Protein AF-A0A7C2WEQ7-F1 (afdb_monomer_lite)

Secondary structure (DSSP, 8-state):
--------PPPP-----------S----TTSHHHHHTTTTS-HHHHHHHHHHHHHHHHHHHHHHHTT--TTT------B-SSSSSS-B--SHHHHHHHHHHHHHH-GGGTTPPEEEEETTEEEEEEE-----TTSS-GGGSPPPPTT---EEEEEEEEEEEPPSSTTSPPEEEEEEEEEEEEPPPPEEEEEE-GGG-HHHHHHSS-----S-S----TTTS--TTTHHHHSSTT-HHHHSEEEEESS-TTSSPEEEEHHHHTT--HHHHHHHHHIIIIIHHHHHHHHHHHHHHHHHHHHHH----PPPP----EE-S-HHHHHHHHHHHHHHHHHHHHHHHHHTGGG-SS-THHHHHHHHHHHHHHHHHHHHHHHHGGGSS--TTHHHHHHTGGGTTS---S-----SS-HHHHHHHHHHHHHHHHHHHHHHHHHHTTTS--TTHHHHHHHHHHHHHHHHHHHHHHHHIIIII-TTHHHHHHT-EE-HHHHHHH-TT---TT--S-------

Sequence (512 aa):
AAGGISPGLPREGEAGEQETAEQETAEAAPAEAAEEAKAEEDPRAAREAAQAAARKLQEAVQAKLAPYGAADRRRIAIYDDNNDTFPEINTEAEMAVMAWAISEAAPRFKGRDLYYIKGVNAWRVHVEDWENPYDTDYLQMDRIGENEAFIAAERYEQVEVPGAFSWDPPVLVWQLTETRLVRPYKAVVEEVDTAANPVIAELAQRLPWTVSHGVEPAASALGAKGCADCHSADSHFFFGPVVIDPFGPDAKPVTAPMHVLLGYDPLAIRIGAFREEILKPASPWIVLAVLLIMLLHFALIGRKNGVAYPALDVLRFRAHERLGHLIAMTTVVVLAVTGFFFLLGRHDPLGPWARIVHTYVGYASIVGIIAIFLSWVCAMFPARGDLRWLLKAGGYLGGVKEHLPAGKFNAGQKILFWIAIAACGVLAASGLLMGLYRDIHFPRQELVYTAHDIAALIMILVLMAHVYLAAFVVPHSLNSLFGGKVSSKWADAHHPNWQYTGKTANTPHDKH

Radius of gyration: 48.25 Å; chains: 1; bounding box: 98×73×146 Å

Structure (mmCIF, N/CA/C/O backbone):
data_AF-A0A7C2WEQ7-F1
#
_entry.id   AF-A0A7C2WEQ7-F1
#
loop_
_atom_site.group_PDB
_atom_site.id
_atom_site.type_symbol
_atom_site.label_atom_id
_atom_site.label_alt_id
_atom_site.label_comp_id
_atom_site.label_asym_id
_atom_site.label_entity_id
_atom_site.label_seq_id
_atom_site.pdbx_PDB_ins_code
_atom_site.Cartn_x
_atom_site.Cartn_y
_atom_site.Cartn_z
_atom_site.occupancy
_atom_site.B_iso_or_equiv
_atom_site.auth_seq_id
_atom_site.auth_comp_id
_atom_site.auth_asym_id
_atom_site.auth_atom_id
_atom_site.pdbx_PDB_model_num
ATOM 1 N N . ALA A 1 1 ? -8.962 -28.163 -55.548 1.00 34.34 1 ALA A N 1
ATOM 2 C CA . ALA A 1 1 ? -8.633 -27.199 -56.616 1.00 34.34 1 ALA A CA 1
ATOM 3 C C . ALA A 1 1 ? -7.336 -26.519 -56.186 1.00 34.34 1 ALA A C 1
ATOM 5 O O . ALA A 1 1 ? -7.370 -25.831 -55.180 1.00 34.34 1 ALA A O 1
ATOM 6 N N . ALA A 1 2 ? -6.158 -27.002 -56.602 1.00 24.38 2 ALA A N 1
ATOM 7 C CA . ALA A 1 2 ? -5.506 -26.769 -57.910 1.00 24.38 2 ALA A CA 1
ATOM 8 C C . ALA A 1 2 ? -5.285 -25.262 -58.146 1.00 24.38 2 ALA A C 1
ATOM 10 O O . ALA A 1 2 ? -6.270 -24.537 -58.113 1.00 24.38 2 ALA A O 1
ATOM 11 N N . GLY A 1 3 ? -4.095 -24.699 -58.374 1.00 27.19 3 GLY A N 1
ATOM 12 C CA . GLY A 1 3 ? -2.685 -25.123 -58.494 1.00 27.19 3 GLY A CA 1
ATOM 13 C C . GLY A 1 3 ? -1.829 -23.837 -58.322 1.00 27.19 3 GLY A C 1
ATOM 14 O O . GLY A 1 3 ? -2.393 -22.750 -58.304 1.00 27.19 3 GLY A O 1
ATOM 15 N N . GLY A 1 4 ? -0.514 -23.802 -58.106 1.00 26.89 4 GLY A N 1
ATOM 16 C CA . GLY A 1 4 ? 0.549 -24.735 -58.452 1.00 26.89 4 GLY A CA 1
ATOM 17 C C . GLY A 1 4 ? 1.145 -24.395 -59.817 1.00 26.89 4 GLY A C 1
ATOM 18 O O . GLY A 1 4 ? 0.754 -25.065 -60.759 1.00 26.89 4 GLY A O 1
ATOM 19 N N . ILE A 1 5 ? 2.060 -23.412 -59.919 1.00 27.61 5 ILE A N 1
ATOM 20 C CA . ILE A 1 5 ? 3.062 -23.299 -61.006 1.00 27.61 5 ILE A CA 1
ATOM 21 C C . ILE A 1 5 ? 4.330 -22.591 -60.479 1.00 27.61 5 ILE A C 1
ATOM 23 O O . ILE A 1 5 ? 4.342 -21.378 -60.288 1.00 27.61 5 ILE A O 1
ATOM 27 N N . SER A 1 6 ? 5.399 -23.368 -60.288 1.00 32.97 6 SER A N 1
ATOM 28 C CA . SER A 1 6 ? 6.797 -22.929 -60.432 1.00 32.97 6 SER A CA 1
ATOM 29 C C . SER A 1 6 ? 7.277 -23.266 -61.847 1.00 32.97 6 SER A C 1
ATOM 31 O O . SER A 1 6 ? 6.809 -24.245 -62.431 1.00 32.97 6 SER A O 1
ATOM 33 N N . PRO A 1 7 ? 8.274 -22.535 -62.355 1.00 30.34 7 PRO A N 1
ATOM 34 C CA . PRO A 1 7 ? 9.416 -23.168 -63.021 1.00 30.34 7 PRO A CA 1
ATOM 35 C C . PRO A 1 7 ? 10.726 -22.584 -62.445 1.00 30.34 7 PRO A C 1
ATOM 37 O O . PRO A 1 7 ? 10.797 -21.404 -62.136 1.00 30.34 7 PRO A O 1
ATOM 40 N N . GLY A 1 8 ? 11.791 -23.334 -62.166 1.00 26.22 8 GLY A N 1
ATOM 41 C CA . GLY A 1 8 ? 12.342 -24.435 -62.949 1.00 26.22 8 GLY A CA 1
ATOM 42 C C . GLY A 1 8 ? 13.560 -23.918 -63.722 1.00 26.22 8 GLY A C 1
ATOM 43 O O . GLY A 1 8 ? 13.460 -23.683 -64.920 1.00 26.22 8 GLY A O 1
ATOM 44 N N . LEU A 1 9 ? 14.677 -23.689 -63.021 1.00 26.75 9 LEU A N 1
ATOM 45 C CA . LEU A 1 9 ? 15.995 -23.426 -63.616 1.00 26.75 9 LEU A CA 1
ATOM 46 C C . LEU A 1 9 ? 16.493 -24.691 -64.341 1.00 26.75 9 LEU A C 1
ATOM 48 O O . LEU A 1 9 ? 16.405 -25.771 -63.748 1.00 26.75 9 LEU A O 1
ATOM 52 N N . PRO A 1 10 ? 17.058 -24.606 -65.559 1.00 28.25 10 PRO A N 1
ATOM 53 C CA . PRO A 1 10 ? 17.801 -25.715 -66.129 1.00 28.25 10 PRO A CA 1
ATOM 54 C C . PRO A 1 10 ? 19.263 -25.697 -65.669 1.00 28.25 10 PRO A C 1
ATOM 56 O O . PRO A 1 10 ? 19.917 -24.656 -65.631 1.00 28.25 10 PRO A O 1
ATOM 59 N N . ARG A 1 11 ? 19.738 -26.897 -65.323 1.00 28.39 11 ARG A N 1
ATOM 60 C CA . ARG A 1 11 ? 21.139 -27.261 -65.105 1.00 28.39 11 ARG A CA 1
ATOM 61 C C . ARG A 1 11 ? 21.872 -27.455 -66.433 1.00 28.39 11 ARG A C 1
ATOM 63 O O . ARG A 1 11 ? 21.267 -27.794 -67.447 1.00 28.39 11 ARG A O 1
ATOM 70 N N . GLU A 1 12 ? 23.181 -27.281 -66.324 1.00 27.55 12 GLU A N 1
ATOM 71 C CA . GLU A 1 12 ? 24.253 -27.539 -67.281 1.00 27.55 12 GLU A CA 1
ATOM 72 C C . GLU A 1 12 ? 24.163 -28.903 -67.985 1.00 27.55 12 GLU A C 1
ATOM 74 O O . GLU A 1 12 ? 23.748 -29.908 -67.401 1.00 27.55 12 GLU A O 1
ATOM 79 N N . GLY A 1 13 ? 24.632 -28.924 -69.234 1.00 26.59 13 GLY A N 1
ATOM 80 C CA . GLY A 1 13 ? 24.994 -30.119 -69.984 1.00 26.59 13 GLY A CA 1
ATOM 81 C C . GLY A 1 13 ? 26.320 -29.870 -70.698 1.00 26.59 13 GLY A C 1
ATOM 82 O O . GLY A 1 13 ? 26.429 -28.946 -71.501 1.00 26.59 13 GLY A O 1
ATOM 83 N N . GLU A 1 14 ? 27.320 -30.672 -70.345 1.00 27.47 14 GLU A N 1
ATOM 84 C CA . GLU A 1 14 ? 28.658 -30.709 -70.931 1.00 27.47 14 GLU A CA 1
ATOM 85 C C . GLU A 1 14 ? 28.689 -31.359 -72.327 1.00 27.47 14 GLU A C 1
ATOM 87 O O . GLU A 1 14 ? 27.856 -32.200 -72.664 1.00 27.47 14 GLU A O 1
ATOM 92 N N . ALA A 1 15 ? 29.794 -31.050 -73.016 1.00 26.00 15 ALA A N 1
ATOM 93 C CA . ALA A 1 15 ? 30.549 -31.875 -73.963 1.00 26.00 15 ALA A CA 1
ATOM 94 C C . ALA A 1 15 ? 30.190 -31.839 -75.462 1.00 26.00 15 ALA A C 1
ATOM 96 O O . ALA A 1 15 ? 29.266 -32.496 -75.929 1.00 26.00 15 ALA A O 1
ATOM 97 N N . GLY A 1 16 ? 31.118 -31.227 -76.212 1.00 23.72 16 GLY A N 1
ATOM 98 C CA . GLY A 1 16 ? 31.733 -31.852 -77.385 1.00 23.72 16 GLY A CA 1
ATOM 99 C C . GLY A 1 16 ? 31.403 -31.220 -78.733 1.00 23.72 16 GLY A C 1
ATOM 100 O O . GLY A 1 16 ? 30.344 -31.488 -79.273 1.00 23.72 16 GLY A O 1
ATOM 101 N N . GLU A 1 17 ? 32.347 -30.460 -79.297 1.00 25.77 17 GLU A N 1
ATOM 102 C CA . GLU A 1 17 ? 32.959 -30.762 -80.606 1.00 25.77 17 GLU A CA 1
ATOM 103 C C . GLU A 1 17 ? 34.055 -29.732 -80.934 1.00 25.77 17 GLU A C 1
ATOM 105 O O . GLU A 1 17 ? 33.818 -28.533 -81.069 1.00 25.77 17 GLU A O 1
ATOM 110 N N . GLN A 1 18 ? 35.289 -30.233 -81.017 1.00 26.30 18 GLN A N 1
ATOM 111 C CA . GLN A 1 18 ? 36.385 -29.616 -81.752 1.00 26.30 18 GLN A CA 1
ATOM 112 C C . GLN A 1 18 ? 36.145 -29.883 -83.241 1.00 26.30 18 GLN A C 1
ATOM 114 O O . GLN A 1 18 ? 35.970 -31.042 -83.593 1.00 26.30 18 GLN A O 1
ATOM 119 N N . GLU A 1 19 ? 36.213 -28.862 -84.096 1.00 26.78 19 GLU A N 1
ATOM 120 C CA . GLU A 1 19 ? 37.101 -28.859 -85.270 1.00 26.78 19 GLU A CA 1
ATOM 121 C C . GLU A 1 19 ? 37.033 -27.529 -86.048 1.00 26.78 19 GLU A C 1
ATOM 123 O O . GLU A 1 19 ? 35.982 -27.064 -86.475 1.00 26.78 19 GLU A O 1
ATOM 128 N N . THR A 1 20 ? 38.231 -26.969 -86.240 1.00 26.48 20 THR A N 1
ATOM 129 C CA . THR A 1 20 ? 38.724 -26.246 -87.425 1.00 26.48 20 THR A CA 1
ATOM 130 C C . THR A 1 20 ? 37.973 -25.018 -87.949 1.00 26.48 20 THR A C 1
ATOM 132 O O . THR A 1 20 ? 37.004 -25.127 -88.691 1.00 26.48 20 THR A O 1
ATOM 135 N N . ALA A 1 21 ? 38.592 -23.853 -87.748 1.00 26.33 21 ALA A N 1
ATOM 136 C CA . ALA A 1 21 ? 38.931 -22.948 -88.849 1.00 26.33 21 ALA A CA 1
ATOM 137 C C . ALA A 1 21 ? 40.082 -22.027 -88.407 1.00 26.33 21 ALA A C 1
ATOM 139 O O . ALA A 1 21 ? 39.875 -20.924 -87.911 1.00 26.33 21 ALA A O 1
ATOM 140 N N . GLU A 1 22 ? 41.314 -22.515 -88.570 1.00 27.56 22 GLU A N 1
ATOM 141 C CA . GLU A 1 22 ? 42.453 -21.644 -88.853 1.00 27.56 22 GLU A CA 1
ATOM 142 C C . GLU A 1 22 ? 42.200 -20.971 -90.205 1.00 27.56 22 GLU A C 1
ATOM 144 O O . GLU A 1 22 ? 42.133 -21.668 -91.215 1.00 27.56 22 GLU A O 1
ATOM 149 N N . GLN A 1 23 ? 42.075 -19.644 -90.230 1.00 30.22 23 GLN A N 1
ATOM 150 C CA . GLN A 1 23 ? 42.702 -18.758 -91.220 1.00 30.22 23 GLN A CA 1
ATOM 151 C C . GLN A 1 23 ? 42.293 -17.305 -90.948 1.00 30.22 23 GLN A C 1
ATOM 153 O O . GLN A 1 23 ? 41.138 -17.043 -90.643 1.00 30.22 23 GLN A O 1
ATOM 158 N N . GLU A 1 24 ? 43.261 -16.395 -91.108 1.00 29.53 24 GLU A N 1
ATOM 159 C CA . GLU A 1 24 ? 43.202 -14.943 -90.845 1.00 29.53 24 GLU A CA 1
ATOM 160 C C . GLU A 1 24 ? 43.310 -14.622 -89.343 1.00 29.53 24 GLU A C 1
ATOM 162 O O . GLU A 1 24 ? 42.356 -14.721 -88.593 1.00 29.53 24 GLU A O 1
ATOM 167 N N . THR A 1 25 ? 44.479 -14.314 -88.781 1.00 30.64 25 THR A N 1
ATOM 168 C CA . THR A 1 25 ? 45.269 -13.114 -89.079 1.00 30.64 25 THR A CA 1
ATOM 169 C C . THR A 1 25 ? 46.757 -13.344 -88.784 1.00 30.64 25 THR A C 1
ATOM 171 O O . THR A 1 25 ? 47.193 -13.331 -87.633 1.00 30.64 25 THR A O 1
ATOM 174 N N . ALA A 1 26 ? 47.556 -13.511 -89.832 1.00 35.59 26 ALA A N 1
ATOM 175 C CA . ALA A 1 26 ? 49.009 -13.423 -89.774 1.00 35.59 26 ALA A CA 1
ATOM 176 C C . ALA A 1 26 ? 49.445 -12.118 -90.452 1.00 35.59 26 ALA A C 1
ATOM 178 O O . ALA A 1 26 ? 49.939 -12.160 -91.568 1.00 35.59 26 ALA A O 1
ATOM 179 N N . GLU A 1 27 ? 49.217 -10.962 -89.816 1.00 36.38 27 GLU A N 1
ATOM 180 C CA . GLU A 1 27 ? 49.832 -9.686 -90.229 1.00 36.38 27 GLU A CA 1
ATOM 181 C C . GLU A 1 27 ? 49.599 -8.574 -89.183 1.00 36.38 27 GLU A C 1
ATOM 183 O O . GLU A 1 27 ? 48.746 -7.713 -89.349 1.00 36.38 27 GLU A O 1
ATOM 188 N N . ALA A 1 28 ? 50.338 -8.592 -88.067 1.00 36.50 28 ALA A N 1
ATOM 189 C CA . ALA A 1 28 ? 50.504 -7.400 -87.208 1.00 36.50 28 ALA A CA 1
ATOM 190 C C . ALA A 1 28 ? 51.731 -7.449 -86.268 1.00 36.50 28 ALA A C 1
ATOM 192 O O . ALA A 1 28 ? 51.878 -6.597 -85.399 1.00 36.50 28 ALA A O 1
ATOM 193 N N . ALA A 1 29 ? 52.639 -8.416 -86.433 1.00 38.25 29 ALA A N 1
ATOM 194 C CA . ALA A 1 29 ? 53.764 -8.620 -85.518 1.00 38.25 29 ALA A CA 1
ATOM 195 C C . ALA A 1 29 ? 55.052 -7.772 -85.736 1.00 38.25 29 ALA A C 1
ATOM 197 O O . ALA A 1 29 ? 56.031 -8.078 -85.057 1.00 38.25 29 ALA A O 1
ATOM 198 N N . PRO A 1 30 ? 55.144 -6.723 -86.594 1.00 37.88 30 PRO A N 1
ATOM 199 C CA . PRO A 1 30 ? 56.339 -5.872 -86.601 1.00 37.88 30 PRO A CA 1
ATOM 200 C C . PRO A 1 30 ? 56.134 -4.458 -86.022 1.00 37.88 30 PRO A C 1
ATOM 202 O O . PRO A 1 30 ? 57.067 -3.663 -86.086 1.00 37.88 30 PRO A O 1
ATOM 205 N N . ALA A 1 31 ? 54.958 -4.111 -85.476 1.00 42.56 31 ALA A N 1
ATOM 206 C CA . ALA A 1 31 ? 54.684 -2.741 -85.012 1.00 42.56 31 ALA A CA 1
ATOM 207 C C . ALA A 1 31 ? 55.074 -2.485 -83.541 1.00 42.56 31 ALA A C 1
ATOM 209 O O . ALA A 1 31 ? 55.709 -1.473 -83.261 1.00 42.56 31 ALA A O 1
ATOM 210 N N . GLU A 1 32 ? 54.780 -3.406 -82.616 1.00 42.31 32 GLU A N 1
ATOM 211 C CA . GLU A 1 32 ? 55.054 -3.200 -81.177 1.00 42.31 32 GLU A CA 1
ATOM 212 C C . GLU A 1 32 ? 56.554 -3.251 -80.836 1.00 42.31 32 GLU A C 1
ATOM 214 O O . GLU A 1 32 ? 57.043 -2.441 -80.053 1.00 42.31 32 GLU A O 1
ATOM 219 N N . ALA A 1 33 ? 57.333 -4.105 -81.509 1.00 38.44 33 ALA A N 1
ATOM 220 C CA . ALA A 1 33 ? 58.783 -4.191 -81.295 1.00 38.44 33 ALA A CA 1
ATOM 221 C C . ALA A 1 33 ? 59.568 -2.986 -81.862 1.00 38.44 33 ALA A C 1
ATOM 223 O O . ALA A 1 33 ? 60.729 -2.775 -81.510 1.00 38.44 33 ALA A O 1
ATOM 224 N N . ALA A 1 34 ? 58.956 -2.190 -82.748 1.00 40.06 34 ALA A N 1
ATOM 225 C CA . ALA A 1 34 ? 59.572 -0.993 -83.322 1.00 40.06 34 ALA A CA 1
ATOM 226 C C . ALA A 1 34 ? 59.341 0.269 -82.469 1.00 40.06 34 ALA A C 1
ATOM 228 O O . ALA A 1 34 ? 60.051 1.262 -82.649 1.00 40.06 34 ALA A O 1
ATOM 229 N N . GLU A 1 35 ? 58.373 0.241 -81.547 1.00 45.34 35 GLU A N 1
ATOM 230 C CA . GLU A 1 35 ? 58.030 1.378 -80.686 1.00 45.34 35 GLU A CA 1
ATOM 231 C C . GLU A 1 35 ? 58.830 1.364 -79.371 1.00 45.34 35 GLU A C 1
ATOM 233 O O . GLU A 1 35 ? 59.288 2.415 -78.924 1.00 45.34 35 GLU A O 1
ATOM 238 N N . GLU A 1 36 ? 59.139 0.180 -78.825 1.00 41.22 36 GLU A N 1
ATOM 239 C CA . GLU A 1 36 ? 60.020 0.041 -77.651 1.00 41.22 36 GLU A CA 1
ATOM 240 C C . GLU A 1 36 ? 61.473 0.467 -77.935 1.00 41.22 36 GLU A C 1
ATOM 242 O O . GLU A 1 36 ? 62.143 1.015 -77.061 1.00 41.22 36 GLU A O 1
ATOM 247 N N . ALA A 1 37 ? 61.954 0.321 -79.176 1.00 41.59 37 ALA A N 1
ATOM 248 C CA . ALA A 1 37 ? 63.319 0.700 -79.561 1.00 41.59 37 ALA A CA 1
ATOM 249 C C . ALA A 1 37 ? 63.527 2.217 -79.782 1.00 41.59 37 ALA A C 1
ATOM 251 O O . ALA A 1 37 ? 64.656 2.648 -80.011 1.00 41.59 37 ALA A O 1
ATOM 252 N N . LYS A 1 38 ? 62.468 3.039 -79.718 1.00 44.72 38 LYS A N 1
ATOM 253 C CA . LYS A 1 38 ? 62.545 4.512 -79.836 1.00 44.72 38 LYS A CA 1
ATOM 254 C C . LYS A 1 38 ? 62.391 5.259 -78.509 1.00 44.72 38 LYS A C 1
ATOM 256 O O . LYS A 1 38 ? 62.511 6.480 -78.490 1.00 44.72 38 LYS A O 1
ATOM 261 N N . ALA A 1 39 ? 62.146 4.556 -77.405 1.00 43.56 39 ALA A N 1
ATOM 262 C CA . ALA A 1 39 ? 61.870 5.171 -76.107 1.00 43.56 39 ALA A CA 1
ATOM 263 C C . ALA A 1 39 ? 63.127 5.602 -75.318 1.00 43.56 39 ALA A C 1
ATOM 265 O O . ALA A 1 39 ? 62.998 6.240 -74.274 1.00 43.56 39 ALA A O 1
ATOM 266 N N . GLU A 1 40 ? 64.336 5.300 -75.806 1.00 51.12 40 GLU A N 1
ATOM 267 C CA . GLU A 1 40 ? 65.598 5.735 -75.178 1.00 51.12 40 GLU A CA 1
ATOM 268 C C . GLU A 1 40 ? 66.087 7.119 -75.665 1.00 51.12 40 GLU A C 1
ATOM 270 O O . GLU A 1 40 ? 67.003 7.697 -75.080 1.00 51.12 40 GLU A O 1
ATOM 275 N N . GLU A 1 41 ? 65.444 7.703 -76.685 1.00 56.72 41 GLU A N 1
ATOM 276 C CA . GLU A 1 41 ? 65.782 9.017 -77.244 1.00 56.72 41 GLU A CA 1
ATOM 277 C C . GLU A 1 41 ? 64.664 10.045 -76.956 1.00 56.72 41 GLU A C 1
ATOM 279 O O . GLU A 1 41 ? 63.618 10.053 -77.593 1.00 56.72 41 GLU A O 1
ATOM 284 N N . ASP A 1 42 ? 64.927 10.951 -76.006 1.00 64.62 42 ASP A N 1
ATOM 285 C CA . ASP A 1 42 ? 64.096 12.087 -75.547 1.00 64.62 42 ASP A CA 1
ATOM 286 C C . ASP A 1 42 ? 63.010 11.796 -74.469 1.00 64.62 42 ASP A C 1
ATOM 288 O O . ASP A 1 42 ? 61.845 11.512 -74.771 1.00 64.62 42 ASP A O 1
ATOM 292 N N . PRO A 1 43 ? 63.336 12.006 -73.171 1.00 68.06 43 PRO A N 1
ATOM 293 C CA . PRO A 1 43 ? 62.395 11.897 -72.049 1.00 68.06 43 PRO A CA 1
ATOM 294 C C . PRO A 1 43 ? 61.153 12.790 -72.174 1.00 68.06 43 PRO A C 1
ATOM 296 O O . PRO A 1 43 ? 60.114 12.509 -71.571 1.00 68.06 43 PRO A O 1
ATOM 299 N N . ARG A 1 44 ? 61.243 13.896 -72.923 1.00 69.50 44 ARG A N 1
ATOM 300 C CA . ARG A 1 44 ? 60.109 14.793 -73.149 1.00 69.50 44 ARG A CA 1
ATOM 301 C C . ARG A 1 44 ? 59.117 14.183 -74.133 1.00 69.50 44 ARG A C 1
ATOM 303 O O . ARG A 1 44 ? 57.920 14.229 -73.857 1.00 69.50 44 ARG A O 1
ATOM 310 N N . ALA A 1 45 ? 59.606 13.583 -75.216 1.00 70.00 45 ALA A N 1
ATOM 311 C CA . ALA A 1 45 ? 58.775 12.891 -76.196 1.00 70.00 45 ALA A CA 1
ATOM 312 C C . ALA A 1 45 ? 58.043 11.696 -75.561 1.00 70.00 45 ALA A C 1
ATOM 314 O O . ALA A 1 45 ? 56.836 11.546 -75.748 1.00 70.00 45 ALA A O 1
ATOM 315 N N . ALA A 1 46 ? 58.729 10.923 -74.710 1.00 70.31 46 ALA A N 1
ATOM 316 C CA . ALA A 1 46 ? 58.112 9.843 -73.934 1.00 70.31 46 ALA A CA 1
ATOM 317 C C . ALA A 1 46 ? 57.001 10.352 -72.991 1.00 70.31 46 ALA A C 1
ATOM 319 O O . ALA A 1 46 ? 55.928 9.754 -72.897 1.00 70.31 46 ALA A O 1
ATOM 320 N N . ARG A 1 47 ? 57.214 11.500 -72.328 1.00 72.62 47 ARG A N 1
ATOM 321 C CA . ARG A 1 47 ? 56.204 12.117 -71.451 1.00 72.62 47 ARG A CA 1
ATOM 322 C C . ARG A 1 47 ? 54.998 12.650 -72.226 1.00 72.62 47 ARG A C 1
ATOM 324 O O . ARG A 1 47 ? 53.870 12.518 -71.758 1.00 72.62 47 ARG A O 1
ATOM 331 N N . GLU A 1 48 ? 55.221 13.250 -73.392 1.00 78.44 48 GLU A N 1
ATOM 332 C CA . GLU A 1 48 ? 54.154 13.744 -74.273 1.00 78.44 48 GLU A CA 1
ATOM 333 C C . GLU A 1 48 ? 53.316 12.579 -74.838 1.00 78.44 48 GLU A C 1
ATOM 335 O O . GLU A 1 48 ? 52.085 12.654 -74.832 1.00 78.44 48 GLU A O 1
ATOM 340 N N . ALA A 1 49 ? 53.953 11.462 -75.212 1.00 76.94 49 ALA A N 1
ATOM 341 C CA . ALA A 1 49 ? 53.272 10.236 -75.632 1.00 76.94 49 ALA A CA 1
ATOM 342 C C . ALA A 1 49 ? 52.437 9.608 -74.499 1.00 76.94 49 ALA A C 1
ATOM 344 O O . ALA A 1 49 ? 51.264 9.286 -74.702 1.00 76.94 49 ALA A O 1
ATOM 345 N N . ALA A 1 50 ? 52.988 9.517 -73.282 1.00 77.19 50 ALA A N 1
ATOM 346 C CA . ALA A 1 50 ? 52.265 9.020 -72.109 1.00 77.19 50 ALA A CA 1
ATOM 347 C C . ALA A 1 50 ? 51.038 9.890 -71.767 1.00 77.19 50 ALA A C 1
ATOM 349 O O . ALA A 1 50 ? 49.957 9.372 -71.486 1.00 77.19 50 ALA A O 1
ATOM 350 N N . GLN A 1 51 ? 51.164 11.219 -71.856 1.00 79.38 51 GLN A N 1
ATOM 351 C CA . GLN A 1 51 ? 50.042 12.143 -71.647 1.00 79.38 51 GLN A CA 1
ATOM 352 C C . GLN A 1 51 ? 48.951 11.998 -72.715 1.00 79.38 51 GLN A C 1
ATOM 354 O O . GLN A 1 51 ? 47.764 12.057 -72.390 1.00 79.38 51 GLN A O 1
ATOM 359 N N . ALA A 1 52 ? 49.329 11.797 -73.981 1.00 81.62 52 ALA A N 1
ATOM 360 C CA . ALA A 1 52 ? 48.376 11.552 -75.061 1.00 81.62 52 ALA A CA 1
ATOM 361 C C . ALA A 1 52 ? 47.626 10.222 -74.866 1.00 81.62 52 ALA A C 1
ATOM 363 O O . ALA A 1 52 ? 46.401 10.178 -75.006 1.00 81.62 52 ALA A O 1
ATOM 364 N N . ALA A 1 53 ? 48.337 9.162 -74.467 1.00 81.69 53 ALA A N 1
ATOM 365 C CA . ALA A 1 53 ? 47.742 7.870 -74.137 1.00 81.69 53 ALA A CA 1
ATOM 366 C C . ALA A 1 53 ? 46.768 7.966 -72.949 1.00 81.69 53 ALA A C 1
ATOM 368 O O . ALA A 1 53 ? 45.667 7.417 -73.009 1.00 81.69 53 ALA A O 1
ATOM 369 N N . ALA A 1 54 ? 47.124 8.724 -71.906 1.00 81.50 54 ALA A N 1
ATOM 370 C CA . ALA A 1 54 ? 46.269 8.933 -70.739 1.00 81.50 54 ALA A CA 1
ATOM 371 C C . ALA A 1 54 ? 44.964 9.659 -71.104 1.00 81.50 54 ALA A C 1
ATOM 373 O O . ALA A 1 54 ? 43.891 9.237 -70.679 1.00 81.50 54 ALA A O 1
ATOM 374 N N . ARG A 1 55 ? 45.027 10.698 -71.950 1.00 82.56 55 ARG A N 1
ATOM 375 C CA . ARG A 1 55 ? 43.828 11.409 -72.438 1.00 82.56 55 ARG A CA 1
ATOM 376 C C . ARG A 1 55 ? 42.901 10.501 -73.238 1.00 82.56 55 ARG A C 1
ATOM 378 O O . ARG A 1 55 ? 41.702 10.483 -72.987 1.00 82.56 55 ARG A O 1
ATOM 385 N N . LYS A 1 56 ? 43.458 9.700 -74.151 1.00 84.12 56 LYS A N 1
ATOM 386 C CA . LYS A 1 56 ? 42.679 8.733 -74.940 1.00 84.12 56 LYS A CA 1
ATOM 387 C C . LYS A 1 56 ? 41.964 7.717 -74.042 1.00 84.12 56 LYS A C 1
ATOM 389 O O . LYS A 1 56 ? 40.818 7.359 -74.300 1.00 84.12 56 LYS A O 1
ATOM 394 N N . LEU A 1 57 ? 42.622 7.271 -72.971 1.00 82.69 57 LEU A N 1
ATOM 395 C CA . LEU A 1 57 ? 42.020 6.373 -71.985 1.00 82.69 57 LEU A CA 1
ATOM 396 C C . LEU A 1 57 ? 40.916 7.066 -71.165 1.00 82.69 57 LEU A C 1
ATOM 398 O O . LEU A 1 57 ? 39.865 6.467 -70.957 1.00 82.69 57 LEU A O 1
ATOM 402 N N . GLN A 1 58 ? 41.106 8.326 -70.760 1.00 83.75 58 GLN A N 1
ATOM 403 C CA . GLN A 1 58 ? 40.065 9.122 -70.091 1.00 83.75 58 GLN A CA 1
ATOM 404 C C . GLN A 1 58 ? 38.818 9.274 -70.965 1.00 83.75 58 GLN A C 1
ATOM 406 O O . GLN A 1 58 ? 37.703 9.058 -70.491 1.00 83.75 58 GLN A O 1
ATOM 411 N N . GLU A 1 59 ? 38.996 9.589 -72.249 1.00 84.56 59 GLU A N 1
ATOM 412 C CA . GLU A 1 59 ? 37.900 9.670 -73.220 1.00 84.56 59 GLU A CA 1
ATOM 413 C C . GLU A 1 59 ? 37.169 8.327 -73.358 1.00 84.56 59 GLU A C 1
ATOM 415 O O . GLU A 1 59 ? 35.939 8.296 -73.371 1.00 84.56 59 GLU A O 1
ATOM 420 N N . ALA A 1 60 ? 37.902 7.209 -73.379 1.00 82.75 60 ALA A N 1
ATOM 421 C CA . ALA A 1 60 ? 37.317 5.870 -73.423 1.00 82.75 60 ALA A CA 1
ATOM 422 C C . ALA A 1 60 ? 36.522 5.524 -72.149 1.00 82.75 60 ALA A C 1
ATOM 424 O O . ALA A 1 60 ? 35.439 4.945 -72.242 1.00 82.75 60 ALA A O 1
ATOM 425 N N . VAL A 1 61 ? 37.009 5.912 -70.964 1.00 83.69 61 VAL A N 1
ATOM 426 C CA . VAL A 1 61 ? 36.277 5.752 -69.694 1.00 83.69 61 VAL A CA 1
ATOM 427 C C . VAL A 1 61 ? 34.976 6.553 -69.720 1.00 83.69 61 VAL A C 1
ATOM 429 O O . VAL A 1 61 ? 33.918 6.010 -69.408 1.00 83.69 61 VAL A O 1
ATOM 432 N N . GLN A 1 62 ? 35.027 7.815 -70.149 1.00 83.00 62 GLN A N 1
ATOM 433 C CA . GLN A 1 62 ? 33.832 8.653 -70.267 1.00 83.00 62 GLN A CA 1
ATOM 434 C C . GLN A 1 62 ? 32.841 8.089 -71.292 1.00 83.00 62 GLN A C 1
ATOM 436 O O . GLN A 1 62 ? 31.642 8.044 -71.024 1.00 83.00 62 GLN A O 1
ATOM 441 N N . ALA A 1 63 ? 33.326 7.576 -72.425 1.00 83.12 63 ALA A N 1
ATOM 442 C CA . ALA A 1 63 ? 32.492 6.904 -73.417 1.00 83.12 63 ALA A CA 1
ATOM 443 C C . ALA A 1 63 ? 31.842 5.621 -72.870 1.00 83.12 63 ALA A C 1
ATOM 445 O O . ALA A 1 63 ? 30.678 5.366 -73.168 1.00 83.12 63 ALA A O 1
ATOM 446 N N . LYS A 1 64 ? 32.548 4.842 -72.034 1.00 80.75 64 LYS A N 1
ATOM 447 C CA . LYS A 1 64 ? 31.998 3.653 -71.358 1.00 80.75 64 LYS A CA 1
ATOM 448 C C . LYS A 1 64 ? 30.950 4.019 -70.305 1.00 80.75 64 LYS A C 1
ATOM 450 O O . LYS A 1 64 ? 30.015 3.252 -70.110 1.00 80.75 64 LYS A O 1
ATOM 455 N N . LEU A 1 65 ? 31.072 5.176 -69.651 1.00 79.56 65 LEU A N 1
ATOM 456 C CA . LEU A 1 65 ? 30.109 5.670 -68.658 1.00 79.56 65 LEU A CA 1
ATOM 457 C C . LEU A 1 65 ? 28.887 6.365 -69.279 1.00 79.56 65 LEU A C 1
ATOM 459 O O . LEU A 1 65 ? 27.810 6.323 -68.691 1.00 79.56 65 LEU A O 1
ATOM 463 N N . ALA A 1 66 ? 29.025 6.965 -70.465 1.00 79.88 66 ALA A N 1
ATOM 464 C CA . ALA A 1 66 ? 27.976 7.736 -71.141 1.00 79.88 66 ALA A CA 1
ATOM 465 C C . ALA A 1 66 ? 26.615 7.020 -71.327 1.00 79.88 66 ALA A C 1
ATOM 467 O O . ALA A 1 66 ? 25.593 7.705 -71.237 1.00 79.88 66 ALA A O 1
ATOM 468 N N . PRO A 1 67 ? 26.542 5.689 -71.560 1.00 77.00 67 PRO A N 1
ATOM 469 C CA . PRO A 1 67 ? 25.273 4.967 -71.659 1.00 77.00 67 PRO A CA 1
ATOM 470 C C . PRO A 1 67 ? 24.541 4.822 -70.321 1.00 77.00 67 PRO A C 1
ATOM 472 O O . PRO A 1 67 ? 23.330 4.630 -70.322 1.00 77.00 67 PRO A O 1
ATOM 475 N N . TYR A 1 68 ? 25.255 4.902 -69.192 1.00 74.50 68 TYR A N 1
ATOM 476 C CA . TYR A 1 68 ? 24.694 4.703 -67.858 1.00 74.50 68 TYR A CA 1
ATOM 477 C C . TYR A 1 68 ? 24.064 6.007 -67.356 1.00 74.50 68 TYR A C 1
ATOM 479 O O . TYR A 1 68 ? 24.718 6.878 -66.768 1.00 74.50 68 TYR A O 1
ATOM 487 N N . GLY A 1 69 ? 22.763 6.153 -67.603 1.00 69.75 69 GLY A N 1
ATOM 488 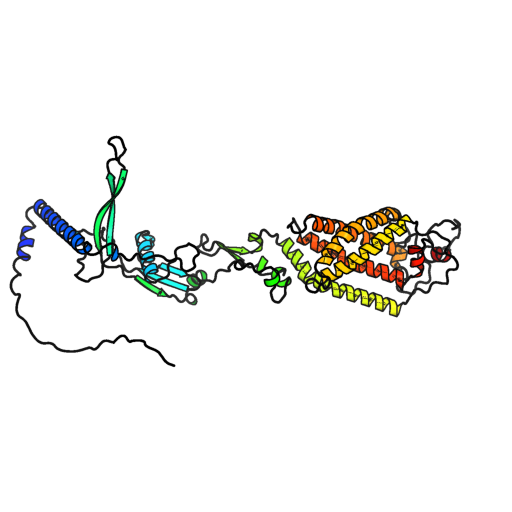C CA . GLY A 1 69 ? 21.990 7.321 -67.198 1.00 69.75 69 GLY A CA 1
ATOM 489 C C . GLY A 1 69 ? 21.588 7.287 -65.722 1.00 69.75 69 GLY A C 1
ATOM 490 O O . GLY A 1 69 ? 21.846 6.336 -64.989 1.00 69.75 69 GLY A O 1
ATOM 491 N N . ALA A 1 70 ? 20.879 8.323 -65.261 1.00 62.12 70 ALA A N 1
ATOM 492 C CA . ALA A 1 70 ? 20.324 8.347 -63.902 1.00 62.12 70 ALA A CA 1
ATOM 493 C C . ALA A 1 70 ? 19.333 7.193 -63.628 1.00 62.12 70 ALA A C 1
ATOM 495 O O . ALA A 1 70 ? 19.151 6.820 -62.473 1.00 62.12 70 ALA A O 1
ATOM 496 N N . ALA A 1 71 ? 18.717 6.633 -64.675 1.00 62.56 71 ALA A N 1
ATOM 497 C CA . ALA A 1 71 ? 17.766 5.524 -64.592 1.00 62.56 71 ALA A CA 1
ATOM 498 C C . ALA A 1 71 ? 18.432 4.157 -64.339 1.00 62.56 71 ALA A C 1
ATOM 500 O O . ALA A 1 71 ? 17.807 3.290 -63.733 1.00 62.56 71 ALA A O 1
ATOM 501 N N . ASP A 1 72 ? 19.697 3.987 -64.734 1.00 63.69 72 ASP A N 1
ATOM 502 C CA . ASP A 1 72 ? 20.465 2.746 -64.538 1.00 63.69 72 ASP A CA 1
ATOM 503 C C . ASP A 1 72 ? 21.193 2.724 -63.184 1.00 63.69 72 ASP A C 1
ATOM 505 O O . ASP A 1 72 ? 21.725 1.703 -62.745 1.00 63.69 72 ASP A O 1
ATOM 509 N N . ARG A 1 73 ? 21.196 3.861 -62.478 1.00 60.47 73 ARG A N 1
ATOM 510 C CA . ARG A 1 73 ? 21.748 3.993 -61.130 1.00 60.47 73 ARG A CA 1
ATOM 511 C C . ARG A 1 73 ? 20.743 3.466 -60.114 1.00 60.47 73 ARG A C 1
ATOM 513 O O . ARG A 1 73 ? 19.856 4.191 -59.661 1.00 60.47 73 ARG A O 1
ATOM 520 N N . ARG A 1 74 ? 20.913 2.221 -59.678 1.00 60.16 74 ARG A N 1
ATOM 521 C CA . ARG A 1 74 ? 20.205 1.727 -58.494 1.00 60.16 74 ARG A CA 1
ATOM 522 C C . ARG A 1 74 ? 20.919 2.229 -57.241 1.00 60.16 74 ARG A C 1
ATOM 524 O O . ARG A 1 74 ? 22.053 1.841 -56.976 1.00 60.16 74 ARG A O 1
ATOM 531 N N . ARG A 1 75 ? 20.264 3.087 -56.452 1.00 57.84 75 ARG A N 1
ATOM 532 C CA . ARG A 1 75 ? 20.750 3.382 -55.097 1.00 57.84 75 ARG A CA 1
ATOM 533 C C . ARG A 1 75 ? 20.609 2.115 -54.260 1.00 57.84 75 ARG A C 1
ATOM 535 O O . ARG A 1 75 ? 19.507 1.583 -54.145 1.00 57.84 75 ARG A O 1
ATOM 542 N N . ILE A 1 76 ? 21.715 1.655 -53.686 1.00 60.41 76 ILE A N 1
ATOM 543 C CA . ILE A 1 76 ? 21.676 0.732 -52.555 1.00 60.41 76 ILE A CA 1
ATOM 544 C C . ILE A 1 76 ? 21.123 1.564 -51.398 1.00 60.41 76 ILE A C 1
ATOM 546 O O . ILE A 1 76 ? 21.772 2.502 -50.937 1.00 60.41 76 ILE A O 1
ATOM 550 N N . ALA A 1 77 ? 19.859 1.333 -51.059 1.00 57.72 77 ALA A N 1
ATOM 551 C CA . ALA A 1 77 ? 19.161 2.086 -50.033 1.00 57.72 77 ALA A CA 1
ATOM 552 C C . ALA A 1 77 ? 19.209 1.272 -48.748 1.00 57.72 77 ALA A C 1
ATOM 554 O O . ALA A 1 77 ? 18.652 0.191 -48.711 1.00 57.72 77 ALA A O 1
ATOM 555 N N . ILE A 1 78 ? 19.862 1.803 -47.720 1.00 67.19 78 ILE A N 1
ATOM 556 C CA . ILE A 1 78 ? 19.780 1.257 -46.367 1.00 67.19 78 ILE A CA 1
ATOM 557 C C . ILE A 1 78 ? 18.339 1.505 -45.893 1.00 67.19 78 ILE A C 1
ATOM 559 O O . ILE A 1 78 ? 17.916 2.662 -45.803 1.00 67.19 78 ILE A O 1
ATOM 563 N N . TYR A 1 79 ? 17.567 0.434 -45.709 1.00 64.88 79 TYR A N 1
ATOM 564 C CA . TYR A 1 79 ? 16.141 0.504 -45.384 1.00 64.88 79 TYR A CA 1
ATOM 565 C C . TYR A 1 79 ? 15.915 0.491 -43.876 1.00 64.88 79 TYR A C 1
ATOM 567 O O . TYR A 1 79 ? 16.558 -0.251 -43.147 1.00 64.88 79 TYR A O 1
ATOM 575 N N . ASP A 1 80 ? 14.947 1.275 -43.429 1.00 69.75 80 ASP A N 1
ATOM 576 C CA . ASP A 1 80 ? 14.319 1.114 -42.122 1.00 69.75 80 ASP A CA 1
ATOM 577 C C . ASP A 1 80 ? 13.194 0.068 -42.273 1.00 69.75 80 ASP A C 1
ATOM 579 O O . ASP A 1 80 ? 12.169 0.340 -42.907 1.00 69.75 80 ASP A O 1
ATOM 583 N N . ASP A 1 81 ? 13.429 -1.165 -41.809 1.00 67.12 81 ASP A N 1
ATOM 584 C CA . ASP A 1 81 ? 12.500 -2.298 -41.953 1.00 67.12 81 ASP A CA 1
ATOM 585 C C . ASP A 1 81 ? 11.484 -2.397 -40.799 1.00 67.12 81 ASP A C 1
ATOM 587 O O . ASP A 1 81 ? 10.465 -3.085 -40.930 1.00 67.12 81 ASP A O 1
ATOM 591 N N . ASN A 1 82 ? 11.729 -1.686 -39.697 1.00 64.56 82 ASN A N 1
ATOM 592 C CA . ASN A 1 82 ? 10.930 -1.720 -38.474 1.00 64.56 82 ASN A CA 1
ATOM 593 C C . ASN A 1 82 ? 10.155 -0.399 -38.226 1.00 64.56 82 ASN A C 1
ATOM 595 O O . ASN A 1 82 ? 9.324 -0.327 -37.315 1.00 64.56 82 ASN A O 1
ATOM 599 N N . ASN A 1 83 ? 10.355 0.598 -39.095 1.00 64.50 83 ASN A N 1
ATOM 600 C CA . ASN A 1 83 ? 9.743 1.924 -39.087 1.00 64.50 83 ASN A CA 1
ATOM 601 C C . ASN A 1 83 ? 10.083 2.745 -37.826 1.00 64.50 83 ASN A C 1
ATOM 603 O O . ASN A 1 83 ? 9.244 3.507 -37.328 1.00 64.50 83 ASN A O 1
ATOM 607 N N . ASP A 1 84 ? 11.295 2.581 -37.293 1.00 68.81 84 ASP A N 1
ATOM 608 C CA . ASP A 1 84 ? 11.815 3.329 -36.145 1.00 68.81 84 ASP A CA 1
ATOM 609 C C . ASP A 1 84 ? 12.547 4.626 -36.528 1.00 68.81 84 ASP A C 1
ATOM 611 O O . ASP A 1 84 ? 12.989 5.372 -35.653 1.00 68.81 84 ASP A O 1
ATOM 615 N N . THR A 1 85 ? 12.578 4.953 -37.821 1.00 66.81 85 THR A N 1
ATOM 616 C CA . THR A 1 85 ? 13.239 6.091 -38.473 1.00 66.81 85 THR A CA 1
ATOM 617 C C . THR A 1 85 ? 14.762 5.997 -38.575 1.00 66.81 85 THR A C 1
ATOM 619 O O . THR A 1 85 ? 15.386 6.914 -39.123 1.00 66.81 85 THR A O 1
ATOM 622 N N . PHE A 1 86 ? 15.367 4.897 -38.119 1.00 67.94 86 PHE A N 1
ATOM 623 C CA . PHE A 1 86 ? 16.797 4.643 -38.234 1.00 67.94 86 PHE A CA 1
ATOM 624 C C . PHE A 1 86 ? 17.095 3.702 -39.416 1.00 67.94 86 PHE A C 1
ATOM 626 O O . PHE A 1 86 ? 16.480 2.652 -39.568 1.00 67.94 86 PHE A O 1
ATOM 633 N N . PRO A 1 87 ? 18.040 4.060 -40.303 1.00 68.12 87 PRO A N 1
ATOM 634 C CA . PRO A 1 87 ? 18.387 3.216 -41.442 1.00 68.12 87 PRO A CA 1
ATOM 635 C C . PRO A 1 87 ? 19.131 1.945 -40.985 1.00 68.12 87 PRO A C 1
ATOM 637 O O . PRO A 1 87 ? 20.157 2.044 -40.308 1.00 68.12 87 PRO A O 1
ATOM 640 N N . GLU A 1 88 ? 18.664 0.762 -41.409 1.00 70.88 88 GLU A N 1
ATOM 641 C CA . GLU A 1 88 ? 19.242 -0.546 -41.066 1.00 70.88 88 GLU A CA 1
ATOM 642 C C . GLU A 1 88 ? 19.862 -1.294 -42.263 1.00 70.88 88 GLU A C 1
ATOM 644 O O . GLU A 1 88 ? 19.415 -1.212 -43.410 1.00 70.88 88 GLU A O 1
ATOM 649 N N . ILE A 1 89 ? 20.911 -2.068 -41.978 1.00 77.38 89 ILE A N 1
ATOM 650 C CA . ILE A 1 89 ? 21.591 -2.942 -42.941 1.00 77.38 89 ILE A CA 1
ATOM 651 C C . ILE A 1 89 ? 20.882 -4.300 -42.933 1.00 77.38 89 ILE A C 1
ATOM 653 O O . ILE A 1 89 ? 20.910 -5.007 -41.931 1.00 77.38 89 ILE A O 1
ATOM 657 N N . ASN A 1 90 ? 20.260 -4.681 -44.046 1.00 73.00 90 ASN A N 1
ATOM 658 C CA . ASN A 1 90 ? 19.324 -5.806 -44.096 1.00 73.00 90 ASN A CA 1
ATOM 659 C C . ASN A 1 90 ? 19.696 -6.892 -45.110 1.00 73.00 90 ASN A C 1
ATOM 661 O O . ASN A 1 90 ? 19.110 -7.974 -45.097 1.00 73.00 90 ASN A O 1
ATOM 665 N N . THR A 1 91 ? 20.665 -6.633 -45.988 1.00 82.12 91 THR A N 1
ATOM 666 C CA . THR A 1 91 ? 21.095 -7.575 -47.029 1.00 82.12 91 THR A CA 1
ATOM 667 C C . THR A 1 91 ? 22.597 -7.842 -46.986 1.00 82.12 91 THR A C 1
ATOM 669 O O . THR A 1 91 ? 23.381 -7.003 -46.546 1.00 82.12 91 THR A O 1
ATOM 672 N N . GLU A 1 92 ? 23.019 -8.998 -47.511 1.00 83.25 92 GLU A N 1
ATOM 673 C CA . GLU A 1 92 ? 24.442 -9.326 -47.702 1.00 83.25 92 GLU A CA 1
ATOM 674 C C . GLU A 1 92 ? 25.175 -8.252 -48.511 1.00 83.25 92 GLU A C 1
ATOM 676 O O . GLU A 1 92 ? 26.289 -7.869 -48.164 1.00 83.25 92 GLU A O 1
ATOM 681 N N . ALA A 1 93 ? 24.522 -7.698 -49.537 1.00 78.88 93 ALA A N 1
ATOM 682 C CA . ALA A 1 93 ? 25.083 -6.622 -50.344 1.00 78.88 93 ALA A CA 1
ATOM 683 C C . ALA A 1 93 ? 25.302 -5.334 -49.531 1.00 78.88 93 ALA A C 1
ATOM 685 O O . ALA A 1 93 ? 26.345 -4.701 -49.658 1.00 78.88 93 ALA A O 1
ATOM 686 N N . GLU A 1 94 ? 24.355 -4.942 -48.675 1.00 81.38 94 GLU A N 1
ATOM 687 C CA . GLU A 1 94 ? 24.516 -3.764 -47.811 1.00 81.38 94 GLU A CA 1
ATOM 688 C C . GLU A 1 94 ? 25.594 -3.987 -46.743 1.00 81.38 94 GLU A C 1
ATOM 690 O O . GLU A 1 94 ? 26.395 -3.085 -46.493 1.00 81.38 94 GLU A O 1
ATOM 695 N N . MET A 1 95 ? 25.658 -5.190 -46.156 1.00 86.81 95 MET A N 1
ATOM 696 C CA . MET A 1 95 ? 26.715 -5.573 -45.214 1.00 86.81 95 MET A CA 1
ATOM 697 C C . MET A 1 95 ? 28.096 -5.491 -45.871 1.00 86.81 95 MET A C 1
ATOM 699 O O . MET A 1 95 ? 29.012 -4.893 -45.307 1.00 86.81 95 MET A O 1
ATOM 703 N N . ALA A 1 96 ? 28.228 -6.034 -47.081 1.00 85.81 96 ALA A N 1
ATOM 704 C CA . ALA A 1 96 ? 29.450 -6.005 -47.874 1.00 85.81 96 ALA A CA 1
ATOM 705 C C . ALA A 1 96 ? 29.892 -4.571 -48.217 1.00 85.81 96 ALA A C 1
ATOM 707 O O . ALA A 1 96 ? 31.051 -4.218 -47.994 1.00 85.81 96 ALA A O 1
ATOM 708 N N . VAL A 1 97 ? 28.966 -3.723 -48.686 1.00 81.81 97 VAL A N 1
ATOM 709 C CA . VAL A 1 97 ? 29.253 -2.313 -49.016 1.00 81.81 97 VAL A CA 1
ATOM 710 C C . VAL A 1 97 ? 29.691 -1.539 -47.782 1.00 81.81 97 VAL A C 1
ATOM 712 O O . VAL A 1 97 ? 30.672 -0.799 -47.845 1.00 81.81 97 VAL A O 1
ATOM 715 N N . MET A 1 98 ? 28.986 -1.701 -46.660 1.00 84.44 98 MET A N 1
ATOM 716 C CA . MET A 1 98 ? 29.335 -1.015 -45.419 1.00 84.44 98 MET A CA 1
ATOM 717 C C . MET A 1 98 ? 30.705 -1.469 -44.904 1.00 84.44 98 MET A C 1
ATOM 719 O O . MET A 1 98 ? 31.525 -0.634 -44.526 1.00 84.44 98 MET A O 1
ATOM 723 N N . ALA A 1 99 ? 30.977 -2.776 -44.919 1.00 87.06 99 ALA A N 1
ATOM 724 C CA . ALA A 1 99 ? 32.260 -3.325 -44.500 1.00 87.06 99 ALA A CA 1
ATOM 725 C C . ALA A 1 99 ? 33.420 -2.779 -45.345 1.00 87.06 99 ALA A C 1
ATOM 727 O O . ALA A 1 99 ? 34.416 -2.325 -44.780 1.00 87.06 99 ALA A O 1
ATOM 728 N N . TRP A 1 100 ? 33.258 -2.745 -46.672 1.00 85.00 100 TRP A N 1
ATOM 729 C CA . TRP A 1 100 ? 34.232 -2.153 -47.591 1.00 85.00 100 TRP A CA 1
ATOM 730 C C . TRP A 1 100 ? 34.439 -0.656 -47.315 1.00 85.00 100 TRP A C 1
ATOM 732 O O . TRP A 1 100 ? 35.568 -0.189 -47.178 1.00 85.00 100 TRP A O 1
ATOM 742 N N . ALA A 1 101 ? 33.359 0.109 -47.142 1.00 82.12 101 ALA A N 1
ATOM 743 C CA . ALA A 1 101 ? 33.464 1.536 -46.845 1.00 82.12 101 ALA A CA 1
ATOM 744 C C . ALA A 1 101 ? 34.211 1.802 -45.522 1.00 82.12 101 ALA A C 1
ATOM 746 O O . ALA A 1 101 ? 35.030 2.719 -45.442 1.00 82.12 101 ALA A O 1
ATOM 747 N N . ILE A 1 102 ? 33.967 0.989 -44.487 1.00 84.50 102 ILE A N 1
ATOM 748 C CA . ILE A 1 102 ? 34.658 1.088 -43.193 1.00 84.50 102 ILE A CA 1
ATOM 749 C C . ILE A 1 102 ? 36.140 0.721 -43.323 1.00 84.50 102 ILE A C 1
ATOM 751 O O . ILE A 1 102 ? 36.978 1.409 -42.731 1.00 84.50 102 ILE A O 1
ATOM 755 N N . SER A 1 103 ? 36.482 -0.333 -44.074 1.00 83.75 103 SER A N 1
ATOM 756 C CA . SER A 1 103 ? 37.881 -0.737 -44.263 1.00 83.75 103 SER A CA 1
ATOM 757 C C . SER A 1 103 ? 38.701 0.332 -44.983 1.00 83.75 103 SER A C 1
ATOM 759 O O . SER A 1 103 ? 39.856 0.548 -44.618 1.00 83.75 103 SER A O 1
ATOM 761 N N . GLU A 1 104 ? 38.090 1.044 -45.934 1.00 79.06 104 GLU A N 1
ATOM 762 C CA . GLU A 1 104 ? 38.734 2.140 -46.666 1.00 79.06 104 GLU A CA 1
ATOM 763 C C . GLU A 1 104 ? 38.827 3.427 -45.837 1.00 79.06 104 GLU A C 1
ATOM 765 O O . GLU A 1 104 ? 39.871 4.078 -45.800 1.00 79.06 104 GLU A O 1
ATOM 770 N N . ALA A 1 105 ? 37.763 3.791 -45.115 1.00 79.56 105 ALA A N 1
ATOM 771 C CA . ALA A 1 105 ? 37.754 5.002 -44.295 1.00 79.56 105 ALA A CA 1
ATOM 772 C C . ALA A 1 105 ? 38.685 4.907 -43.072 1.00 79.56 105 ALA A C 1
ATOM 774 O O . ALA A 1 105 ? 39.148 5.927 -42.555 1.00 79.56 105 ALA A O 1
ATOM 775 N N . ALA A 1 106 ? 38.951 3.694 -42.579 1.00 82.88 106 ALA A N 1
ATOM 776 C CA . ALA A 1 106 ? 39.736 3.460 -41.376 1.00 82.88 106 ALA A CA 1
ATOM 777 C C . ALA A 1 106 ? 40.769 2.334 -41.589 1.00 82.88 106 ALA A C 1
ATOM 779 O O . ALA A 1 106 ? 40.473 1.166 -41.321 1.00 82.88 106 ALA A O 1
ATOM 780 N N . PRO A 1 107 ? 42.033 2.679 -41.922 1.00 79.88 107 PRO A N 1
ATOM 781 C CA . PRO A 1 107 ? 43.080 1.712 -42.278 1.00 79.88 107 PRO A CA 1
ATOM 782 C C . PRO A 1 107 ? 43.331 0.603 -41.246 1.00 79.88 107 PRO A C 1
ATOM 784 O O . PRO A 1 107 ? 43.779 -0.485 -41.592 1.00 79.88 107 PRO A O 1
ATOM 787 N N . ARG A 1 108 ? 43.013 0.840 -39.963 1.00 84.94 108 ARG A N 1
ATOM 788 C CA . ARG A 1 108 ? 43.127 -0.162 -38.885 1.00 84.94 108 ARG A CA 1
ATOM 789 C C . ARG A 1 108 ? 42.249 -1.406 -39.089 1.00 84.94 108 ARG A C 1
ATOM 791 O O . ARG A 1 108 ? 42.499 -2.419 -38.436 1.00 84.94 108 ARG A O 1
ATOM 798 N N . PHE A 1 109 ? 41.218 -1.309 -39.926 1.00 83.19 109 PHE A N 1
ATOM 799 C CA . PHE A 1 109 ? 40.284 -2.393 -40.228 1.00 83.19 109 PHE A CA 1
ATOM 800 C C . PHE A 1 109 ? 40.577 -3.089 -41.562 1.00 83.19 109 PHE A C 1
ATOM 802 O O . PHE A 1 109 ? 39.941 -4.098 -41.854 1.00 83.19 109 PHE A O 1
ATOM 809 N N . LYS A 1 110 ? 41.549 -2.608 -42.348 1.00 82.94 110 LYS A N 1
ATOM 810 C CA . LYS A 1 110 ? 41.918 -3.228 -43.624 1.00 82.94 110 LYS A CA 1
ATOM 811 C C . LYS A 1 110 ? 42.381 -4.677 -43.414 1.00 82.94 110 LYS A C 1
ATOM 813 O O . LYS A 1 110 ? 43.187 -4.945 -42.520 1.00 82.94 110 LYS A O 1
ATOM 818 N N . GLY A 1 111 ? 41.836 -5.601 -44.209 1.00 81.56 111 GLY A N 1
ATOM 819 C CA . GLY A 1 111 ? 42.135 -7.039 -44.149 1.00 81.56 111 GLY A CA 1
ATOM 820 C C . GLY A 1 111 ? 41.635 -7.763 -42.891 1.00 81.56 111 GLY A C 1
ATOM 821 O O . GLY A 1 111 ? 42.039 -8.898 -42.641 1.00 81.56 111 GLY A O 1
ATOM 822 N N . ARG A 1 112 ? 40.796 -7.127 -42.060 1.00 87.12 112 ARG A N 1
ATOM 823 C CA . ARG A 1 112 ? 40.200 -7.760 -40.874 1.00 87.12 112 ARG A CA 1
ATOM 824 C C . ARG A 1 112 ? 38.769 -8.192 -41.149 1.00 87.12 112 ARG A C 1
ATOM 826 O O . ARG A 1 112 ? 38.034 -7.509 -41.854 1.00 87.12 112 ARG A O 1
ATOM 833 N N . ASP A 1 113 ? 38.363 -9.278 -40.503 1.00 89.75 113 ASP A N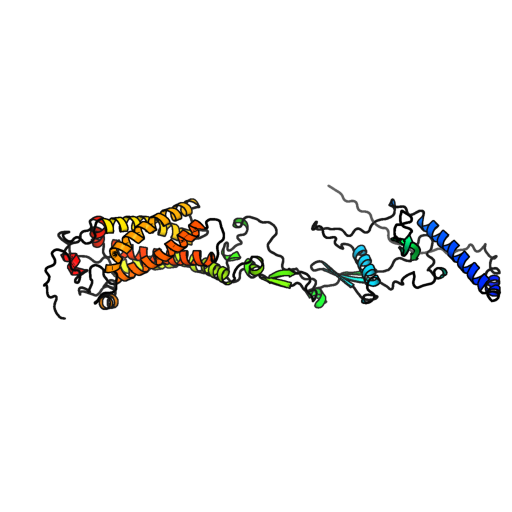 1
ATOM 834 C CA . ASP A 1 113 ? 36.960 -9.674 -40.454 1.00 89.75 113 ASP A CA 1
ATOM 835 C C . ASP A 1 113 ? 36.152 -8.656 -39.645 1.00 89.75 113 ASP A C 1
ATOM 837 O O . ASP A 1 113 ? 36.494 -8.340 -38.498 1.00 89.75 113 ASP A O 1
ATOM 841 N N . LEU A 1 114 ? 35.064 -8.165 -40.232 1.00 90.19 114 LEU A N 1
ATOM 842 C CA . LEU A 1 114 ? 34.083 -7.328 -39.556 1.00 90.19 114 LEU A CA 1
ATOM 843 C C . LEU A 1 114 ? 32.870 -8.182 -39.197 1.00 90.19 114 LEU A C 1
ATOM 845 O O . LEU A 1 114 ? 32.434 -9.010 -39.988 1.00 90.19 114 LEU A O 1
ATOM 849 N N . TYR A 1 115 ? 32.325 -7.994 -38.000 1.00 89.19 115 TYR A N 1
ATOM 850 C CA . TYR A 1 115 ? 31.145 -8.728 -37.551 1.00 89.19 115 TYR A CA 1
ATOM 851 C C . TYR A 1 115 ? 29.956 -7.777 -37.479 1.00 89.19 115 TYR A C 1
ATOM 853 O O . TYR A 1 115 ? 29.997 -6.782 -36.755 1.00 89.19 115 TYR A O 1
ATOM 861 N N . TYR A 1 116 ? 28.907 -8.089 -38.231 1.00 87.88 116 TYR A N 1
ATOM 862 C CA . TYR A 1 116 ? 27.617 -7.419 -38.158 1.00 87.88 116 TYR A CA 1
ATOM 863 C C . TYR A 1 116 ? 26.703 -8.206 -37.214 1.00 87.88 116 TYR A C 1
ATOM 865 O O . TYR A 1 116 ? 26.570 -9.417 -37.364 1.00 87.88 116 TYR A O 1
ATOM 873 N N . ILE A 1 117 ? 26.101 -7.549 -36.221 1.00 84.12 117 ILE A N 1
ATOM 874 C CA . ILE A 1 117 ? 25.278 -8.200 -35.190 1.00 84.12 117 ILE A CA 1
ATOM 875 C C . ILE A 1 117 ? 23.883 -7.573 -35.211 1.00 84.12 117 ILE A C 1
ATOM 877 O O . ILE A 1 117 ? 23.753 -6.369 -34.994 1.00 84.12 117 ILE A O 1
ATOM 881 N N . LYS A 1 118 ? 22.845 -8.388 -35.443 1.00 79.00 118 LYS A N 1
ATOM 882 C CA . LYS A 1 118 ? 21.428 -7.978 -35.408 1.00 79.00 118 LYS A CA 1
ATOM 883 C C . LYS A 1 118 ? 20.652 -8.940 -34.510 1.00 79.00 118 LYS A C 1
ATOM 885 O O . LYS A 1 118 ? 20.377 -10.087 -34.868 1.00 79.00 118 LYS A O 1
ATOM 890 N N . GLY A 1 119 ? 20.294 -8.469 -33.316 1.00 76.81 119 GLY A N 1
ATOM 891 C CA . GLY A 1 119 ? 19.580 -9.265 -32.318 1.00 76.81 119 GLY A CA 1
ATOM 892 C C . GLY A 1 119 ? 20.397 -10.469 -31.840 1.00 76.81 119 GLY A C 1
ATOM 893 O O . GLY A 1 119 ? 21.436 -10.302 -31.213 1.00 76.81 119 GLY A O 1
ATOM 894 N N . VAL A 1 120 ? 19.907 -11.681 -32.116 1.00 81.75 120 VAL A N 1
ATOM 895 C CA . VAL A 1 120 ? 20.577 -12.947 -31.746 1.00 81.75 120 VAL A CA 1
ATOM 896 C C . VAL A 1 120 ? 21.426 -13.549 -32.868 1.00 81.75 120 VAL A C 1
ATOM 898 O O . VAL A 1 120 ? 22.030 -14.604 -32.679 1.00 81.75 120 VAL A O 1
ATOM 901 N N . ASN A 1 121 ? 21.467 -12.880 -34.021 1.00 85.62 121 ASN A N 1
ATOM 902 C CA . ASN A 1 121 ? 22.173 -13.331 -35.210 1.00 85.62 121 ASN A CA 1
ATOM 903 C C . ASN A 1 121 ? 23.423 -12.476 -35.430 1.00 85.62 121 ASN A C 1
ATOM 905 O O . ASN A 1 121 ? 23.439 -11.277 -35.125 1.00 85.62 121 ASN A O 1
ATOM 909 N N . ALA A 1 122 ? 24.460 -13.092 -35.990 1.00 89.25 122 ALA A N 1
ATOM 910 C CA . ALA A 1 122 ? 25.686 -12.411 -36.365 1.00 89.25 122 ALA A CA 1
ATOM 911 C C . ALA A 1 122 ? 26.181 -12.900 -37.726 1.00 89.25 122 ALA A C 1
ATOM 913 O O . ALA A 1 122 ? 26.079 -14.082 -38.047 1.00 89.25 122 ALA A O 1
ATOM 914 N N . TRP A 1 123 ? 26.772 -11.990 -38.492 1.00 91.75 123 TRP A N 1
ATOM 915 C CA . TRP A 1 123 ? 27.377 -12.266 -39.786 1.00 91.75 123 TRP A CA 1
ATOM 916 C C . TRP A 1 123 ? 28.821 -11.800 -39.773 1.00 91.75 123 TRP A C 1
ATOM 918 O O . TRP A 1 123 ? 29.124 -10.678 -39.364 1.00 91.75 123 TRP A O 1
ATOM 928 N N . ARG A 1 124 ? 29.718 -12.664 -40.229 1.00 92.06 124 ARG A N 1
ATOM 929 C CA . ARG A 1 124 ? 31.104 -12.329 -40.513 1.00 92.06 124 ARG A CA 1
ATOM 930 C C . ARG A 1 124 ? 31.171 -11.808 -41.940 1.00 92.06 124 ARG A C 1
ATOM 932 O O . ARG A 1 124 ? 30.747 -12.486 -42.868 1.00 92.06 124 ARG A O 1
ATOM 939 N N . VAL A 1 125 ? 31.733 -10.622 -42.100 1.00 92.31 125 VAL A N 1
ATOM 940 C CA . VAL A 1 125 ? 31.968 -9.976 -43.385 1.00 92.31 125 VAL A CA 1
ATOM 941 C C . VAL A 1 125 ? 33.471 -9.849 -43.582 1.00 92.31 125 VAL A C 1
ATOM 943 O O . VAL A 1 125 ? 34.149 -9.130 -42.845 1.00 92.31 125 VAL A O 1
ATOM 946 N N . HIS A 1 126 ? 33.991 -10.564 -44.573 1.00 91.19 126 HIS A N 1
ATOM 947 C CA . HIS A 1 126 ? 35.379 -10.468 -44.999 1.00 91.19 126 HIS A CA 1
ATOM 948 C C . HIS A 1 126 ? 35.439 -9.751 -46.343 1.00 91.19 126 HIS A C 1
ATOM 950 O O . HIS A 1 126 ? 34.878 -10.239 -47.320 1.00 91.19 126 HIS A O 1
ATOM 956 N N . VAL A 1 127 ? 36.103 -8.598 -46.396 1.00 87.56 127 VAL A N 1
ATOM 957 C CA . VAL A 1 127 ? 36.356 -7.874 -47.648 1.00 87.56 127 VAL A CA 1
ATOM 958 C C . VAL A 1 127 ? 37.711 -8.340 -48.172 1.00 87.56 127 VAL A C 1
ATOM 960 O O . VAL A 1 127 ? 38.719 -8.157 -47.491 1.00 87.56 127 VAL A O 1
ATOM 963 N N . GLU A 1 128 ? 37.722 -8.976 -49.344 1.00 82.31 128 GLU A N 1
ATOM 964 C CA . GLU A 1 128 ? 38.956 -9.384 -50.021 1.00 82.31 128 GLU A CA 1
ATOM 965 C C . GLU A 1 128 ? 39.772 -8.151 -50.439 1.00 82.31 128 GLU A C 1
ATOM 967 O O . GLU A 1 128 ? 39.231 -7.047 -50.548 1.00 82.31 128 GLU A O 1
ATOM 972 N N . ASP A 1 129 ? 41.076 -8.339 -50.671 1.00 68.31 129 ASP A N 1
ATOM 973 C CA . ASP A 1 129 ? 42.018 -7.248 -50.923 1.00 68.31 129 ASP A CA 1
ATOM 974 C C . ASP A 1 129 ? 41.523 -6.281 -52.013 1.00 68.31 129 ASP A C 1
ATOM 976 O O . ASP A 1 129 ? 41.402 -6.614 -53.194 1.00 68.31 129 ASP A O 1
ATOM 980 N N . TRP A 1 130 ? 41.243 -5.053 -51.572 1.00 69.31 130 TRP A N 1
ATOM 981 C CA . TRP A 1 130 ? 40.935 -3.900 -52.403 1.00 69.31 130 TRP A CA 1
ATOM 982 C C . TRP A 1 130 ? 42.134 -2.950 -52.410 1.00 69.31 130 TRP A C 1
ATOM 984 O O . TRP A 1 130 ? 42.606 -2.482 -51.361 1.00 69.31 130 TRP A O 1
ATOM 994 N N . GLU A 1 131 ? 42.640 -2.657 -53.602 1.00 70.12 131 GLU A N 1
ATOM 995 C CA . GLU A 1 131 ? 43.660 -1.634 -53.806 1.00 70.12 131 GLU A CA 1
ATOM 996 C C . GLU A 1 131 ? 42.981 -0.310 -54.147 1.00 70.12 131 GLU A C 1
ATOM 998 O O . GLU A 1 131 ? 42.078 -0.258 -54.986 1.00 70.12 131 GLU A O 1
ATOM 1003 N N . ASN A 1 132 ? 43.402 0.774 -53.489 1.00 73.00 132 ASN A N 1
ATOM 1004 C CA . ASN A 1 132 ? 42.898 2.095 -53.830 1.00 73.00 132 ASN A CA 1
ATOM 1005 C C . ASN A 1 132 ? 43.353 2.410 -55.261 1.00 73.00 132 ASN A C 1
ATOM 1007 O O . ASN A 1 132 ? 44.559 2.501 -55.509 1.00 73.00 132 ASN A O 1
ATOM 1011 N N . PRO A 1 133 ? 42.422 2.619 -56.208 1.00 73.69 133 PRO A N 1
ATOM 1012 C CA . PRO A 1 133 ? 42.789 2.795 -57.601 1.00 73.69 133 PRO A CA 1
ATOM 1013 C C . PRO A 1 133 ? 43.661 4.002 -57.859 1.00 73.69 133 PRO A C 1
ATOM 1015 O O . PRO A 1 133 ? 44.219 4.077 -58.941 1.00 73.69 133 PRO A O 1
ATOM 1018 N N . TYR A 1 134 ? 43.745 4.954 -56.933 1.00 77.88 134 TYR A N 1
ATOM 1019 C CA . TYR A 1 134 ? 44.538 6.169 -57.081 1.00 77.88 134 TYR A CA 1
ATOM 1020 C C . TYR A 1 134 ? 45.974 6.044 -56.558 1.00 77.88 134 TYR A C 1
ATOM 1022 O O . TYR A 1 134 ? 46.745 6.984 -56.742 1.00 77.88 134 TYR A O 1
ATOM 1030 N N . ASP A 1 135 ? 46.343 4.905 -55.964 1.00 76.69 135 ASP A N 1
ATOM 1031 C CA . ASP A 1 135 ? 47.713 4.634 -55.508 1.00 76.69 135 ASP A CA 1
ATOM 1032 C C . ASP A 1 135 ? 48.631 4.158 -56.657 1.00 76.69 135 ASP A C 1
ATOM 1034 O O . ASP A 1 135 ? 49.855 4.175 -56.526 1.00 76.69 135 ASP A O 1
ATOM 1038 N N . THR A 1 136 ? 48.058 3.769 -57.803 1.00 76.69 136 THR A N 1
ATOM 1039 C CA . THR A 1 136 ? 48.771 3.365 -59.028 1.00 76.69 136 THR A CA 1
ATOM 1040 C C . THR A 1 136 ? 48.709 4.449 -60.111 1.00 76.69 136 THR A C 1
ATOM 1042 O O . THR A 1 136 ? 47.876 5.361 -60.065 1.00 76.69 136 THR A O 1
ATOM 1045 N N . ASP A 1 137 ? 49.595 4.400 -61.112 1.00 80.88 137 ASP A N 1
ATOM 1046 C CA . ASP A 1 137 ? 49.533 5.340 -62.242 1.00 80.88 137 ASP A CA 1
ATOM 1047 C C . ASP A 1 137 ? 48.248 5.112 -63.066 1.00 80.88 137 ASP A C 1
ATOM 1049 O O . ASP A 1 137 ? 47.796 3.979 -63.236 1.00 80.88 137 ASP A O 1
ATOM 1053 N N . TYR A 1 138 ? 47.661 6.180 -63.615 1.00 79.38 138 TYR A N 1
ATOM 1054 C CA . TYR A 1 138 ? 46.451 6.095 -64.442 1.00 79.38 138 TYR A CA 1
ATOM 1055 C C . TYR A 1 138 ? 46.611 5.128 -65.623 1.00 79.38 138 TYR A C 1
ATOM 1057 O O . TYR A 1 138 ? 45.691 4.387 -65.975 1.00 79.38 138 TYR A O 1
ATOM 1065 N N . LEU A 1 139 ? 47.798 5.099 -66.233 1.00 80.94 139 LEU A N 1
ATOM 1066 C CA . LEU A 1 139 ? 48.082 4.203 -67.351 1.00 80.94 139 LEU A CA 1
ATOM 1067 C C . LEU A 1 139 ? 48.194 2.740 -66.923 1.00 80.94 139 LEU A C 1
ATOM 1069 O O . LEU A 1 139 ? 47.911 1.865 -67.742 1.00 80.94 139 LEU A O 1
ATOM 1073 N N . GLN A 1 140 ? 48.544 2.492 -65.661 1.00 80.88 140 GLN A N 1
ATOM 1074 C CA . GLN A 1 140 ? 48.680 1.166 -65.056 1.00 80.88 140 GLN A CA 1
ATOM 1075 C C . GLN A 1 140 ? 47.359 0.625 -64.494 1.00 80.88 140 GLN A C 1
ATOM 1077 O O . GLN A 1 140 ? 47.328 -0.495 -63.998 1.00 80.88 140 GLN A O 1
ATOM 1082 N N . MET A 1 141 ? 46.268 1.393 -64.589 1.00 80.56 141 MET A N 1
ATOM 1083 C CA . MET A 1 141 ? 44.940 0.944 -64.178 1.00 80.56 141 MET A CA 1
ATOM 1084 C C . MET A 1 141 ? 44.521 -0.323 -64.934 1.00 80.56 141 MET A C 1
ATOM 1086 O O . MET A 1 141 ? 44.646 -0.393 -66.165 1.00 80.56 141 MET A O 1
ATOM 1090 N N . ASP A 1 142 ? 43.942 -1.273 -64.201 1.00 75.31 142 ASP A N 1
ATOM 1091 C CA . ASP A 1 142 ? 43.365 -2.496 -64.751 1.00 75.31 142 ASP A CA 1
ATOM 1092 C C . ASP A 1 142 ? 42.452 -2.212 -65.951 1.00 75.31 142 ASP A C 1
ATOM 1094 O O . ASP A 1 142 ? 41.599 -1.318 -65.946 1.00 75.31 142 ASP A O 1
ATOM 1098 N N . ARG A 1 143 ? 42.627 -3.002 -67.012 1.00 79.62 143 ARG A N 1
ATOM 1099 C CA . ARG A 1 143 ? 41.763 -2.944 -68.190 1.00 79.62 143 ARG A CA 1
ATOM 1100 C C . ARG A 1 143 ? 40.559 -3.847 -67.953 1.00 79.62 143 ARG A C 1
ATOM 1102 O O . ARG A 1 143 ? 40.708 -5.056 -67.811 1.00 79.62 143 ARG A O 1
ATOM 1109 N N . ILE A 1 144 ? 39.377 -3.238 -67.906 1.00 77.50 144 ILE A N 1
ATOM 1110 C CA . ILE A 1 144 ? 38.105 -3.936 -67.700 1.00 77.50 144 ILE A CA 1
ATOM 1111 C C . ILE A 1 144 ? 37.460 -4.194 -69.057 1.00 77.50 144 ILE A C 1
ATOM 1113 O O . ILE A 1 144 ? 37.159 -3.241 -69.789 1.00 77.50 144 ILE A O 1
ATOM 1117 N N . GLY A 1 145 ? 37.228 -5.469 -69.362 1.00 73.56 145 GLY A N 1
ATOM 1118 C CA . GLY A 1 145 ? 36.682 -5.928 -70.634 1.00 73.56 145 GLY A CA 1
ATOM 1119 C C . GLY A 1 145 ? 35.286 -5.381 -70.945 1.00 73.56 145 GLY A C 1
ATOM 1120 O O . GLY A 1 145 ? 34.597 -4.779 -70.109 1.00 73.56 145 GLY A O 1
ATOM 1121 N N . GLU A 1 146 ? 34.853 -5.571 -72.189 1.00 70.25 146 GLU A N 1
ATOM 1122 C CA . GLU A 1 146 ? 33.455 -5.364 -72.563 1.00 70.25 146 GLU A CA 1
ATOM 1123 C C . GLU A 1 146 ? 32.597 -6.437 -71.873 1.00 70.25 146 GLU A C 1
ATOM 1125 O O . GLU A 1 146 ? 32.921 -7.620 -71.927 1.00 70.25 146 GLU A O 1
ATOM 1130 N N . ASN A 1 147 ? 31.517 -6.020 -71.202 1.00 68.88 147 ASN A N 1
ATOM 1131 C CA . ASN A 1 147 ? 30.613 -6.859 -70.392 1.00 68.88 147 ASN A CA 1
ATOM 1132 C C . ASN A 1 147 ? 31.136 -7.345 -69.026 1.00 68.88 147 ASN A C 1
ATOM 1134 O O . ASN A 1 147 ? 30.470 -8.146 -68.372 1.00 68.88 147 ASN A O 1
ATOM 1138 N N . GLU A 1 148 ? 32.267 -6.832 -68.543 1.00 71.12 148 GLU A N 1
ATOM 1139 C CA . GLU A 1 148 ? 32.681 -7.035 -67.150 1.00 71.12 148 GLU A CA 1
ATOM 1140 C C . GLU A 1 148 ? 32.039 -5.992 -66.223 1.00 71.12 148 GLU A C 1
ATOM 1142 O O . GLU A 1 148 ? 31.953 -4.806 -66.559 1.00 71.12 148 GLU A O 1
ATOM 1147 N N . ALA A 1 149 ? 31.594 -6.429 -65.040 1.00 69.25 149 ALA A N 1
ATOM 1148 C CA . ALA A 1 149 ? 31.103 -5.530 -63.999 1.00 69.25 149 ALA A CA 1
ATOM 1149 C C . ALA A 1 149 ? 32.233 -4.620 -63.493 1.00 69.25 149 ALA A C 1
ATOM 1151 O O . ALA A 1 149 ? 33.389 -5.037 -63.424 1.00 69.25 149 ALA A O 1
ATOM 1152 N N . PHE A 1 150 ? 31.899 -3.387 -63.115 1.00 76.88 150 PHE A N 1
ATOM 1153 C CA . PHE A 1 150 ? 32.864 -2.414 -62.609 1.00 76.88 150 PHE A CA 1
ATOM 1154 C C . PHE A 1 150 ? 32.235 -1.472 -61.581 1.00 76.88 150 PHE A C 1
ATOM 1156 O O . PHE A 1 150 ? 31.021 -1.266 -61.561 1.00 76.88 150 PHE A O 1
ATOM 1163 N N . ILE A 1 151 ? 33.082 -0.871 -60.752 1.00 77.19 151 ILE A N 1
ATOM 1164 C CA . ILE A 1 151 ? 32.764 0.280 -59.911 1.00 77.19 151 ILE A CA 1
ATOM 1165 C C . ILE A 1 151 ? 33.448 1.505 -60.534 1.00 77.19 151 ILE A C 1
ATOM 1167 O O . ILE A 1 151 ? 34.603 1.443 -60.955 1.00 77.19 151 ILE A O 1
ATOM 1171 N N . ALA A 1 152 ? 32.724 2.621 -60.621 1.00 80.38 152 ALA A N 1
ATOM 1172 C CA . ALA A 1 152 ? 33.298 3.909 -60.995 1.00 80.38 152 ALA A CA 1
ATOM 1173 C C . ALA A 1 152 ? 33.749 4.630 -59.719 1.00 80.38 152 ALA A C 1
ATOM 1175 O O . ALA A 1 152 ? 32.918 5.054 -58.917 1.00 80.38 152 ALA A O 1
ATOM 1176 N N . ALA A 1 153 ? 35.060 4.731 -59.514 1.00 79.06 153 ALA A N 1
ATOM 1177 C CA . ALA A 1 153 ? 35.645 5.457 -58.397 1.00 79.06 153 ALA A CA 1
ATOM 1178 C C . ALA A 1 153 ? 35.916 6.900 -58.827 1.00 79.06 153 ALA A C 1
ATOM 1180 O O . ALA A 1 153 ? 36.633 7.135 -59.797 1.00 79.06 153 ALA A O 1
ATOM 1181 N N . GLU A 1 154 ? 35.379 7.868 -58.097 1.00 83.94 154 GLU A N 1
ATOM 1182 C CA . GLU A 1 154 ? 35.482 9.296 -58.405 1.00 83.94 154 GLU A CA 1
ATOM 1183 C C . GLU A 1 154 ? 36.370 9.995 -57.368 1.00 83.94 154 GLU A C 1
ATOM 1185 O O . GLU A 1 154 ? 36.090 9.940 -56.169 1.00 83.94 154 GLU A O 1
ATOM 1190 N N . ARG A 1 155 ? 37.453 10.646 -57.814 1.00 82.06 155 ARG A N 1
ATOM 1191 C CA . ARG A 1 155 ? 38.296 11.489 -56.960 1.00 82.06 155 ARG A CA 1
ATOM 1192 C C . ARG A 1 155 ? 37.826 12.930 -57.052 1.00 82.06 155 ARG A C 1
ATOM 1194 O O . ARG A 1 155 ? 37.743 13.504 -58.136 1.00 82.06 155 ARG A O 1
ATOM 1201 N N . TYR A 1 156 ? 37.558 13.511 -55.891 1.00 82.56 156 TYR A N 1
ATOM 1202 C CA . TYR A 1 156 ? 37.250 14.924 -55.747 1.00 82.56 156 TYR A CA 1
ATOM 1203 C C . TYR A 1 156 ? 38.431 15.632 -55.096 1.00 82.56 156 TYR A C 1
ATOM 1205 O O . TYR A 1 156 ? 38.976 15.153 -54.103 1.00 82.56 156 TYR A O 1
ATOM 1213 N N . GLU A 1 157 ? 38.791 16.797 -55.619 1.00 85.50 157 GLU A N 1
ATOM 1214 C CA . GLU A 1 157 ? 39.776 17.685 -55.003 1.00 85.50 157 GLU A CA 1
ATOM 1215 C C . GLU A 1 157 ? 39.125 19.037 -54.713 1.00 85.50 157 GLU A C 1
ATOM 1217 O O . GLU A 1 157 ? 38.184 19.459 -55.394 1.00 85.50 157 GLU A O 1
ATOM 1222 N N . GLN A 1 158 ? 39.602 19.711 -53.667 1.00 86.94 158 GLN A N 1
ATOM 1223 C CA . GLN A 1 158 ? 39.167 21.070 -53.374 1.00 86.94 158 GLN A CA 1
ATOM 1224 C C . GLN A 1 158 ? 39.875 22.030 -54.321 1.00 86.94 158 GLN A C 1
ATOM 1226 O O . GLN A 1 158 ? 41.092 22.190 -54.260 1.00 86.94 158 GLN A O 1
ATOM 1231 N N . VAL A 1 159 ? 39.095 22.679 -55.178 1.00 86.50 159 VAL A N 1
ATOM 1232 C CA . VAL A 1 159 ? 39.582 23.711 -56.089 1.00 86.50 159 VAL A CA 1
ATOM 1233 C C . VAL A 1 159 ? 39.053 25.055 -55.610 1.00 86.50 159 VAL A C 1
ATOM 1235 O O . VAL A 1 159 ? 37.870 25.194 -55.288 1.00 86.50 159 VAL A O 1
ATO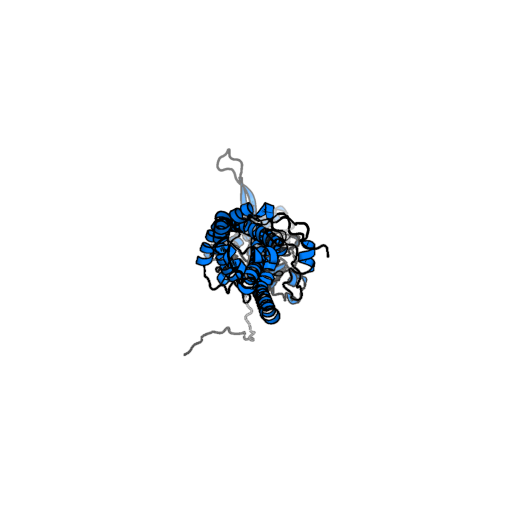M 1238 N N . GLU A 1 160 ? 39.932 26.053 -55.554 1.00 86.00 160 GLU A N 1
ATOM 1239 C CA . GLU A 1 160 ? 39.530 27.436 -55.316 1.00 86.00 160 GLU A CA 1
ATOM 1240 C C . GLU A 1 160 ? 38.802 27.968 -56.548 1.00 86.00 160 GLU A C 1
ATOM 1242 O O . GLU A 1 160 ? 39.394 28.186 -57.607 1.00 86.00 160 GLU A O 1
ATOM 1247 N N . VAL A 1 161 ? 37.495 28.173 -56.409 1.00 85.50 161 VAL A N 1
ATOM 1248 C CA . VAL A 1 161 ? 36.679 28.814 -57.435 1.00 85.50 161 VAL A CA 1
ATOM 1249 C C . VAL A 1 161 ? 36.523 30.287 -57.055 1.00 85.50 161 VAL A C 1
ATOM 1251 O O . VAL A 1 161 ? 36.221 30.578 -55.892 1.00 85.50 161 VAL A O 1
ATOM 1254 N N . PRO A 1 162 ? 36.725 31.234 -57.992 1.00 84.19 162 PRO A N 1
ATOM 1255 C CA . PRO A 1 162 ? 36.467 32.644 -57.734 1.00 84.19 162 PRO A CA 1
ATOM 1256 C C . PRO A 1 162 ? 35.055 32.846 -57.177 1.00 84.19 162 PRO A C 1
ATOM 1258 O O . PRO A 1 162 ? 34.107 32.205 -57.639 1.00 84.19 162 PRO A O 1
ATOM 1261 N N . GLY A 1 163 ? 34.918 33.729 -56.186 1.00 77.62 163 GLY A N 1
ATOM 1262 C CA . GLY A 1 163 ? 33.609 34.078 -55.650 1.00 77.62 163 GLY A CA 1
ATOM 1263 C C . GLY A 1 163 ? 32.705 34.700 -56.722 1.00 77.62 163 GLY A C 1
ATOM 1264 O O . GLY A 1 163 ? 33.170 35.141 -57.776 1.00 77.62 163 GLY A O 1
ATOM 1265 N N . ALA A 1 164 ? 31.392 34.702 -56.473 1.00 81.00 164 ALA A N 1
ATOM 1266 C CA . ALA A 1 164 ? 30.396 35.146 -57.452 1.00 81.00 164 ALA A CA 1
ATOM 1267 C C . ALA A 1 164 ? 30.646 36.586 -57.936 1.00 81.00 164 ALA A C 1
ATOM 1269 O O . ALA A 1 164 ? 30.338 36.923 -59.081 1.00 81.00 164 ALA A O 1
ATOM 1270 N N . PHE A 1 165 ? 31.249 37.411 -57.080 1.00 80.62 165 PHE A N 1
ATOM 1271 C CA . PHE A 1 165 ? 31.742 38.738 -57.409 1.00 80.62 165 PHE A CA 1
ATOM 1272 C C . PHE A 1 165 ? 33.246 38.862 -57.139 1.00 80.62 165 PHE A C 1
ATOM 1274 O O . PHE A 1 165 ? 33.814 38.168 -56.304 1.00 80.62 165 PHE A O 1
ATOM 1281 N N . SER A 1 166 ? 33.914 39.801 -57.814 1.00 72.94 166 SER A N 1
ATOM 1282 C CA . SER A 1 166 ? 35.378 39.960 -57.756 1.00 72.94 166 SER A CA 1
ATOM 1283 C C . SER A 1 166 ? 35.941 40.359 -56.382 1.00 72.94 166 SER A C 1
ATOM 1285 O O . SER A 1 166 ? 37.156 40.381 -56.211 1.00 72.94 166 SER A O 1
ATOM 1287 N N . TRP A 1 167 ? 35.084 40.745 -55.433 1.00 79.12 167 TRP A N 1
ATOM 1288 C CA . TRP A 1 167 ? 35.440 41.072 -54.046 1.00 79.12 167 TRP A CA 1
ATOM 1289 C C . TRP A 1 167 ? 35.074 39.960 -53.056 1.00 79.12 167 TRP A C 1
ATOM 1291 O O . TRP A 1 167 ? 35.381 40.083 -51.870 1.00 79.12 167 TRP A O 1
ATOM 1301 N N . ASP A 1 168 ? 34.412 38.901 -53.520 1.00 79.06 168 ASP A N 1
ATOM 1302 C CA . ASP A 1 168 ? 34.130 37.741 -52.692 1.00 79.06 168 ASP A CA 1
ATOM 1303 C C . ASP A 1 168 ? 35.408 36.897 -52.572 1.00 79.06 168 ASP A C 1
ATOM 1305 O O . ASP A 1 168 ? 36.114 36.695 -53.568 1.00 79.06 168 ASP A O 1
ATOM 1309 N N . PRO A 1 169 ? 35.737 36.392 -51.372 1.00 79.50 169 PRO A N 1
ATOM 1310 C CA . PRO A 1 169 ? 36.850 35.468 -51.223 1.00 79.50 169 PRO A CA 1
ATOM 1311 C C . PRO A 1 169 ? 36.598 34.206 -52.068 1.00 79.50 169 PRO A C 1
ATOM 1313 O O . PRO A 1 169 ? 35.443 33.782 -52.197 1.00 79.50 169 PRO A O 1
ATOM 1316 N N . PRO A 1 170 ? 37.649 33.592 -52.645 1.00 82.12 170 PRO A N 1
ATOM 1317 C CA . PRO A 1 170 ? 37.505 32.330 -53.356 1.00 82.12 170 PRO A CA 1
ATOM 1318 C C . PRO A 1 170 ? 36.900 31.274 -52.428 1.00 82.12 170 PRO A C 1
ATOM 1320 O O . PRO A 1 170 ? 37.239 31.187 -51.245 1.00 82.12 170 PRO A O 1
ATOM 1323 N N . VAL A 1 171 ? 35.977 30.485 -52.971 1.00 84.56 171 VAL A N 1
ATOM 1324 C CA . VAL A 1 171 ? 35.306 29.409 -52.242 1.00 84.56 171 VAL A CA 1
ATOM 1325 C C . VAL A 1 171 ? 35.935 28.093 -52.669 1.00 84.56 171 VAL A C 1
ATOM 1327 O O . VAL A 1 171 ? 36.068 27.815 -53.860 1.00 84.56 171 VAL A O 1
ATOM 1330 N N . LEU A 1 172 ? 36.313 27.271 -51.692 1.00 86.12 172 LEU A N 1
ATOM 1331 C CA . LEU A 1 172 ? 36.757 25.906 -51.945 1.00 86.12 172 LEU A CA 1
ATOM 1332 C C . LEU A 1 172 ? 35.541 25.063 -52.322 1.00 86.12 172 LEU A C 1
ATOM 1334 O O . LEU A 1 172 ? 34.645 24.844 -51.504 1.00 86.12 172 LEU A O 1
ATOM 1338 N N . VAL A 1 173 ? 35.508 24.598 -53.566 1.00 85.25 173 VAL A N 1
ATOM 1339 C CA . VAL A 1 173 ? 34.467 23.698 -54.063 1.00 85.25 173 VAL A CA 1
ATOM 1340 C C . VAL A 1 173 ? 35.112 22.356 -54.376 1.00 85.25 173 VAL A C 1
ATOM 1342 O O . VAL A 1 173 ? 36.165 22.297 -55.008 1.00 85.25 173 VAL A O 1
ATOM 1345 N N . TRP A 1 174 ? 34.478 21.269 -53.937 1.00 83.19 174 TRP A N 1
ATOM 1346 C CA . TRP A 1 174 ? 34.858 19.924 -54.359 1.00 83.19 174 TRP A CA 1
ATOM 1347 C C . TRP A 1 174 ? 34.504 19.750 -55.832 1.00 83.19 174 TRP A C 1
ATOM 1349 O O . TRP A 1 174 ? 33.327 19.742 -56.195 1.00 83.19 174 TRP A O 1
ATOM 1359 N N . GLN A 1 175 ? 35.518 19.625 -56.678 1.00 83.25 175 GLN A N 1
ATOM 1360 C CA . GLN A 1 175 ? 35.343 19.331 -58.094 1.00 83.25 175 GLN A CA 1
ATOM 1361 C C . GLN A 1 175 ? 35.821 17.912 -58.377 1.00 83.25 175 GLN A C 1
ATOM 1363 O O . GLN A 1 175 ? 36.843 17.478 -57.847 1.00 83.25 175 GLN A O 1
ATOM 1368 N N . LEU A 1 176 ? 35.057 17.188 -59.197 1.00 81.56 176 LEU A N 1
ATOM 1369 C CA . LEU A 1 176 ? 35.456 15.883 -59.710 1.00 81.56 176 LEU A CA 1
ATOM 1370 C C . LEU A 1 176 ? 36.695 16.081 -60.589 1.00 81.56 176 LEU A C 1
ATOM 1372 O O . LEU A 1 176 ? 36.601 16.726 -61.633 1.00 81.56 176 LEU A O 1
ATOM 1376 N N . THR A 1 177 ? 37.842 15.558 -60.162 1.00 82.69 177 THR A N 1
ATOM 1377 C CA . THR A 1 177 ? 39.102 15.688 -60.904 1.00 82.69 177 THR A CA 1
ATOM 1378 C C . THR A 1 177 ? 39.389 14.476 -61.766 1.00 82.69 177 THR A C 1
ATOM 1380 O O . THR A 1 177 ? 39.953 14.615 -62.850 1.00 82.69 177 THR A O 1
ATOM 1383 N N . GLU A 1 178 ? 38.998 13.288 -61.315 1.00 83.06 178 GLU A N 1
ATOM 1384 C CA . GLU A 1 178 ? 39.353 12.049 -61.991 1.00 83.06 178 GLU A CA 1
ATOM 1385 C C . GLU A 1 178 ? 38.317 10.954 -61.727 1.00 83.06 178 GLU A C 1
ATOM 1387 O O . GLU A 1 178 ? 37.797 10.829 -60.618 1.00 83.06 178 GLU A O 1
ATOM 1392 N N . THR A 1 179 ? 38.030 10.147 -62.749 1.00 84.31 179 THR A N 1
ATOM 1393 C CA . THR A 1 179 ? 37.203 8.941 -62.628 1.00 84.31 179 THR A CA 1
ATOM 1394 C C . THR A 1 179 ? 38.011 7.742 -63.108 1.00 84.31 179 THR A C 1
ATOM 1396 O O . THR A 1 179 ? 38.540 7.747 -64.225 1.00 84.31 179 THR A O 1
ATOM 1399 N N . ARG A 1 180 ? 38.091 6.704 -62.274 1.00 85.81 180 ARG A N 1
ATOM 1400 C CA . ARG A 1 180 ? 38.735 5.424 -62.588 1.00 85.81 180 ARG A CA 1
ATOM 1401 C C . ARG A 1 180 ? 37.707 4.304 -62.570 1.00 85.81 180 ARG A C 1
ATOM 1403 O O . ARG A 1 180 ? 36.793 4.307 -61.746 1.00 85.81 180 ARG A O 1
ATOM 1410 N N . LEU A 1 181 ? 37.858 3.356 -63.490 1.00 83.12 181 LEU A N 1
ATOM 1411 C CA . LEU A 1 181 ? 37.063 2.135 -63.489 1.00 83.12 181 LEU A CA 1
ATOM 1412 C C . LEU A 1 181 ? 37.857 1.053 -62.778 1.00 83.12 181 LEU A C 1
ATOM 1414 O O . LEU A 1 181 ? 39.006 0.793 -63.120 1.00 83.12 181 LEU A O 1
ATOM 1418 N N . VAL A 1 182 ? 37.223 0.424 -61.807 1.00 79.69 182 VAL A N 1
ATOM 1419 C CA . VAL A 1 182 ? 37.810 -0.642 -61.003 1.00 79.69 182 VAL A CA 1
ATOM 1420 C C . VAL A 1 182 ? 36.907 -1.854 -61.033 1.00 79.69 182 VAL A C 1
ATOM 1422 O O . VAL A 1 182 ? 35.694 -1.735 -61.221 1.00 79.69 182 VAL A O 1
ATOM 1425 N N . ARG A 1 183 ? 37.490 -3.040 -60.862 1.00 76.94 183 ARG A N 1
ATOM 1426 C CA . ARG A 1 183 ? 36.693 -4.254 -60.669 1.00 76.94 183 ARG A CA 1
ATOM 1427 C C . ARG A 1 183 ? 35.825 -4.093 -59.413 1.00 76.94 183 ARG A C 1
ATOM 1429 O O . ARG A 1 183 ? 36.133 -3.255 -58.579 1.00 76.94 183 ARG A O 1
ATOM 1436 N N . PRO A 1 184 ? 34.718 -4.824 -59.254 1.00 72.94 184 PRO A N 1
ATOM 1437 C CA . PRO A 1 184 ? 33.988 -4.835 -57.996 1.00 72.94 184 PRO A CA 1
ATOM 1438 C C . PRO A 1 184 ? 34.867 -5.442 -56.899 1.00 72.94 184 PRO A C 1
ATOM 1440 O O . PRO A 1 184 ? 35.569 -6.423 -57.156 1.00 72.94 184 PRO A O 1
ATOM 1443 N N . TYR A 1 185 ? 34.825 -4.883 -55.688 1.00 77.50 185 TYR A N 1
ATOM 1444 C CA . TYR A 1 185 ? 35.415 -5.563 -54.538 1.00 77.50 185 TYR A CA 1
ATOM 1445 C C . TYR A 1 185 ? 34.663 -6.880 -54.309 1.00 77.50 185 TYR A C 1
ATOM 1447 O O . TYR A 1 185 ? 33.462 -6.991 -54.580 1.00 77.50 185 TYR A O 1
ATOM 1455 N N . LYS A 1 186 ? 35.377 -7.889 -53.818 1.00 80.81 186 LYS A N 1
ATOM 1456 C CA . LYS A 1 186 ? 34.770 -9.145 -53.390 1.00 80.81 186 LYS A CA 1
ATOM 1457 C C . LYS A 1 186 ? 34.623 -9.115 -51.882 1.00 80.81 186 LYS A C 1
ATOM 1459 O O . LYS A 1 186 ? 35.541 -8.723 -51.168 1.00 80.81 186 LYS A O 1
ATOM 1464 N N . ALA A 1 187 ? 33.454 -9.506 -51.405 1.00 86.12 187 ALA A N 1
ATOM 1465 C CA . ALA A 1 187 ? 33.215 -9.687 -49.989 1.00 86.12 187 ALA A CA 1
ATOM 1466 C C . ALA A 1 187 ? 32.491 -11.008 -49.773 1.00 86.12 187 ALA A C 1
ATOM 1468 O O . ALA A 1 187 ? 31.581 -11.360 -50.525 1.00 86.12 187 ALA A O 1
ATOM 1469 N N . VAL A 1 188 ? 32.904 -11.719 -48.735 1.00 89.88 188 VAL A N 1
ATOM 1470 C CA . VAL A 1 188 ? 32.274 -12.949 -48.276 1.00 89.88 188 VAL A CA 1
ATOM 1471 C C . VAL A 1 188 ? 31.479 -12.607 -47.023 1.00 89.88 188 VAL A C 1
ATOM 1473 O O . VAL A 1 188 ? 32.041 -12.096 -46.053 1.00 89.88 188 VAL A O 1
ATOM 1476 N N . VAL A 1 189 ? 30.170 -12.851 -47.067 1.00 89.88 189 VAL A N 1
ATOM 1477 C CA . VAL A 1 189 ? 29.264 -12.689 -45.926 1.00 89.88 189 VAL A CA 1
ATOM 1478 C C . VAL A 1 189 ? 28.816 -14.075 -45.488 1.00 89.88 189 VAL A C 1
ATOM 1480 O O . VAL A 1 189 ? 28.188 -14.799 -46.253 1.00 89.88 189 VAL A O 1
ATOM 1483 N N . GLU A 1 190 ? 29.151 -14.449 -44.259 1.00 92.38 190 GLU A N 1
ATOM 1484 C CA . GLU A 1 190 ? 28.823 -15.751 -43.682 1.00 92.38 190 GLU A CA 1
ATOM 1485 C C . GLU A 1 190 ? 28.048 -15.552 -42.385 1.00 92.38 190 GLU A C 1
ATOM 1487 O O . GLU A 1 190 ? 28.486 -14.821 -41.496 1.00 92.38 190 GLU A O 1
ATOM 1492 N N . GLU A 1 191 ? 26.902 -16.216 -42.248 1.00 89.44 191 GLU A N 1
ATOM 1493 C CA . GLU A 1 191 ? 26.221 -16.296 -40.958 1.00 89.44 191 GLU A CA 1
ATOM 1494 C C . GLU A 1 191 ? 27.070 -17.118 -39.979 1.00 89.44 191 GLU A C 1
ATOM 1496 O O . GLU A 1 191 ? 27.579 -18.192 -40.305 1.00 89.44 191 GLU A O 1
ATOM 1501 N N . VAL A 1 192 ? 27.244 -16.592 -38.771 1.00 88.81 192 VAL A N 1
ATOM 1502 C CA . VAL A 1 192 ? 28.083 -17.191 -37.735 1.00 88.81 192 VAL A CA 1
ATOM 1503 C C . VAL A 1 192 ? 27.190 -17.830 -36.688 1.00 88.81 192 VAL A C 1
ATOM 1505 O O . VAL A 1 192 ? 26.272 -17.192 -36.175 1.00 88.81 192 VAL A O 1
ATOM 1508 N N . ASP A 1 193 ? 27.510 -19.066 -36.304 1.00 86.31 193 ASP A N 1
ATOM 1509 C CA . ASP A 1 193 ? 26.902 -19.681 -35.127 1.00 86.31 193 ASP A CA 1
ATOM 1510 C C . ASP A 1 193 ? 27.320 -18.905 -33.871 1.00 86.31 193 ASP A C 1
ATOM 1512 O O . ASP A 1 193 ? 28.450 -19.012 -33.379 1.00 86.31 193 ASP A O 1
ATOM 1516 N N . THR A 1 194 ? 26.392 -18.102 -33.357 1.00 83.00 194 THR A N 1
ATOM 1517 C CA . THR A 1 194 ? 26.623 -17.248 -32.195 1.00 83.00 194 THR A CA 1
ATOM 1518 C C . THR A 1 194 ? 26.912 -18.072 -30.945 1.00 83.00 194 THR A C 1
ATOM 1520 O O . THR A 1 194 ? 27.703 -17.630 -30.119 1.00 83.00 194 THR A O 1
ATOM 1523 N N . ALA A 1 195 ? 26.393 -19.301 -30.830 1.00 79.19 195 ALA A N 1
ATOM 1524 C CA . ALA A 1 195 ? 26.645 -20.172 -29.683 1.00 79.19 195 ALA A CA 1
ATOM 1525 C C . ALA A 1 195 ? 28.071 -20.751 -29.662 1.00 79.19 195 ALA A C 1
ATOM 1527 O O . ALA A 1 195 ? 28.583 -21.092 -28.592 1.00 79.19 195 ALA A O 1
ATOM 1528 N N . ALA A 1 196 ? 28.729 -20.848 -30.821 1.00 82.56 196 ALA A N 1
ATOM 1529 C CA . ALA A 1 196 ? 30.074 -21.406 -30.946 1.00 82.56 196 ALA A CA 1
ATOM 1530 C C . ALA A 1 196 ? 31.187 -20.422 -30.535 1.00 82.56 196 ALA A C 1
ATOM 1532 O O . ALA A 1 196 ? 32.304 -20.849 -30.232 1.00 82.56 196 ALA A O 1
ATOM 1533 N N . ASN A 1 197 ? 30.904 -19.114 -30.499 1.00 81.62 197 ASN A N 1
ATOM 1534 C CA . ASN A 1 197 ? 31.870 -18.078 -30.137 1.00 81.62 197 ASN A CA 1
ATOM 1535 C C . ASN A 1 197 ? 31.386 -17.271 -28.915 1.00 81.62 197 ASN A C 1
ATOM 1537 O O . ASN A 1 197 ? 30.484 -16.449 -29.060 1.00 81.62 197 ASN A O 1
ATOM 1541 N N . PRO A 1 198 ? 32.014 -17.419 -27.730 1.00 82.25 198 PRO A N 1
ATOM 1542 C CA . PRO A 1 198 ? 31.572 -16.758 -26.499 1.00 82.25 198 PRO A CA 1
ATOM 1543 C C . PRO A 1 198 ? 31.507 -15.229 -26.583 1.00 82.25 198 PRO A C 1
ATOM 1545 O O . PRO A 1 198 ? 30.642 -14.620 -25.961 1.00 82.25 198 PRO A O 1
ATOM 1548 N N . VAL A 1 199 ? 32.411 -14.607 -27.348 1.00 83.38 199 VAL A N 1
ATOM 1549 C CA . VAL A 1 199 ? 32.457 -13.145 -27.505 1.00 83.38 199 VAL A CA 1
ATOM 1550 C C . VAL A 1 199 ? 31.287 -12.668 -28.360 1.00 83.38 199 VAL A C 1
ATOM 1552 O O . VAL A 1 199 ? 30.651 -11.669 -28.039 1.00 83.38 199 VAL A O 1
ATOM 1555 N N . ILE A 1 200 ? 30.972 -13.403 -29.428 1.00 82.00 200 ILE A N 1
ATOM 1556 C CA . ILE A 1 200 ? 29.833 -13.085 -30.294 1.00 82.00 200 ILE A CA 1
ATOM 1557 C C . ILE A 1 200 ? 28.522 -13.406 -29.578 1.00 82.00 200 ILE A C 1
ATOM 1559 O O . ILE A 1 200 ? 27.620 -12.585 -29.638 1.00 82.00 200 ILE A O 1
ATOM 1563 N N . ALA A 1 201 ? 28.420 -14.523 -28.849 1.00 82.12 201 ALA A N 1
ATOM 1564 C CA . ALA A 1 201 ? 27.257 -14.849 -28.016 1.00 82.12 201 ALA A CA 1
ATOM 1565 C C . ALA A 1 201 ? 26.926 -13.741 -27.008 1.00 82.12 201 ALA A C 1
ATOM 1567 O O . ALA A 1 201 ? 25.756 -13.441 -26.782 1.00 82.12 201 ALA A O 1
ATOM 1568 N N . GLU A 1 202 ? 27.947 -13.138 -26.391 1.00 79.38 202 GLU A N 1
ATOM 1569 C CA . GLU A 1 202 ? 27.753 -12.056 -25.423 1.00 79.38 202 GLU A CA 1
ATOM 1570 C C . GLU A 1 202 ? 27.186 -10.785 -26.080 1.00 79.38 202 GLU A C 1
ATOM 1572 O O . GLU A 1 202 ? 26.392 -10.069 -25.468 1.00 79.38 202 GLU A O 1
ATOM 1577 N N . LEU A 1 203 ? 27.558 -10.513 -27.331 1.00 79.44 203 LEU A N 1
ATOM 1578 C CA . LEU A 1 203 ? 27.071 -9.360 -28.091 1.00 79.44 203 LEU A CA 1
ATOM 1579 C C . LEU A 1 203 ? 25.719 -9.637 -28.774 1.00 79.44 203 LEU A C 1
ATOM 1581 O O . LEU A 1 203 ? 24.844 -8.775 -28.787 1.00 79.44 203 LEU A O 1
ATOM 1585 N N . ALA A 1 204 ? 25.524 -10.846 -29.297 1.00 80.00 204 ALA A N 1
ATOM 1586 C CA . ALA A 1 204 ? 24.331 -11.313 -30.001 1.00 80.00 204 ALA A CA 1
ATOM 1587 C C . ALA A 1 204 ? 23.301 -11.912 -29.028 1.00 80.00 204 ALA A C 1
ATOM 1589 O O . ALA A 1 204 ? 22.847 -13.051 -29.168 1.00 80.00 204 ALA A O 1
ATOM 1590 N N . GLN A 1 205 ? 22.950 -11.149 -27.996 1.00 74.81 205 GLN A N 1
ATOM 1591 C CA . GLN A 1 205 ? 21.972 -11.554 -26.992 1.00 74.81 205 GLN A CA 1
ATOM 1592 C C . GLN A 1 205 ? 20.652 -10.803 -27.158 1.00 74.81 205 GLN A C 1
ATOM 1594 O O . GLN A 1 205 ? 20.594 -9.671 -27.638 1.00 74.81 205 GLN A O 1
ATOM 1599 N N . ARG A 1 206 ? 19.559 -11.422 -26.697 1.00 71.56 206 ARG A N 1
ATOM 1600 C CA . ARG A 1 206 ? 18.289 -10.703 -26.552 1.00 71.56 206 ARG A CA 1
ATOM 1601 C C . ARG A 1 206 ? 18.478 -9.619 -25.502 1.00 71.56 206 ARG A C 1
ATOM 1603 O O . ARG A 1 206 ? 18.675 -9.932 -24.329 1.00 71.56 206 ARG A O 1
ATOM 1610 N N . LEU A 1 207 ? 18.384 -8.362 -25.917 1.00 65.88 207 LEU A N 1
ATOM 1611 C CA . LEU A 1 207 ? 18.381 -7.250 -24.981 1.00 65.88 207 LEU A CA 1
ATOM 1612 C C . LEU A 1 207 ? 17.152 -7.376 -24.063 1.00 65.88 207 LEU A C 1
ATOM 1614 O O . LEU A 1 207 ? 16.038 -7.561 -24.569 1.00 65.88 207 LEU A O 1
ATOM 1618 N N . PRO A 1 208 ? 17.316 -7.312 -22.729 1.00 63.38 208 PRO A N 1
ATOM 1619 C CA . PRO A 1 208 ? 16.184 -7.238 -21.818 1.00 63.38 208 PRO A CA 1
ATOM 1620 C C . PRO A 1 208 ? 15.451 -5.912 -22.050 1.00 63.38 208 PRO A C 1
ATOM 1622 O O . PRO A 1 208 ? 15.870 -4.846 -21.593 1.00 63.38 208 PRO A O 1
ATOM 1625 N N . TRP A 1 209 ? 14.382 -5.985 -22.840 1.00 60.25 209 TRP A N 1
ATOM 1626 C CA . TRP A 1 209 ? 13.592 -4.830 -23.246 1.00 60.25 209 TRP A CA 1
ATOM 1627 C C . TRP A 1 209 ? 12.713 -4.322 -22.101 1.00 60.25 209 TRP A C 1
ATOM 1629 O O . TRP A 1 209 ? 12.220 -5.092 -21.272 1.00 60.25 209 TRP A O 1
ATOM 1639 N N . THR A 1 210 ? 12.481 -3.010 -22.084 1.00 52.56 210 THR A N 1
ATOM 1640 C CA . THR A 1 210 ? 11.476 -2.376 -21.229 1.00 52.56 210 THR A CA 1
ATOM 1641 C C . THR A 1 210 ? 10.094 -2.972 -21.504 1.00 52.56 210 THR A C 1
ATOM 1643 O O . THR A 1 210 ? 9.698 -3.159 -22.652 1.00 52.56 210 THR A O 1
ATOM 1646 N N . VAL A 1 211 ? 9.300 -3.220 -20.459 1.00 54.19 211 VAL A N 1
ATOM 1647 C CA . VAL A 1 211 ? 7.877 -3.609 -20.576 1.00 54.19 211 VAL A CA 1
ATOM 1648 C C . VAL A 1 211 ? 7.014 -2.389 -20.965 1.00 54.19 211 VAL A C 1
ATOM 1650 O O . VAL A 1 211 ? 5.974 -2.130 -20.372 1.00 54.19 211 VAL A O 1
ATOM 1653 N N . SER A 1 212 ? 7.453 -1.601 -21.948 1.00 52.50 212 SER A N 1
ATOM 1654 C CA . SER A 1 212 ? 6.775 -0.378 -22.391 1.00 52.50 212 SER A CA 1
ATOM 1655 C C . SER A 1 212 ? 6.494 -0.409 -23.890 1.00 52.50 212 SER A C 1
ATOM 1657 O O . SER A 1 212 ? 6.965 0.441 -24.637 1.00 52.50 212 SER A O 1
ATOM 1659 N N . HIS A 1 213 ? 5.676 -1.360 -24.339 1.00 44.56 213 HIS A N 1
ATOM 1660 C CA . HIS A 1 213 ? 4.963 -1.234 -25.614 1.00 44.56 213 HIS A CA 1
ATOM 1661 C C . HIS A 1 213 ? 3.587 -1.895 -25.485 1.00 44.56 213 HIS A C 1
ATOM 1663 O O . HIS A 1 213 ? 3.498 -3.076 -25.161 1.00 44.56 213 HIS A O 1
ATOM 1669 N N . GLY A 1 214 ? 2.529 -1.112 -25.724 1.00 45.19 214 GLY A N 1
ATOM 1670 C CA . GLY A 1 214 ? 1.129 -1.527 -25.582 1.00 45.19 214 GLY A CA 1
ATOM 1671 C C . GLY A 1 214 ? 0.581 -1.248 -24.185 1.00 45.19 214 GLY A C 1
ATOM 1672 O O . GLY A 1 214 ? 0.496 -2.145 -23.355 1.00 45.19 214 GLY A O 1
ATOM 1673 N N . VAL A 1 215 ? 0.236 0.015 -23.907 1.00 47.47 215 VAL A N 1
ATOM 1674 C CA . VAL A 1 215 ? -0.377 0.440 -22.636 1.00 47.47 215 VAL A CA 1
ATOM 1675 C C . VAL A 1 215 ? -1.823 -0.058 -22.584 1.00 47.47 215 VAL A C 1
ATOM 1677 O O . VAL A 1 215 ? -2.778 0.700 -22.737 1.00 47.47 215 VAL A O 1
ATOM 1680 N N . GLU A 1 216 ? -1.996 -1.358 -22.387 1.00 46.69 216 GLU A N 1
ATOM 1681 C CA . GLU A 1 216 ? -3.241 -1.898 -21.868 1.00 46.69 216 GLU A CA 1
ATOM 1682 C C . GLU A 1 216 ? -3.452 -1.302 -20.455 1.00 46.69 216 GLU A C 1
ATOM 1684 O O . GLU A 1 216 ? -2.483 -1.135 -19.704 1.00 46.69 216 GLU A O 1
ATOM 1689 N N . PRO A 1 217 ? -4.685 -0.948 -20.045 1.00 52.88 217 PRO A N 1
ATOM 1690 C CA . PRO A 1 217 ? -4.943 -0.452 -18.694 1.00 52.88 217 PRO A CA 1
ATOM 1691 C C . PRO A 1 217 ? -4.364 -1.410 -17.648 1.00 52.88 217 PRO A C 1
ATOM 1693 O O . PRO A 1 217 ? -4.384 -2.618 -17.862 1.00 52.88 217 PRO A O 1
ATOM 1696 N N . ALA A 1 218 ? -3.925 -0.916 -16.484 1.00 50.44 218 ALA A N 1
ATOM 1697 C CA . ALA A 1 218 ? -3.358 -1.763 -15.423 1.00 50.44 218 ALA A CA 1
ATOM 1698 C C . ALA A 1 218 ? -4.228 -2.995 -15.089 1.00 50.44 218 ALA A C 1
ATOM 1700 O O . ALA A 1 218 ? -3.692 -4.037 -14.741 1.00 50.44 218 ALA A O 1
ATOM 1701 N N . ALA A 1 219 ? -5.555 -2.898 -15.257 1.00 51.56 219 ALA A N 1
ATOM 1702 C CA . ALA A 1 219 ? -6.505 -4.004 -15.114 1.00 51.56 219 ALA A CA 1
ATOM 1703 C C . ALA A 1 219 ? -6.264 -5.187 -16.077 1.00 51.56 219 ALA A C 1
ATOM 1705 O O . ALA A 1 219 ? -6.570 -6.323 -15.729 1.00 51.56 219 ALA A O 1
ATOM 1706 N N . SER A 1 220 ? -5.711 -4.920 -17.256 1.00 54.19 220 SER A N 1
ATOM 1707 C CA . SER A 1 220 ? -5.377 -5.883 -18.307 1.00 54.19 220 SER A CA 1
ATOM 1708 C C . SER A 1 220 ? -3.920 -6.365 -18.215 1.00 54.19 220 SER A C 1
ATOM 1710 O O . SER A 1 220 ? -3.584 -7.403 -18.772 1.00 54.19 220 SER A O 1
ATOM 1712 N N . ALA A 1 221 ? -3.070 -5.637 -17.479 1.00 54.09 221 ALA A N 1
ATOM 1713 C CA . ALA A 1 221 ? -1.680 -5.996 -17.183 1.00 54.09 221 ALA A CA 1
ATOM 1714 C C . ALA A 1 221 ? -1.530 -6.893 -15.934 1.00 54.09 221 ALA A C 1
ATOM 1716 O O . ALA A 1 221 ? -0.425 -7.321 -15.601 1.00 54.09 221 ALA A O 1
ATOM 1717 N N . LEU A 1 222 ? -2.625 -7.175 -15.216 1.00 56.41 222 LEU A N 1
ATOM 1718 C CA . LEU A 1 222 ? -2.619 -8.088 -14.075 1.00 56.41 222 LEU A CA 1
ATOM 1719 C C . LEU A 1 222 ? -2.373 -9.524 -14.569 1.00 56.41 222 LEU A C 1
ATOM 1721 O O . LEU A 1 222 ? -3.266 -10.152 -15.133 1.00 56.41 222 LEU A O 1
ATOM 1725 N N . GLY A 1 223 ? -1.163 -10.043 -14.344 1.00 60.09 223 GLY A N 1
ATOM 1726 C CA . GLY A 1 223 ? -0.810 -11.438 -14.612 1.00 60.09 223 GLY A CA 1
ATOM 1727 C C . GLY A 1 223 ? -1.577 -12.440 -13.732 1.00 60.09 223 GLY A C 1
ATOM 1728 O O . GLY A 1 223 ? -2.507 -12.096 -12.995 1.00 60.09 223 GLY A O 1
ATOM 1729 N N . ALA A 1 224 ? -1.183 -13.717 -13.785 1.00 59.12 224 ALA A N 1
ATOM 1730 C CA . ALA A 1 224 ? -1.871 -14.811 -13.090 1.00 59.12 224 ALA A CA 1
ATOM 1731 C C . ALA A 1 224 ? -2.007 -14.607 -11.563 1.00 59.12 224 ALA A C 1
ATOM 1733 O O . ALA A 1 224 ? -2.922 -15.166 -10.950 1.00 59.12 224 ALA A O 1
ATOM 1734 N N . LYS A 1 225 ? -1.141 -13.799 -10.928 1.00 65.94 225 LYS A N 1
ATOM 1735 C CA . LYS A 1 225 ? -1.199 -13.505 -9.485 1.00 65.94 225 LYS A CA 1
ATOM 1736 C C . LYS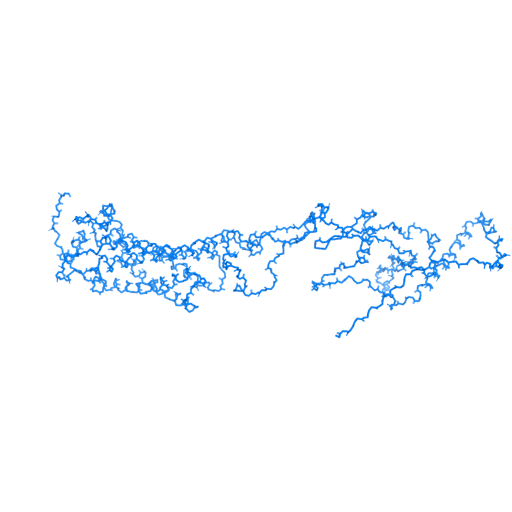 A 1 225 ? -1.722 -12.100 -9.171 1.00 65.94 225 LYS A C 1
ATOM 1738 O O . LYS A 1 225 ? -1.861 -11.759 -7.994 1.00 65.94 225 LYS A O 1
ATOM 1743 N N . GLY A 1 226 ? -2.129 -11.322 -10.172 1.00 73.06 226 GLY A N 1
ATOM 1744 C CA . GLY A 1 226 ? -2.736 -10.005 -9.986 1.00 73.06 226 GLY A CA 1
ATOM 1745 C C . GLY A 1 226 ? -1.748 -8.977 -9.435 1.00 73.06 226 GLY A C 1
ATOM 1746 O O . GLY A 1 226 ? -0.632 -8.869 -9.927 1.00 73.06 226 GLY A O 1
ATOM 1747 N N . CYS A 1 227 ? -2.143 -8.220 -8.402 1.00 74.25 227 CYS A N 1
ATOM 1748 C CA . CYS A 1 227 ? -1.311 -7.146 -7.840 1.00 74.25 227 CYS A CA 1
ATOM 1749 C C . CYS A 1 227 ? 0.081 -7.624 -7.391 1.00 74.25 227 CYS A C 1
ATOM 1751 O O . CYS A 1 227 ? 1.036 -6.858 -7.476 1.00 74.25 227 CYS A O 1
ATOM 1753 N N . ALA A 1 228 ? 0.201 -8.879 -6.943 1.00 75.00 228 ALA A N 1
ATOM 1754 C CA . ALA A 1 228 ? 1.460 -9.460 -6.479 1.00 75.00 228 ALA A CA 1
ATOM 1755 C C . ALA A 1 228 ? 2.485 -9.692 -7.604 1.00 75.00 228 ALA A C 1
ATOM 1757 O O . ALA A 1 228 ? 3.672 -9.788 -7.318 1.00 75.00 228 ALA A O 1
ATOM 1758 N N . ASP A 1 229 ? 2.077 -9.750 -8.877 1.00 75.44 229 ASP A N 1
ATOM 1759 C CA . ASP A 1 229 ? 3.049 -9.887 -9.971 1.00 75.44 229 ASP A CA 1
ATOM 1760 C C . ASP A 1 229 ? 3.909 -8.621 -10.093 1.00 75.44 229 ASP A C 1
ATOM 1762 O O . ASP A 1 229 ? 5.130 -8.709 -10.206 1.00 75.44 229 ASP A O 1
ATOM 1766 N N . CYS A 1 230 ? 3.290 -7.441 -9.969 1.00 77.19 230 CYS A N 1
ATOM 1767 C CA . CYS A 1 230 ? 4.004 -6.166 -10.007 1.00 77.19 230 CYS A CA 1
ATOM 1768 C C . CYS A 1 230 ? 4.526 -5.740 -8.633 1.00 77.19 230 CYS A C 1
ATOM 1770 O O . CYS A 1 230 ? 5.616 -5.188 -8.553 1.00 77.19 230 CYS A O 1
ATOM 1772 N N . HIS A 1 231 ? 3.785 -5.995 -7.555 1.00 81.44 231 HIS A N 1
ATOM 1773 C CA . HIS A 1 231 ? 4.144 -5.585 -6.196 1.00 81.44 231 HIS A CA 1
ATOM 1774 C C . HIS A 1 231 ? 4.762 -6.720 -5.370 1.00 81.44 231 HIS A C 1
ATOM 1776 O O . HIS A 1 231 ? 4.604 -6.728 -4.160 1.00 81.44 231 HIS A O 1
ATOM 1782 N N . SER A 1 232 ? 5.447 -7.687 -5.975 1.00 84.75 232 SER A N 1
ATOM 1783 C CA . SER A 1 232 ? 6.238 -8.653 -5.202 1.00 84.75 232 SER A CA 1
ATOM 1784 C C . SER A 1 232 ? 7.593 -8.083 -4.795 1.00 84.75 232 SER A C 1
ATOM 1786 O O . SER A 1 232 ? 8.140 -7.199 -5.463 1.00 84.75 232 SER A O 1
ATOM 1788 N N . ALA A 1 233 ? 8.162 -8.607 -3.704 1.00 85.50 233 ALA A N 1
ATOM 1789 C CA . ALA A 1 233 ? 9.510 -8.232 -3.267 1.00 85.50 233 ALA A CA 1
ATOM 1790 C C . ALA A 1 233 ? 10.586 -8.518 -4.335 1.00 85.50 233 ALA A C 1
ATOM 1792 O O . ALA A 1 233 ? 11.583 -7.801 -4.390 1.00 85.50 233 ALA A O 1
ATOM 1793 N N . ASP A 1 234 ? 10.331 -9.503 -5.202 1.00 84.06 234 ASP A N 1
ATOM 1794 C CA . ASP A 1 234 ? 11.198 -9.928 -6.307 1.00 84.06 234 ASP A CA 1
ATOM 1795 C C . ASP A 1 234 ? 10.564 -9.647 -7.685 1.00 84.06 234 ASP A C 1
ATOM 1797 O O . ASP A 1 234 ? 10.842 -10.323 -8.675 1.00 84.06 234 ASP A O 1
ATOM 1801 N N . SER A 1 235 ? 9.674 -8.653 -7.754 1.00 83.00 235 SER A N 1
ATOM 1802 C CA . SER A 1 235 ? 8.973 -8.275 -8.981 1.00 83.00 235 SER A CA 1
ATOM 1803 C C . SER A 1 235 ? 9.945 -7.933 -10.107 1.00 83.00 235 SER A C 1
ATOM 1805 O O . SER A 1 235 ? 10.686 -6.950 -10.029 1.00 83.00 235 SER A O 1
ATOM 1807 N N . HIS A 1 236 ? 9.876 -8.688 -11.207 1.00 80.25 236 HIS A N 1
ATOM 1808 C CA . HIS A 1 236 ? 10.623 -8.371 -12.425 1.00 80.25 236 HIS A CA 1
ATOM 1809 C C . HIS A 1 236 ? 10.200 -7.015 -13.014 1.00 80.25 236 HIS A C 1
ATOM 1811 O O . HIS A 1 236 ? 10.977 -6.383 -13.721 1.00 80.25 236 HIS A O 1
ATOM 1817 N N . PHE A 1 237 ? 8.996 -6.523 -12.698 1.00 81.00 237 PHE A N 1
ATOM 1818 C CA . PHE A 1 237 ? 8.553 -5.207 -13.151 1.00 81.00 237 PHE A CA 1
ATOM 1819 C C . PHE A 1 237 ? 9.373 -4.073 -12.525 1.00 81.00 237 PHE A C 1
ATOM 1821 O O . PHE A 1 237 ? 9.727 -3.140 -13.229 1.00 81.00 237 PHE A O 1
ATOM 1828 N N . PHE A 1 238 ? 9.703 -4.139 -11.230 1.00 85.56 238 PHE A N 1
ATOM 1829 C CA . PHE A 1 238 ? 10.484 -3.083 -10.566 1.00 85.56 238 PHE A CA 1
ATOM 1830 C C . PHE A 1 238 ? 11.981 -3.389 -10.496 1.00 85.56 238 PHE A C 1
ATOM 1832 O O . PHE A 1 238 ? 12.800 -2.484 -10.650 1.00 85.56 238 PHE A O 1
ATOM 1839 N N . PHE A 1 239 ? 12.342 -4.645 -10.243 1.00 88.62 239 PHE A N 1
ATOM 1840 C CA . PHE A 1 239 ? 13.721 -5.069 -9.994 1.00 88.62 239 PHE A CA 1
ATOM 1841 C C . PHE A 1 239 ? 14.370 -5.756 -11.197 1.00 88.62 239 PHE A C 1
ATOM 1843 O O . PHE A 1 239 ? 15.571 -6.017 -11.160 1.00 88.62 239 PHE A O 1
ATOM 1850 N N . GLY A 1 240 ? 13.607 -6.036 -12.258 1.00 85.06 240 GLY A N 1
ATOM 1851 C CA . GLY A 1 240 ? 14.148 -6.603 -13.487 1.00 85.06 240 GLY A CA 1
ATOM 1852 C C . GLY A 1 240 ? 15.148 -5.653 -14.156 1.00 85.06 240 GLY A C 1
ATOM 1853 O O . GLY A 1 240 ? 14.967 -4.428 -14.088 1.00 85.06 240 GLY A O 1
ATOM 1854 N N . PRO A 1 241 ? 16.211 -6.196 -14.777 1.00 84.44 241 PRO A N 1
ATOM 1855 C CA . PRO A 1 241 ? 17.180 -5.402 -15.510 1.00 84.44 241 PRO A CA 1
ATOM 1856 C C . PRO A 1 241 ? 16.547 -4.850 -16.786 1.00 84.44 241 PRO A C 1
ATOM 1858 O O . PRO A 1 241 ? 15.767 -5.520 -17.459 1.00 84.44 241 PRO A O 1
ATOM 1861 N N . VAL A 1 242 ? 16.921 -3.625 -17.119 1.00 82.75 242 VAL A N 1
ATOM 1862 C CA . VAL A 1 242 ? 16.470 -2.907 -18.304 1.00 82.75 242 VAL A CA 1
ATOM 1863 C C . VAL A 1 242 ? 17.679 -2.297 -18.979 1.00 82.75 242 VAL A C 1
ATOM 1865 O O . VAL A 1 242 ? 18.487 -1.658 -18.305 1.00 82.75 242 VAL A O 1
ATOM 1868 N N . VAL A 1 243 ? 17.800 -2.464 -20.294 1.00 82.44 243 VAL A N 1
ATOM 1869 C CA . VAL A 1 243 ? 18.859 -1.809 -21.071 1.00 82.44 243 VAL A CA 1
ATOM 1870 C C . VAL A 1 243 ? 18.618 -0.300 -21.106 1.00 82.44 243 VAL A C 1
ATOM 1872 O O . VAL A 1 243 ? 17.564 0.152 -21.548 1.00 82.44 243 VAL A O 1
ATOM 1875 N N . ILE A 1 244 ? 19.594 0.468 -20.622 1.00 82.56 244 ILE A N 1
ATOM 1876 C CA . ILE A 1 244 ? 19.590 1.940 -20.660 1.00 82.56 244 ILE A CA 1
ATOM 1877 C C . ILE A 1 244 ? 20.493 2.492 -21.759 1.00 82.56 244 ILE A C 1
ATOM 1879 O O . ILE A 1 244 ? 20.245 3.581 -22.264 1.00 82.56 244 ILE A O 1
ATOM 1883 N N . ASP A 1 245 ? 21.521 1.732 -22.122 1.00 80.38 245 ASP A N 1
ATOM 1884 C CA . ASP A 1 245 ? 22.427 2.033 -23.217 1.00 80.38 245 ASP A CA 1
ATOM 1885 C C . ASP A 1 245 ? 22.767 0.707 -23.907 1.00 80.38 245 ASP A C 1
ATOM 1887 O O . ASP A 1 245 ? 23.318 -0.181 -23.251 1.00 80.38 245 ASP A O 1
ATOM 1891 N N . PRO A 1 246 ? 22.401 0.511 -25.184 1.00 71.81 246 PRO A N 1
ATOM 1892 C CA . PRO A 1 246 ? 22.732 -0.713 -25.901 1.00 71.81 246 PRO A CA 1
ATOM 1893 C C . PRO A 1 246 ? 24.241 -0.867 -26.152 1.00 71.81 246 PRO A C 1
ATOM 1895 O O . PRO A 1 246 ? 24.699 -1.999 -26.295 1.00 71.81 246 PRO A O 1
ATOM 1898 N N . PHE A 1 247 ? 25.012 0.230 -26.169 1.00 77.38 247 PHE A N 1
ATOM 1899 C CA . PHE A 1 247 ? 26.429 0.233 -26.538 1.00 77.38 247 PHE A CA 1
ATOM 1900 C C . PHE A 1 247 ? 27.259 1.099 -25.582 1.00 77.38 247 PHE A C 1
ATOM 1902 O O . PHE A 1 247 ? 27.660 2.217 -25.907 1.00 77.38 247 PHE A O 1
ATOM 1909 N N . GLY A 1 248 ? 27.574 0.546 -24.409 1.00 79.38 248 GLY A N 1
ATOM 1910 C CA . GLY A 1 248 ? 28.469 1.180 -23.447 1.00 79.38 248 GLY A CA 1
ATOM 1911 C C . GLY A 1 248 ? 29.912 1.346 -23.961 1.00 79.38 248 GLY A C 1
ATOM 1912 O O . GLY A 1 248 ? 30.253 0.928 -25.069 1.00 79.38 248 GLY A O 1
ATOM 1913 N N . PRO A 1 249 ? 30.819 1.924 -23.150 1.00 80.44 249 PRO A N 1
ATOM 1914 C CA . PRO A 1 249 ? 32.221 2.153 -23.529 1.00 80.44 249 PRO A CA 1
ATOM 1915 C C . PRO A 1 249 ? 33.004 0.894 -23.944 1.00 80.44 249 PRO A C 1
ATOM 1917 O O . PRO A 1 249 ? 34.033 0.995 -24.609 1.00 80.44 249 PRO A O 1
ATOM 1920 N N . ASP A 1 250 ? 32.535 -0.282 -23.538 1.00 82.38 250 ASP A N 1
ATOM 1921 C CA . ASP A 1 250 ? 33.061 -1.607 -23.869 1.00 82.38 250 ASP A CA 1
ATOM 1922 C C . ASP A 1 250 ? 32.243 -2.329 -24.959 1.00 82.38 250 ASP A C 1
ATOM 1924 O O . ASP A 1 250 ? 32.430 -3.525 -25.175 1.00 82.38 250 ASP A O 1
ATOM 1928 N N . ALA A 1 251 ? 31.351 -1.603 -25.644 1.00 73.50 251 ALA A N 1
ATOM 1929 C CA . ALA A 1 251 ? 30.368 -2.107 -26.601 1.00 73.50 251 ALA A CA 1
ATOM 1930 C C . ALA A 1 251 ? 29.366 -3.119 -26.012 1.00 73.50 251 ALA A C 1
ATOM 1932 O O . ALA A 1 251 ? 28.719 -3.845 -26.768 1.00 73.50 251 ALA A O 1
ATOM 1933 N N . LYS A 1 252 ? 29.215 -3.167 -24.679 1.00 75.81 252 LYS A N 1
ATOM 1934 C CA . LYS A 1 252 ? 28.233 -4.026 -24.009 1.00 75.81 252 LYS A CA 1
ATOM 1935 C C . LYS A 1 252 ? 26.983 -3.243 -23.601 1.00 75.81 252 LYS A C 1
ATOM 1937 O O . LYS A 1 252 ? 27.082 -2.051 -23.298 1.00 75.81 252 LYS A O 1
ATOM 1942 N N . PRO A 1 253 ? 25.814 -3.903 -23.520 1.00 77.75 253 PRO A N 1
ATOM 1943 C CA . PRO A 1 253 ? 24.609 -3.269 -23.011 1.00 77.75 253 PRO A CA 1
ATOM 1944 C C . PRO A 1 253 ? 24.768 -2.893 -21.537 1.00 77.75 253 PRO A C 1
ATOM 1946 O O . PRO A 1 253 ? 25.045 -3.740 -20.685 1.00 77.75 253 PRO A O 1
ATOM 1949 N N . VAL A 1 254 ? 24.537 -1.626 -21.214 1.00 84.25 254 VAL A N 1
ATOM 1950 C CA . VAL A 1 254 ? 24.444 -1.158 -19.834 1.00 84.25 254 VAL A CA 1
ATOM 1951 C C . VAL A 1 254 ? 23.006 -1.340 -19.373 1.00 84.25 254 VAL A C 1
ATOM 1953 O O . VAL A 1 254 ? 22.070 -0.823 -19.987 1.00 84.25 254 VAL A O 1
ATOM 1956 N N . THR A 1 255 ? 22.824 -2.061 -18.268 1.00 86.62 255 THR A N 1
ATOM 1957 C CA . THR A 1 255 ? 21.503 -2.289 -17.673 1.00 86.62 255 THR A CA 1
ATOM 1958 C C . THR A 1 255 ? 21.345 -1.586 -16.333 1.00 86.62 255 THR A C 1
ATOM 1960 O O . THR A 1 255 ? 22.277 -1.557 -15.530 1.00 86.62 255 THR A O 1
ATOM 1963 N N . ALA A 1 256 ? 20.137 -1.113 -16.043 1.00 87.88 256 ALA A N 1
ATOM 1964 C CA . ALA A 1 256 ? 19.727 -0.641 -14.725 1.00 87.88 256 ALA A CA 1
ATOM 1965 C C . ALA A 1 256 ? 18.398 -1.298 -14.317 1.00 87.88 256 ALA A C 1
ATOM 1967 O O . ALA A 1 256 ? 17.618 -1.687 -15.185 1.00 87.88 256 ALA A O 1
ATOM 1968 N N . PRO A 1 257 ? 18.107 -1.439 -13.014 1.00 88.62 257 PRO A N 1
ATOM 1969 C CA . PRO A 1 257 ? 16.807 -1.935 -12.585 1.00 88.62 257 PRO A CA 1
ATOM 1970 C C . PRO A 1 257 ? 15.701 -0.918 -12.907 1.00 88.62 257 PRO A C 1
ATOM 1972 O O . PRO A 1 257 ? 15.889 0.292 -12.753 1.00 88.62 257 PRO A O 1
ATOM 1975 N N . MET A 1 258 ? 14.527 -1.407 -13.315 1.00 85.50 258 MET A N 1
ATOM 1976 C CA . MET A 1 258 ? 13.414 -0.570 -13.793 1.00 85.50 258 MET A CA 1
ATOM 1977 C C . MET A 1 258 ? 12.994 0.527 -12.800 1.00 85.50 258 MET A C 1
ATOM 1979 O O . MET A 1 258 ? 12.664 1.641 -13.204 1.00 85.50 258 MET A O 1
ATOM 1983 N N . HIS A 1 259 ? 13.034 0.262 -11.491 1.00 86.88 259 HIS A N 1
ATOM 1984 C CA . HIS A 1 259 ? 12.659 1.255 -10.483 1.00 86.88 259 HIS A CA 1
ATOM 1985 C C . HIS A 1 259 ? 13.519 2.532 -10.538 1.00 86.88 259 HIS A C 1
ATOM 1987 O O . HIS A 1 259 ? 13.027 3.597 -10.173 1.00 86.88 259 HIS A O 1
ATOM 1993 N N . VAL A 1 260 ? 14.773 2.451 -11.009 1.00 88.00 260 VAL A N 1
ATOM 1994 C CA . VAL A 1 260 ? 15.648 3.623 -11.195 1.00 88.00 260 VAL A CA 1
ATOM 1995 C C . VAL A 1 260 ? 15.119 4.502 -12.323 1.00 88.00 260 VAL A C 1
ATOM 1997 O O . VAL A 1 260 ? 15.035 5.715 -12.158 1.00 88.00 260 VAL A O 1
ATOM 2000 N N . LEU A 1 261 ? 14.703 3.891 -13.434 1.00 84.75 261 LEU A N 1
ATOM 2001 C CA . LEU A 1 261 ? 14.138 4.600 -14.585 1.00 84.75 261 LEU A CA 1
ATOM 2002 C C . LEU A 1 261 ? 12.777 5.222 -14.271 1.00 84.75 261 LEU A C 1
ATOM 2004 O O . LEU A 1 261 ? 12.489 6.336 -14.693 1.00 84.75 261 LEU A O 1
ATOM 2008 N N . LEU A 1 262 ? 11.957 4.519 -13.492 1.00 82.62 262 LEU A N 1
ATOM 2009 C CA . LEU A 1 262 ? 10.652 5.011 -13.054 1.00 82.62 262 LEU A CA 1
ATOM 2010 C C . LEU A 1 262 ? 10.742 6.044 -11.915 1.00 82.62 262 LEU A C 1
ATOM 2012 O O . LEU A 1 262 ? 9.722 6.610 -11.524 1.00 82.62 262 LEU A O 1
ATOM 2016 N N . GLY A 1 263 ? 11.933 6.282 -11.355 1.00 85.50 263 GLY A N 1
ATOM 2017 C CA . GLY A 1 263 ? 12.129 7.208 -10.239 1.00 85.50 263 GLY A CA 1
ATOM 2018 C C . GLY A 1 263 ? 11.500 6.739 -8.922 1.00 85.50 263 GLY A C 1
ATOM 2019 O O . GLY A 1 263 ? 11.179 7.565 -8.065 1.00 85.50 263 GLY A O 1
ATOM 2020 N N . TYR A 1 264 ? 11.308 5.429 -8.744 1.00 84.94 264 TYR A N 1
ATOM 2021 C CA . TYR A 1 264 ? 10.759 4.862 -7.515 1.00 84.94 264 TYR A CA 1
ATOM 2022 C C . TYR A 1 264 ? 11.847 4.522 -6.498 1.00 84.94 264 TYR A C 1
ATOM 2024 O O . TYR A 1 264 ? 12.883 3.927 -6.804 1.00 84.94 264 TYR A O 1
ATOM 2032 N N . ASP A 1 265 ? 11.549 4.842 -5.242 1.00 88.38 265 ASP A N 1
ATOM 2033 C CA . ASP A 1 265 ? 12.363 4.450 -4.101 1.00 88.38 265 ASP A CA 1
ATOM 2034 C C . ASP A 1 265 ? 12.222 2.933 -3.820 1.00 88.38 265 ASP A C 1
ATOM 2036 O O . ASP A 1 265 ? 11.100 2.444 -3.634 1.00 88.38 265 ASP A O 1
ATOM 2040 N N . PRO A 1 266 ? 13.330 2.167 -3.745 1.00 89.06 266 PRO A N 1
ATOM 2041 C CA . PRO A 1 266 ? 13.285 0.719 -3.521 1.00 89.06 266 PRO A CA 1
ATOM 2042 C C . PRO A 1 266 ? 12.619 0.327 -2.202 1.00 89.06 266 PRO A C 1
ATOM 2044 O O . PRO A 1 266 ? 11.962 -0.713 -2.117 1.00 89.06 266 PRO A O 1
ATOM 2047 N N . LEU A 1 267 ? 12.792 1.142 -1.156 1.00 90.56 267 LEU A N 1
ATOM 2048 C CA . LEU A 1 267 ? 12.184 0.881 0.142 1.00 90.56 267 LEU A CA 1
ATOM 2049 C C . LEU A 1 267 ? 10.664 1.067 0.066 1.00 90.56 267 LEU A C 1
ATOM 2051 O O . LEU A 1 267 ? 9.931 0.227 0.585 1.00 90.56 267 LEU A O 1
ATOM 2055 N N . ALA A 1 268 ? 10.182 2.104 -0.622 1.00 88.62 268 ALA A N 1
ATOM 2056 C CA . ALA A 1 268 ? 8.757 2.301 -0.873 1.00 88.62 268 ALA A CA 1
ATOM 2057 C C . ALA A 1 268 ? 8.133 1.107 -1.615 1.00 88.62 268 ALA A C 1
ATOM 2059 O O . ALA A 1 268 ? 7.086 0.616 -1.191 1.00 88.62 268 ALA A O 1
ATOM 2060 N N . ILE A 1 269 ? 8.803 0.585 -2.649 1.00 89.44 269 ILE A N 1
ATOM 2061 C CA . ILE A 1 269 ? 8.344 -0.611 -3.377 1.00 89.44 269 ILE A CA 1
ATOM 2062 C C . ILE A 1 269 ? 8.261 -1.820 -2.438 1.00 89.44 269 ILE A C 1
ATOM 2064 O O . ILE A 1 269 ? 7.238 -2.501 -2.407 1.00 89.44 269 ILE A O 1
ATOM 2068 N N . ARG A 1 270 ? 9.291 -2.061 -1.616 1.00 91.44 270 ARG A N 1
ATOM 2069 C CA . ARG A 1 270 ? 9.311 -3.176 -0.648 1.00 91.44 270 ARG A CA 1
ATOM 2070 C C . ARG A 1 270 ? 8.229 -3.058 0.425 1.00 91.44 270 ARG A C 1
ATOM 2072 O O . ARG A 1 270 ? 7.668 -4.068 0.841 1.00 91.44 270 ARG A O 1
ATOM 2079 N N . ILE A 1 271 ? 7.918 -1.842 0.868 1.00 93.06 271 ILE A N 1
ATOM 2080 C CA . ILE A 1 271 ? 6.806 -1.584 1.794 1.00 93.06 271 ILE A CA 1
ATOM 2081 C C . ILE A 1 271 ? 5.470 -1.922 1.121 1.00 93.06 271 ILE A C 1
ATOM 2083 O O . ILE A 1 271 ? 4.645 -2.621 1.713 1.00 93.06 271 ILE A O 1
ATOM 2087 N N . GLY A 1 272 ? 5.281 -1.481 -0.126 1.00 90.44 272 GLY A N 1
ATOM 2088 C CA . GLY A 1 272 ? 4.122 -1.852 -0.935 1.00 90.44 272 GLY A CA 1
ATOM 2089 C C . GLY A 1 272 ? 4.004 -3.369 -1.106 1.00 90.44 272 GLY A C 1
ATOM 2090 O O . GLY A 1 272 ? 2.911 -3.914 -0.956 1.00 90.44 272 GLY A O 1
ATOM 2091 N N . ALA A 1 273 ? 5.128 -4.060 -1.311 1.00 91.25 273 ALA A N 1
ATOM 2092 C CA . ALA A 1 273 ? 5.158 -5.512 -1.432 1.00 91.25 273 ALA A CA 1
ATOM 2093 C C . ALA A 1 273 ? 4.742 -6.232 -0.150 1.00 91.25 273 ALA A C 1
ATOM 2095 O O . ALA A 1 273 ? 3.859 -7.084 -0.181 1.00 91.25 273 ALA A O 1
ATOM 2096 N N . PHE A 1 274 ? 5.268 -5.817 1.006 1.00 93.75 274 PHE A N 1
ATOM 2097 C CA . PHE A 1 274 ? 4.811 -6.331 2.300 1.00 93.75 274 PHE A CA 1
ATOM 2098 C C . PHE A 1 274 ? 3.288 -6.186 2.472 1.00 93.75 274 PHE A C 1
ATOM 2100 O O . PHE A 1 274 ? 2.615 -7.109 2.941 1.00 93.75 274 PHE A O 1
ATOM 2107 N N . ARG A 1 275 ? 2.729 -5.033 2.084 1.00 92.00 275 ARG A N 1
ATOM 2108 C CA . ARG A 1 275 ? 1.290 -4.777 2.189 1.00 92.00 275 ARG A CA 1
ATOM 2109 C C . ARG A 1 275 ? 0.469 -5.750 1.336 1.00 92.00 275 ARG A C 1
ATOM 2111 O O . ARG A 1 275 ? -0.517 -6.296 1.832 1.00 92.00 275 ARG A O 1
ATOM 2118 N N . GLU A 1 276 ? 0.855 -5.954 0.078 1.00 89.12 276 GLU A N 1
ATOM 2119 C CA . GLU A 1 276 ? 0.097 -6.784 -0.868 1.00 89.12 276 GLU A CA 1
ATOM 2120 C C . GLU A 1 276 ? 0.336 -8.292 -0.684 1.00 89.12 276 GLU A C 1
ATOM 2122 O O . GLU A 1 276 ? -0.607 -9.070 -0.809 1.00 89.12 276 GLU A O 1
ATOM 2127 N N . GLU A 1 277 ? 1.558 -8.722 -0.357 1.00 88.62 277 GLU A N 1
ATOM 2128 C CA . GLU A 1 277 ? 1.913 -10.145 -0.234 1.00 88.62 277 GLU A CA 1
ATOM 2129 C C . GLU A 1 277 ? 1.617 -10.725 1.151 1.00 88.62 277 GLU A C 1
ATOM 2131 O O . GLU A 1 277 ? 1.292 -11.907 1.270 1.00 88.62 277 GLU A O 1
ATOM 2136 N N . ILE A 1 278 ? 1.728 -9.912 2.206 1.00 91.69 278 ILE A N 1
ATOM 2137 C CA . ILE A 1 278 ? 1.656 -10.393 3.591 1.00 91.69 278 ILE A CA 1
ATOM 2138 C C . ILE A 1 278 ? 0.441 -9.807 4.301 1.00 91.69 278 ILE A C 1
ATOM 2140 O O . ILE A 1 278 ? -0.430 -10.557 4.742 1.00 91.69 278 ILE A O 1
ATOM 2144 N N . LEU A 1 279 ? 0.356 -8.479 4.420 1.00 92.56 279 LEU A N 1
ATOM 2145 C CA . LEU A 1 279 ? -0.642 -7.839 5.283 1.00 92.56 279 LEU A CA 1
ATOM 2146 C C . LEU A 1 279 ? -2.076 -8.118 4.821 1.00 92.56 279 LEU A C 1
ATOM 2148 O O . LEU A 1 279 ? -2.890 -8.600 5.613 1.00 92.56 279 LEU A O 1
ATOM 2152 N N . LYS A 1 280 ? -2.398 -7.827 3.557 1.00 90.94 280 LYS A N 1
ATOM 2153 C CA . LYS A 1 280 ? -3.754 -8.004 3.020 1.00 90.94 280 LYS A CA 1
ATOM 2154 C C . LYS A 1 280 ? -4.193 -9.472 3.008 1.00 90.94 280 LYS A C 1
ATOM 2156 O O . LYS A 1 280 ? -5.258 -9.748 3.560 1.00 90.94 280 LYS A O 1
ATOM 2161 N N . PRO A 1 281 ? -3.390 -10.437 2.511 1.00 91.00 281 PRO A N 1
ATOM 2162 C CA . PRO A 1 281 ? -3.762 -11.848 2.572 1.00 91.00 281 PRO A CA 1
ATOM 2163 C C . PRO A 1 281 ? -3.903 -12.382 4.002 1.00 91.00 281 PRO A C 1
ATOM 2165 O O . PRO A 1 281 ? -4.805 -13.175 4.257 1.00 91.00 281 PRO A O 1
ATOM 2168 N N . ALA A 1 282 ? -3.063 -11.944 4.949 1.00 93.44 282 ALA A N 1
ATOM 2169 C CA . ALA A 1 282 ? -3.134 -12.394 6.342 1.00 93.44 282 ALA A CA 1
ATOM 2170 C C . ALA A 1 282 ? -4.312 -11.784 7.123 1.00 93.44 282 ALA A C 1
ATOM 2172 O O . ALA A 1 282 ? -4.849 -12.427 8.026 1.00 93.44 282 ALA A O 1
ATOM 2173 N N . SER A 1 283 ? -4.734 -10.563 6.784 1.00 93.44 283 SER A N 1
ATOM 2174 C CA . SER A 1 283 ? -5.772 -9.807 7.501 1.00 93.44 283 SER A CA 1
ATOM 2175 C C . SER A 1 283 ? -7.075 -10.587 7.761 1.00 93.44 283 SER A C 1
ATOM 2177 O O . SER A 1 283 ? -7.470 -10.681 8.927 1.00 93.44 283 SER A O 1
ATOM 2179 N N . PRO A 1 284 ? -7.749 -11.196 6.761 1.00 93.62 284 PRO A N 1
ATOM 2180 C CA . PRO A 1 284 ? -8.978 -11.953 7.004 1.00 93.62 284 PRO A CA 1
ATOM 2181 C C . PRO A 1 284 ? -8.762 -13.181 7.900 1.00 93.62 284 PRO A C 1
ATOM 2183 O O . PRO A 1 284 ? -9.630 -13.491 8.717 1.00 93.62 284 PRO A O 1
ATOM 2186 N N . TRP A 1 285 ? -7.599 -13.838 7.829 1.00 95.38 285 TRP A N 1
ATOM 2187 C CA . TRP A 1 285 ? -7.262 -14.957 8.717 1.00 95.38 285 TRP A CA 1
ATOM 2188 C C . TRP A 1 285 ? -7.041 -14.506 10.158 1.00 95.38 285 TRP A C 1
ATOM 2190 O O . TRP A 1 285 ? -7.502 -15.173 11.082 1.00 95.38 285 TRP A O 1
ATOM 2200 N N . ILE A 1 286 ? -6.391 -13.358 10.360 1.00 96.25 286 ILE A N 1
ATOM 2201 C CA . ILE A 1 286 ? -6.212 -12.758 11.687 1.00 96.25 286 ILE A CA 1
ATOM 2202 C C . ILE A 1 286 ? -7.577 -12.401 12.288 1.00 96.25 286 ILE A C 1
ATOM 2204 O O . ILE A 1 286 ? -7.857 -12.753 13.435 1.00 96.25 286 ILE A O 1
ATOM 2208 N N . VAL A 1 287 ? -8.454 -11.756 11.512 1.00 95.88 287 VAL A N 1
ATOM 2209 C CA . VAL A 1 287 ? -9.819 -11.413 11.947 1.00 95.88 287 VAL A CA 1
ATOM 2210 C C . VAL A 1 287 ? -10.616 -12.673 12.295 1.00 95.88 287 VAL A C 1
ATOM 2212 O O . VAL A 1 287 ? -11.238 -12.729 13.358 1.00 95.88 287 VAL A O 1
ATOM 2215 N N . LEU A 1 288 ? -10.554 -13.712 11.456 1.00 96.00 288 LEU A N 1
ATOM 2216 C CA . LEU A 1 288 ? -11.207 -14.996 11.714 1.00 96.00 288 LEU A CA 1
ATOM 2217 C C . LEU A 1 288 ? -10.669 -15.668 12.983 1.00 96.00 288 LEU A C 1
ATOM 2219 O O . LEU A 1 288 ? -11.455 -16.112 13.817 1.00 96.00 288 LEU A O 1
ATOM 2223 N N . ALA A 1 289 ? -9.350 -15.709 13.171 1.00 97.12 289 ALA A N 1
ATOM 2224 C CA . ALA A 1 289 ? -8.733 -16.277 14.365 1.00 97.12 289 ALA A CA 1
ATOM 2225 C C . ALA A 1 289 ? -9.213 -15.560 15.636 1.00 97.12 289 ALA A C 1
ATOM 2227 O O . ALA A 1 289 ? -9.577 -16.206 16.618 1.00 97.12 289 ALA A O 1
ATOM 2228 N N . VAL A 1 290 ? -9.294 -14.228 15.605 1.00 96.31 290 VAL A N 1
ATOM 2229 C CA . VAL A 1 290 ? -9.796 -13.431 16.730 1.00 96.31 290 VAL A CA 1
ATOM 2230 C C . VAL A 1 290 ? -11.288 -13.680 16.986 1.00 96.31 290 VAL A C 1
ATOM 2232 O O . VAL A 1 290 ? -11.678 -13.825 18.145 1.00 96.31 290 VAL A O 1
ATOM 2235 N N . LEU A 1 291 ? -12.117 -13.816 15.944 1.00 95.69 291 LEU A N 1
ATOM 2236 C CA . LEU A 1 291 ? -13.522 -14.227 16.093 1.00 95.69 291 LEU A CA 1
ATOM 2237 C C . LEU A 1 291 ? -13.648 -15.598 16.765 1.00 95.69 291 LEU A C 1
ATOM 2239 O O . LEU A 1 291 ? -14.454 -15.761 17.681 1.00 95.69 291 LEU A O 1
ATOM 2243 N N . LEU A 1 292 ? -12.837 -16.572 16.346 1.00 96.50 292 LEU A N 1
ATOM 2244 C CA . LEU A 1 292 ? -12.826 -17.912 16.932 1.00 96.50 292 LEU A CA 1
ATOM 2245 C C . LEU A 1 292 ? -12.384 -17.882 18.398 1.00 96.50 292 LEU A C 1
ATOM 2247 O O . LEU A 1 292 ? -12.997 -18.552 19.226 1.00 96.50 292 LEU A O 1
ATOM 2251 N N . ILE A 1 293 ? -11.389 -17.061 18.749 1.00 94.62 293 ILE A N 1
ATOM 2252 C CA . ILE A 1 293 ? -10.968 -16.852 20.143 1.00 94.62 293 ILE A CA 1
ATOM 2253 C C . ILE A 1 293 ? -12.108 -16.246 20.972 1.00 94.62 293 ILE A C 1
ATOM 2255 O O . ILE A 1 293 ? -12.358 -16.703 22.086 1.00 94.62 293 ILE A O 1
ATOM 2259 N N . MET A 1 294 ? -12.829 -15.251 20.447 1.00 93.88 294 MET A N 1
ATOM 2260 C CA . MET A 1 294 ? -13.983 -14.654 21.136 1.00 93.88 294 MET A CA 1
ATOM 2261 C C . MET A 1 294 ? -15.116 -15.663 21.338 1.00 93.88 294 MET A C 1
ATOM 2263 O O . MET A 1 294 ? -15.725 -15.707 22.411 1.00 93.88 294 MET A O 1
ATOM 2267 N N . LEU A 1 295 ? -15.387 -16.493 20.330 1.00 92.62 295 LEU A N 1
ATOM 2268 C CA . LEU A 1 295 ? -16.389 -17.553 20.405 1.00 92.62 295 LEU A CA 1
ATOM 2269 C C . LEU A 1 295 ? -15.984 -18.628 21.417 1.00 92.62 295 LEU A C 1
ATOM 2271 O O . LEU A 1 295 ? -16.804 -19.024 22.242 1.00 92.62 295 LEU A O 1
ATOM 2275 N N . LEU A 1 296 ? -14.715 -19.039 21.419 1.00 93.12 296 LEU A N 1
ATOM 2276 C CA . LEU A 1 296 ? -14.168 -19.984 22.389 1.00 93.12 296 LEU A CA 1
ATOM 2277 C C . LEU A 1 296 ? -14.241 -19.425 23.814 1.00 93.12 296 LEU A C 1
ATOM 2279 O O . LEU A 1 296 ? -14.734 -20.099 24.713 1.00 93.12 296 LEU A O 1
ATOM 2283 N N . HIS A 1 297 ? -13.820 -18.175 24.020 1.00 91.12 297 HIS A N 1
ATOM 2284 C CA . HIS A 1 297 ? -13.957 -17.490 25.305 1.00 91.12 297 HIS A CA 1
ATOM 2285 C C . HIS A 1 297 ? -15.424 -17.459 25.756 1.00 91.12 297 HIS A C 1
ATOM 2287 O O . HIS A 1 297 ? -15.722 -17.748 26.915 1.00 91.12 297 HIS A O 1
ATOM 2293 N N . PHE A 1 298 ? -16.357 -17.159 24.846 1.00 89.12 298 PHE A N 1
ATOM 2294 C CA . PHE A 1 298 ? -17.784 -17.148 25.166 1.00 89.12 298 PHE A CA 1
ATOM 2295 C C . PHE A 1 298 ? -18.302 -18.541 25.541 1.00 89.12 298 PHE A C 1
ATOM 2297 O O . PHE A 1 298 ? -19.047 -18.662 26.506 1.00 89.12 298 PHE A O 1
ATOM 2304 N N . ALA A 1 299 ? -17.894 -19.587 24.824 1.00 89.44 299 ALA A N 1
ATOM 2305 C CA . ALA A 1 299 ? -18.314 -20.959 25.097 1.00 89.44 299 ALA A CA 1
ATOM 2306 C C . ALA A 1 299 ? -17.758 -21.499 26.427 1.00 89.44 299 ALA A C 1
ATOM 2308 O O . ALA A 1 299 ? -18.467 -22.202 27.142 1.00 89.44 299 ALA A O 1
ATOM 2309 N N . LEU A 1 300 ? -16.508 -21.165 26.767 1.00 88.25 300 LEU A N 1
ATOM 2310 C CA . LEU A 1 300 ? -15.833 -21.677 27.965 1.00 88.25 300 LEU A CA 1
ATOM 2311 C C . LEU A 1 300 ? -16.177 -20.897 29.240 1.00 88.25 300 LEU A C 1
ATOM 2313 O O . LEU A 1 300 ? -16.336 -21.492 30.302 1.00 88.25 300 LEU A O 1
ATOM 2317 N N . ILE A 1 301 ? -16.249 -19.567 29.153 1.00 84.81 301 ILE A N 1
ATOM 2318 C CA . ILE A 1 301 ? -16.400 -18.684 30.323 1.00 84.81 301 ILE A CA 1
ATOM 2319 C C . ILE A 1 301 ? -17.834 -18.164 30.437 1.00 84.81 301 ILE A C 1
ATOM 2321 O O . ILE A 1 301 ? -18.341 -17.964 31.542 1.00 84.81 301 ILE A O 1
ATOM 2325 N N . GLY A 1 302 ? -18.508 -17.973 29.302 1.00 78.38 302 GLY A N 1
ATOM 2326 C CA . GLY A 1 302 ? -19.865 -17.450 29.253 1.00 78.38 302 GLY A CA 1
ATOM 2327 C C . GLY A 1 302 ? -19.963 -15.958 29.566 1.00 78.38 302 GLY A C 1
ATOM 2328 O O . GLY A 1 302 ? -18.985 -15.212 29.671 1.00 78.38 302 GLY A O 1
ATOM 2329 N N . ARG A 1 303 ? -21.206 -15.502 29.707 1.00 78.12 303 ARG A N 1
ATOM 2330 C CA . ARG A 1 303 ? -21.536 -14.142 30.139 1.00 78.12 303 ARG A CA 1
ATOM 2331 C C . ARG A 1 303 ? -21.242 -13.988 31.630 1.00 78.12 303 ARG A C 1
ATOM 2333 O O . ARG A 1 303 ? -21.578 -14.866 32.424 1.00 78.12 303 ARG A O 1
ATOM 2340 N N . LYS A 1 304 ? -20.719 -12.829 32.047 1.00 69.38 304 LYS A N 1
ATOM 2341 C CA . LYS A 1 304 ? -20.693 -12.491 33.476 1.00 69.38 304 LYS A CA 1
ATOM 2342 C C . LYS A 1 304 ? -22.130 -12.240 33.932 1.00 69.38 304 LYS A C 1
ATOM 2344 O O . LYS A 1 304 ? -22.707 -11.183 33.668 1.00 69.38 304 LYS A O 1
ATOM 2349 N N . ASN A 1 305 ? -22.724 -13.237 34.583 1.00 60.53 305 ASN A N 1
ATOM 2350 C CA . ASN A 1 305 ? -24.033 -13.110 35.211 1.00 60.53 305 ASN A CA 1
ATOM 2351 C C . ASN A 1 305 ? -23.922 -12.107 36.364 1.00 60.53 305 ASN A C 1
ATOM 2353 O O . ASN A 1 305 ? -23.367 -12.403 37.419 1.00 60.53 305 ASN A O 1
ATOM 2357 N N . GLY A 1 306 ? -24.403 -10.888 36.131 1.00 56.25 306 GLY A N 1
ATOM 2358 C CA . GLY A 1 306 ? -24.547 -9.882 37.174 1.00 56.25 306 GLY A CA 1
ATOM 2359 C C . GLY A 1 306 ? -25.779 -10.175 38.023 1.00 56.25 306 GLY A C 1
ATOM 2360 O O . GLY A 1 306 ? -26.816 -10.582 37.500 1.00 56.25 306 GLY A O 1
ATOM 2361 N N . VAL A 1 307 ? -25.668 -9.934 39.327 1.00 59.75 307 VAL A N 1
ATOM 2362 C CA . VAL A 1 307 ? -26.820 -9.836 40.235 1.00 59.75 307 VAL A CA 1
ATOM 2363 C C . VAL A 1 307 ? -27.814 -8.826 39.645 1.00 59.75 307 VAL A C 1
ATOM 2365 O O . VAL A 1 307 ? -27.387 -7.817 39.084 1.00 59.75 307 VAL A O 1
ATOM 2368 N N . ALA A 1 308 ? -29.124 -9.073 39.744 1.00 63.38 308 ALA A N 1
ATOM 2369 C CA . ALA A 1 308 ? -30.124 -8.107 39.287 1.00 63.38 308 ALA A CA 1
ATOM 2370 C C . ALA A 1 308 ? -29.896 -6.749 39.980 1.00 63.38 308 ALA A C 1
ATOM 2372 O O . ALA A 1 308 ? -29.939 -6.650 41.209 1.00 63.38 308 ALA A O 1
ATOM 2373 N N . TYR A 1 309 ? -29.611 -5.711 39.192 1.00 70.12 309 TYR A N 1
ATOM 2374 C CA . TYR A 1 309 ? -29.352 -4.368 39.701 1.00 70.12 309 TYR A CA 1
ATOM 2375 C C . TYR A 1 309 ? -30.673 -3.587 39.773 1.00 70.12 309 TYR A C 1
ATOM 2377 O O . TYR A 1 309 ? -31.301 -3.386 38.736 1.00 70.12 309 TYR A O 1
ATOM 2385 N N . PRO A 1 310 ? -31.124 -3.173 40.971 1.00 69.25 310 PRO A N 1
ATOM 2386 C CA . PRO A 1 310 ? -32.514 -2.772 41.186 1.00 69.25 310 PRO A CA 1
ATOM 2387 C C . PRO A 1 310 ? -32.880 -1.397 40.598 1.00 69.25 310 PRO A C 1
ATOM 2389 O O . PRO A 1 310 ? -33.974 -1.257 40.061 1.00 69.25 310 PRO A O 1
ATOM 2392 N N . ALA A 1 311 ? -31.995 -0.390 40.662 1.00 80.06 311 ALA A N 1
ATOM 2393 C CA . ALA A 1 311 ? -32.266 0.965 40.159 1.00 80.06 311 ALA A CA 1
ATOM 2394 C C . ALA A 1 311 ? -31.035 1.595 39.487 1.00 80.06 311 ALA A C 1
ATOM 2396 O O . ALA A 1 311 ? -29.912 1.412 39.955 1.00 80.06 311 ALA A O 1
ATOM 2397 N N . LEU A 1 312 ? -31.255 2.346 38.400 1.00 84.56 312 LEU A N 1
ATOM 2398 C CA . LEU A 1 312 ? -30.240 3.152 37.707 1.00 84.56 312 LEU A CA 1
ATOM 2399 C C . LEU A 1 312 ? -30.196 4.565 38.317 1.00 84.56 312 LEU A C 1
ATOM 2401 O O . LEU A 1 312 ? -30.904 5.471 37.875 1.00 84.56 312 LEU A O 1
ATOM 2405 N N . ASP A 1 313 ? -29.373 4.742 39.343 1.00 88.06 313 ASP A N 1
ATOM 2406 C CA . ASP A 1 313 ? -29.324 5.912 40.230 1.00 88.06 313 ASP A CA 1
ATOM 2407 C C . ASP A 1 313 ? -28.057 6.769 40.060 1.00 88.06 313 ASP A C 1
ATOM 2409 O O . ASP A 1 313 ? -28.076 7.964 40.356 1.00 88.06 313 ASP A O 1
ATOM 2413 N N . VAL A 1 314 ? -26.979 6.214 39.505 1.00 88.38 314 VAL A N 1
ATOM 2414 C CA . VAL A 1 314 ? -25.690 6.904 39.360 1.00 88.38 314 VAL A CA 1
ATOM 2415 C C . VAL A 1 314 ? -25.460 7.353 37.921 1.00 88.38 314 VAL A C 1
ATOM 2417 O O . VAL A 1 314 ? -25.412 6.534 37.003 1.00 88.38 314 VAL A O 1
ATOM 2420 N N . LEU A 1 315 ? -25.240 8.655 37.701 1.00 91.56 315 LEU A N 1
ATOM 2421 C CA . LEU A 1 315 ? -24.833 9.183 36.395 1.00 91.56 315 LEU A CA 1
ATOM 2422 C C . LEU A 1 315 ? -23.368 8.817 36.102 1.00 91.56 315 LEU A C 1
ATOM 2424 O O . LEU A 1 315 ? -22.448 9.358 36.713 1.00 91.56 315 LEU A O 1
ATOM 2428 N N . ARG A 1 316 ? -23.151 7.931 35.126 1.00 91.31 316 ARG A N 1
ATOM 2429 C CA . ARG A 1 316 ? -21.818 7.514 34.669 1.00 91.31 316 ARG A CA 1
ATOM 2430 C C . ARG A 1 316 ? -21.306 8.358 33.507 1.00 91.31 316 ARG A C 1
ATOM 2432 O O . ARG A 1 316 ? -20.147 8.775 33.535 1.00 91.31 316 ARG A O 1
ATOM 2439 N N . PHE A 1 317 ? -22.166 8.607 32.516 1.00 92.94 317 PHE A N 1
ATOM 2440 C CA . PHE A 1 317 ? -21.823 9.363 31.311 1.00 92.94 317 PHE A CA 1
ATOM 2441 C C . PHE A 1 317 ? -22.795 10.517 31.067 1.00 92.94 317 PHE A C 1
ATOM 2443 O O . PHE A 1 317 ? -24.013 10.321 31.005 1.00 92.94 317 PHE A O 1
ATOM 2450 N N . ARG A 1 318 ? -22.253 11.725 30.903 1.00 93.25 318 ARG A N 1
ATOM 2451 C CA . ARG A 1 318 ? -22.984 12.950 30.555 1.00 93.25 318 ARG A CA 1
ATOM 2452 C C . ARG A 1 318 ? -23.446 12.915 29.095 1.00 93.25 318 ARG A C 1
ATOM 2454 O O . ARG A 1 318 ? -22.946 12.139 28.289 1.00 93.25 318 ARG A O 1
ATOM 2461 N N . ALA A 1 319 ? -24.398 13.780 28.744 1.00 93.06 319 ALA A N 1
ATOM 2462 C CA . ALA A 1 319 ? -24.988 13.806 27.403 1.00 93.06 319 ALA A CA 1
ATOM 2463 C C . ALA A 1 319 ? -23.954 14.026 26.280 1.00 93.06 319 ALA A C 1
ATOM 2465 O O . ALA A 1 319 ? -24.012 13.325 25.277 1.00 93.06 319 ALA A O 1
ATOM 2466 N N . HIS A 1 320 ? -22.984 14.930 26.467 1.00 92.62 320 HIS A N 1
ATOM 2467 C CA . HIS A 1 320 ? -21.936 15.180 25.468 1.00 92.62 320 HIS A CA 1
ATOM 2468 C C . HIS A 1 320 ? -20.997 13.978 25.281 1.00 92.62 320 HIS A C 1
ATOM 2470 O O . HIS A 1 320 ? -20.655 13.658 24.149 1.00 92.62 320 HIS A O 1
ATOM 2476 N N . GLU A 1 321 ? -20.644 13.268 26.363 1.00 93.62 321 GLU A N 1
ATOM 2477 C CA . GLU A 1 321 ? -19.821 12.049 26.295 1.00 93.62 321 GLU A CA 1
ATOM 2478 C C . GLU A 1 321 ? -20.542 10.966 25.476 1.00 93.62 321 GLU A C 1
ATOM 2480 O O . GLU A 1 321 ? -19.943 10.312 24.625 1.00 93.62 321 GLU A O 1
ATOM 2485 N N . ARG A 1 322 ? -21.857 10.812 25.693 1.00 94.19 322 ARG A N 1
ATOM 2486 C CA . ARG A 1 322 ? -22.688 9.848 24.957 1.00 94.19 322 ARG A CA 1
ATOM 2487 C C . ARG A 1 322 ? -22.872 10.235 23.495 1.00 94.19 322 ARG A C 1
ATOM 2489 O O . ARG A 1 322 ? -22.814 9.362 22.641 1.00 94.19 322 ARG A O 1
ATOM 2496 N N . LEU A 1 323 ? -23.079 11.519 23.203 1.00 93.81 323 LEU A N 1
ATOM 2497 C CA . LEU A 1 323 ? -23.215 12.004 21.830 1.00 93.81 323 LEU A CA 1
ATOM 2498 C C . LEU A 1 323 ? -21.909 11.820 21.047 1.00 93.81 323 LEU A C 1
ATOM 2500 O O . LEU A 1 323 ? -21.940 11.281 19.945 1.00 93.81 323 LEU A O 1
ATOM 2504 N N . GLY A 1 324 ? -20.766 12.193 21.633 1.00 94.38 324 GLY A N 1
ATOM 2505 C CA . GLY A 1 324 ? -19.451 11.966 21.028 1.00 94.38 324 GLY A CA 1
ATOM 2506 C C . GLY A 1 324 ? -19.199 10.482 20.761 1.00 94.38 324 GLY A C 1
ATOM 2507 O O . GLY A 1 324 ? -18.802 10.109 19.657 1.00 94.38 324 GLY A O 1
ATOM 2508 N N . HIS A 1 325 ? -19.536 9.621 21.728 1.00 94.25 325 HIS A N 1
ATOM 2509 C CA . HIS A 1 325 ? -19.472 8.176 21.532 1.00 94.25 325 HIS A CA 1
ATOM 2510 C C . HIS A 1 325 ? -20.431 7.672 20.453 1.00 94.25 325 HIS A C 1
ATOM 2512 O O . HIS A 1 325 ? -20.047 6.813 19.675 1.00 94.25 325 HIS A O 1
ATOM 2518 N N . LEU A 1 326 ? -21.661 8.178 20.365 1.00 94.31 326 LEU A N 1
ATOM 2519 C CA . LEU A 1 326 ? -22.619 7.768 19.336 1.00 94.31 326 LEU A CA 1
ATOM 2520 C C . LEU A 1 326 ? -22.115 8.108 17.925 1.00 94.31 326 LEU A C 1
ATOM 2522 O O . LEU A 1 326 ? -22.205 7.272 17.024 1.00 94.31 326 LEU A O 1
ATOM 2526 N N . ILE A 1 327 ? -21.541 9.301 17.747 1.00 95.25 327 ILE A N 1
ATOM 2527 C CA . ILE A 1 327 ? -20.928 9.722 16.480 1.00 95.25 327 ILE A CA 1
ATOM 2528 C C . ILE A 1 327 ? -19.755 8.800 16.137 1.00 95.25 327 ILE A C 1
ATOM 2530 O O . ILE A 1 327 ? -19.710 8.248 15.039 1.00 95.25 327 ILE A O 1
ATOM 2534 N N . ALA A 1 328 ? -18.830 8.573 17.074 1.00 95.06 328 ALA A N 1
ATOM 2535 C CA . ALA A 1 328 ? -17.694 7.686 16.830 1.00 95.06 328 ALA A CA 1
ATOM 2536 C C . ALA A 1 328 ? -18.141 6.240 16.571 1.00 95.06 328 ALA A C 1
ATOM 2538 O O . ALA A 1 328 ? -17.674 5.613 15.635 1.00 95.06 328 ALA A O 1
ATOM 2539 N N . MET A 1 329 ? -19.084 5.715 17.352 1.00 94.50 329 MET A N 1
ATOM 2540 C CA . MET A 1 329 ? -19.587 4.347 17.225 1.00 94.50 329 MET A CA 1
ATOM 2541 C C . MET A 1 329 ? -20.203 4.107 15.847 1.00 94.50 329 MET A C 1
ATOM 2543 O O . MET A 1 329 ? -19.880 3.120 15.200 1.00 94.50 329 MET A O 1
ATOM 2547 N N . THR A 1 330 ? -21.069 5.008 15.382 1.00 95.62 330 THR A N 1
ATOM 2548 C CA . THR A 1 330 ? -21.722 4.863 14.072 1.00 95.62 330 THR A CA 1
ATOM 2549 C C . THR A 1 330 ? -20.724 4.997 12.923 1.00 95.62 330 THR A C 1
ATOM 2551 O O . THR A 1 330 ? -20.700 4.151 12.033 1.00 95.62 330 THR A O 1
ATOM 2554 N N . THR A 1 331 ? -19.856 6.008 12.964 1.00 97.62 331 THR A N 1
ATOM 2555 C CA . THR A 1 331 ? -18.866 6.253 11.903 1.00 97.62 331 THR A CA 1
ATOM 2556 C C . THR A 1 331 ? -17.778 5.179 11.856 1.00 97.62 331 THR A C 1
ATOM 2558 O O . THR A 1 331 ? -17.533 4.611 10.797 1.00 97.62 331 THR A O 1
ATOM 2561 N N . VAL A 1 332 ? -17.168 4.828 12.992 1.00 96.44 332 VAL A N 1
ATOM 2562 C CA . VAL A 1 332 ? -16.085 3.833 13.067 1.00 96.44 332 VAL A CA 1
ATOM 2563 C C . VAL A 1 332 ? -16.577 2.435 12.699 1.00 96.44 332 VAL A C 1
ATOM 2565 O O . VAL A 1 332 ? -15.833 1.701 12.063 1.00 96.44 332 VAL A O 1
ATOM 2568 N N . VAL A 1 333 ? -17.823 2.062 13.015 1.00 96.50 333 VAL A N 1
ATOM 2569 C CA . VAL A 1 333 ? -18.387 0.780 12.551 1.00 96.50 333 VAL A CA 1
ATOM 2570 C C . VAL A 1 333 ? -18.492 0.748 11.026 1.00 96.50 333 VAL A C 1
ATOM 2572 O O . VAL A 1 333 ? -18.054 -0.220 10.410 1.00 96.50 333 VAL A O 1
ATOM 2575 N N . VAL A 1 334 ? -19.008 1.810 10.399 1.00 96.88 334 VAL A N 1
ATOM 2576 C CA . VAL A 1 334 ? -19.080 1.900 8.929 1.00 96.88 334 VAL A CA 1
ATOM 2577 C C . VAL A 1 334 ? -17.680 1.846 8.308 1.00 96.88 334 VAL A C 1
ATOM 2579 O O . VAL A 1 334 ? -17.468 1.124 7.331 1.00 96.88 334 VAL A O 1
ATOM 2582 N N . LEU A 1 335 ? -16.710 2.554 8.892 1.00 97.69 335 LEU A N 1
ATOM 2583 C CA . LEU A 1 335 ? -15.315 2.560 8.437 1.00 97.69 335 LEU A CA 1
ATOM 2584 C C . LEU A 1 335 ? -14.628 1.209 8.612 1.00 97.69 335 LEU A C 1
ATOM 2586 O O . LEU A 1 335 ? -13.904 0.785 7.721 1.00 97.69 335 LEU A O 1
ATOM 2590 N N . ALA A 1 336 ? -14.871 0.514 9.721 1.00 96.81 336 ALA A N 1
ATOM 2591 C CA . ALA A 1 336 ? -14.316 -0.810 9.974 1.00 96.81 336 ALA A CA 1
ATOM 2592 C C . ALA A 1 336 ? -14.851 -1.836 8.970 1.00 96.81 336 ALA A C 1
ATOM 2594 O O . ALA A 1 336 ? -14.078 -2.627 8.438 1.00 96.81 336 ALA A O 1
ATOM 2595 N N . VAL A 1 337 ? -16.154 -1.795 8.666 1.00 95.56 337 VAL A N 1
ATOM 2596 C CA . VAL A 1 337 ? -16.769 -2.682 7.669 1.00 95.56 337 VAL A CA 1
ATOM 2597 C C . VAL A 1 337 ? -16.203 -2.403 6.279 1.00 95.56 337 VAL A C 1
ATOM 2599 O O . VAL A 1 337 ? -15.698 -3.310 5.626 1.00 95.56 337 VAL A O 1
ATOM 2602 N N . THR A 1 338 ? -16.242 -1.148 5.833 1.00 96.19 338 THR A N 1
ATOM 2603 C CA . THR A 1 338 ? -15.728 -0.769 4.505 1.00 96.19 338 THR A CA 1
ATOM 2604 C C . THR A 1 338 ? -14.221 -1.013 4.376 1.00 96.19 338 THR A C 1
ATOM 2606 O O . THR A 1 338 ? -13.784 -1.602 3.394 1.00 96.19 338 THR A O 1
ATOM 2609 N N . GLY A 1 339 ? -13.433 -0.656 5.393 1.00 94.44 339 GLY A N 1
ATOM 2610 C CA . GLY A 1 339 ? -11.991 -0.900 5.436 1.00 94.44 339 GLY A CA 1
ATOM 2611 C C . GLY A 1 339 ? -11.635 -2.387 5.425 1.00 94.44 339 GLY A C 1
ATOM 2612 O O . GLY A 1 339 ? -10.722 -2.783 4.707 1.00 94.44 339 GLY A O 1
ATOM 2613 N N . PHE A 1 340 ? -12.386 -3.235 6.139 1.00 94.44 340 PHE A N 1
ATOM 2614 C CA . PHE A 1 340 ? -12.191 -4.687 6.088 1.00 94.44 340 PHE A CA 1
ATOM 2615 C C . PHE A 1 340 ? -12.382 -5.243 4.674 1.00 94.44 340 PHE A C 1
ATOM 2617 O O . PHE A 1 340 ? -11.569 -6.040 4.213 1.00 94.44 340 PHE A O 1
ATOM 2624 N N . PHE A 1 341 ? -13.421 -4.803 3.962 1.00 93.69 341 PHE A N 1
ATOM 2625 C CA . PHE A 1 341 ? -13.642 -5.236 2.584 1.00 93.69 341 PHE A CA 1
ATOM 2626 C C . PHE A 1 341 ? -12.553 -4.727 1.628 1.00 93.69 341 PHE A C 1
ATOM 2628 O O . PHE A 1 341 ? -12.120 -5.483 0.762 1.00 93.69 341 PHE A O 1
ATOM 2635 N N . PHE A 1 342 ? -12.011 -3.522 1.837 1.00 91.44 342 PHE A N 1
ATOM 2636 C CA . PHE A 1 342 ? -10.860 -3.035 1.063 1.00 91.44 342 PHE A CA 1
ATOM 2637 C C . PHE A 1 342 ? -9.586 -3.862 1.290 1.00 91.44 342 PHE A C 1
ATOM 2639 O O . PHE A 1 342 ? -8.800 -4.033 0.355 1.00 91.44 342 PHE A O 1
ATOM 2646 N N . LEU A 1 343 ? -9.395 -4.433 2.487 1.00 88.75 343 LEU A N 1
ATOM 2647 C CA . LEU A 1 343 ? -8.287 -5.359 2.764 1.00 88.75 343 LEU A CA 1
ATOM 2648 C C . LEU A 1 343 ? -8.391 -6.666 1.959 1.00 88.75 343 LEU A C 1
ATOM 2650 O O . LEU A 1 343 ? -7.370 -7.312 1.736 1.00 88.75 343 LEU A O 1
ATOM 2654 N N . LEU A 1 344 ? -9.580 -7.034 1.459 1.00 86.12 344 LEU A N 1
ATOM 2655 C CA . LEU A 1 344 ? -9.752 -8.176 0.548 1.00 86.12 344 LEU A CA 1
ATOM 2656 C C . LEU A 1 344 ? -9.242 -7.885 -0.877 1.00 86.12 344 LEU A C 1
ATOM 2658 O O . LEU A 1 344 ? -9.191 -8.787 -1.720 1.00 86.12 344 LEU A O 1
ATOM 2662 N N . GLY A 1 345 ? -8.856 -6.637 -1.162 1.00 79.69 345 GLY A N 1
ATOM 2663 C CA . GLY A 1 345 ? -8.266 -6.218 -2.428 1.00 79.69 345 GLY A CA 1
ATOM 2664 C C . GLY A 1 345 ? -9.186 -6.506 -3.613 1.00 79.69 345 GLY A C 1
ATOM 2665 O O . GLY A 1 345 ? -10.294 -5.991 -3.703 1.00 79.69 345 GLY A O 1
ATOM 2666 N N . ARG A 1 346 ? -8.727 -7.358 -4.531 1.00 73.06 346 ARG A N 1
ATOM 2667 C CA . ARG A 1 346 ? -9.468 -7.769 -5.738 1.00 73.06 346 ARG A CA 1
ATOM 2668 C C . ARG A 1 346 ? -10.750 -8.569 -5.463 1.00 73.06 346 ARG A C 1
ATOM 2670 O O . ARG A 1 346 ? -11.554 -8.734 -6.373 1.00 73.06 346 ARG A O 1
ATOM 2677 N N . HIS A 1 347 ? -10.957 -9.038 -4.234 1.00 81.00 347 HIS A N 1
ATOM 2678 C CA . HIS A 1 347 ? -12.185 -9.719 -3.812 1.00 81.00 347 HIS A CA 1
ATOM 2679 C C . HIS A 1 347 ? -13.166 -8.798 -3.061 1.00 81.00 347 HIS A C 1
ATOM 2681 O O . HIS A 1 347 ? -14.120 -9.295 -2.467 1.00 81.00 347 HIS A O 1
ATOM 2687 N N . ASP A 1 348 ? -12.941 -7.479 -3.061 1.00 85.50 348 ASP A N 1
ATOM 2688 C CA . ASP A 1 348 ? -13.849 -6.494 -2.462 1.00 85.50 348 ASP A CA 1
ATOM 2689 C C . ASP A 1 348 ? -15.230 -6.491 -3.164 1.00 85.50 348 ASP A C 1
ATOM 2691 O O . ASP A 1 348 ? -15.313 -6.154 -4.349 1.00 85.50 348 ASP A O 1
ATOM 2695 N N . PRO A 1 349 ? -16.330 -6.822 -2.456 1.00 89.69 349 PRO A N 1
ATOM 2696 C CA . PRO A 1 349 ? -17.671 -6.850 -3.034 1.00 89.69 349 PRO A CA 1
ATOM 2697 C C . PRO A 1 349 ? -18.369 -5.479 -3.057 1.00 89.69 349 PRO A C 1
ATOM 2699 O O . PRO A 1 349 ? -19.456 -5.368 -3.622 1.00 89.69 349 PRO A O 1
ATOM 2702 N N . LEU A 1 350 ? -17.821 -4.444 -2.408 1.00 89.38 350 LEU A N 1
ATOM 2703 C CA . LEU A 1 350 ? -18.538 -3.188 -2.179 1.00 89.38 350 LEU A CA 1
ATOM 2704 C C . LEU A 1 350 ? -18.574 -2.267 -3.403 1.00 89.38 350 LEU A C 1
ATOM 2706 O O . LEU A 1 350 ? -19.481 -1.446 -3.525 1.00 89.38 350 LEU A O 1
ATOM 2710 N N . GLY A 1 351 ? -17.619 -2.401 -4.321 1.00 86.25 351 GLY A N 1
ATOM 2711 C CA . GLY A 1 351 ? -17.528 -1.576 -5.523 1.00 86.25 351 GLY A CA 1
ATOM 2712 C C . GLY A 1 351 ? -17.086 -0.120 -5.270 1.00 86.25 351 GLY A C 1
ATOM 2713 O O . GLY A 1 351 ? -16.806 0.284 -4.139 1.00 86.25 351 GLY A O 1
ATOM 2714 N N . PRO A 1 352 ? -17.005 0.715 -6.326 1.00 85.50 352 PRO A N 1
ATOM 2715 C CA . PRO A 1 352 ? -16.310 2.008 -6.263 1.00 85.50 352 PRO A CA 1
ATOM 2716 C C . PRO A 1 352 ? -16.923 3.045 -5.307 1.00 85.50 352 PRO A C 1
ATOM 2718 O O . PRO A 1 352 ? -16.198 3.835 -4.699 1.00 85.50 352 PRO A O 1
ATOM 2721 N N . TRP A 1 353 ? -18.251 3.048 -5.141 1.00 89.44 353 TRP A N 1
ATOM 2722 C CA . TRP A 1 353 ? -18.962 4.027 -4.305 1.00 89.44 353 TRP A CA 1
ATOM 2723 C C . TRP A 1 353 ? -18.565 3.938 -2.826 1.00 89.44 353 TRP A C 1
ATOM 2725 O O . TRP A 1 353 ? -18.569 4.948 -2.117 1.00 89.44 353 TRP A O 1
ATOM 2735 N N . ALA A 1 354 ? -18.167 2.751 -2.360 1.00 93.31 354 ALA A N 1
ATOM 2736 C CA . ALA A 1 354 ? -17.787 2.539 -0.973 1.00 93.31 354 ALA A CA 1
ATOM 2737 C C . ALA A 1 354 ? -16.553 3.355 -0.583 1.00 93.31 354 ALA A C 1
ATOM 2739 O O . ALA A 1 354 ? -16.477 3.829 0.546 1.00 93.31 354 ALA A O 1
ATOM 2740 N N . ARG A 1 355 ? -15.616 3.601 -1.512 1.00 90.25 355 ARG A N 1
ATOM 2741 C CA . ARG A 1 355 ? -14.431 4.444 -1.257 1.00 90.25 355 ARG A CA 1
ATOM 2742 C C . ARG A 1 355 ? -14.808 5.902 -1.004 1.00 90.25 355 ARG A C 1
ATOM 2744 O O . ARG A 1 355 ? -14.212 6.571 -0.157 1.00 90.25 355 ARG A O 1
ATOM 2751 N N . ILE A 1 356 ? -15.830 6.386 -1.708 1.00 91.88 356 ILE A N 1
ATOM 2752 C CA . ILE A 1 356 ? -16.369 7.738 -1.536 1.00 91.88 356 ILE A CA 1
ATOM 2753 C C . ILE A 1 356 ? -17.009 7.852 -0.150 1.00 91.88 356 ILE A C 1
ATOM 2755 O O . ILE A 1 356 ? -16.648 8.741 0.623 1.00 91.88 356 ILE A O 1
ATOM 2759 N N . VAL A 1 357 ? -17.895 6.911 0.193 1.00 95.06 357 VAL A N 1
ATOM 2760 C CA . VAL A 1 357 ? -18.562 6.874 1.503 1.00 95.06 357 VAL A CA 1
ATOM 2761 C C . VAL A 1 357 ? -17.548 6.735 2.636 1.00 95.06 357 VAL A C 1
ATOM 2763 O O . VAL A 1 357 ? -17.605 7.511 3.586 1.00 95.06 357 VAL A O 1
ATOM 2766 N N . HIS A 1 358 ? -16.582 5.822 2.514 1.00 96.50 358 HIS A N 1
ATOM 2767 C CA . HIS A 1 358 ? -15.514 5.634 3.494 1.00 96.50 358 HIS A CA 1
ATOM 2768 C C . HIS A 1 358 ? -14.758 6.941 3.752 1.00 96.50 358 HIS A C 1
ATOM 2770 O O . HIS A 1 358 ? -14.548 7.316 4.899 1.00 96.50 358 HIS A O 1
ATOM 2776 N N . THR A 1 359 ? -14.418 7.689 2.700 1.00 94.75 359 THR A N 1
ATOM 2777 C CA . THR A 1 359 ? -13.681 8.949 2.859 1.00 94.75 359 THR A CA 1
ATOM 2778 C C . THR A 1 359 ? -14.491 9.990 3.642 1.00 94.75 359 THR A C 1
ATOM 2780 O O . THR A 1 359 ? -14.001 10.553 4.620 1.00 94.75 359 THR A O 1
ATOM 2783 N N . TYR A 1 360 ? -15.746 10.236 3.253 1.00 94.62 360 TYR A N 1
ATOM 2784 C CA . TYR A 1 360 ? -16.572 11.261 3.905 1.00 94.62 360 TYR A CA 1
ATOM 2785 C C . TYR A 1 360 ? -16.980 10.878 5.333 1.00 94.62 360 TYR A C 1
ATOM 2787 O O . TYR A 1 360 ? -16.957 11.722 6.231 1.00 94.62 360 TYR A O 1
ATOM 2795 N N . VAL A 1 361 ? -17.303 9.604 5.570 1.00 97.31 361 VAL A N 1
ATOM 2796 C CA . VAL A 1 361 ? -17.550 9.087 6.925 1.00 97.31 361 VAL A CA 1
ATOM 2797 C C . VAL A 1 361 ? -16.272 9.160 7.766 1.00 97.31 361 VAL A C 1
ATOM 2799 O O . VAL A 1 361 ? -16.343 9.459 8.957 1.00 97.31 361 VAL A O 1
ATOM 2802 N N . GLY A 1 362 ? -15.105 8.981 7.142 1.00 96.81 362 GLY A N 1
ATOM 2803 C CA . GLY A 1 362 ? -13.788 9.194 7.737 1.00 96.81 362 GLY A CA 1
ATOM 2804 C C . GLY A 1 362 ? -13.664 10.590 8.332 1.00 96.81 362 GLY A C 1
ATOM 2805 O O . GLY A 1 362 ? -13.377 10.730 9.520 1.00 96.81 362 GLY A O 1
ATOM 2806 N N . TYR A 1 363 ? -13.987 11.625 7.557 1.00 94.50 363 TYR A N 1
ATOM 2807 C CA . TYR A 1 363 ? -13.966 13.007 8.044 1.00 94.50 363 TYR A CA 1
ATOM 2808 C C . TYR A 1 363 ? -14.952 13.250 9.190 1.00 94.50 363 TYR A C 1
ATOM 2810 O O . TYR A 1 363 ? -14.602 13.899 10.176 1.00 94.50 363 TYR A O 1
ATOM 2818 N N . ALA A 1 364 ? -16.157 12.679 9.117 1.00 95.50 364 ALA A N 1
ATOM 2819 C CA . ALA A 1 364 ? -17.124 12.762 10.210 1.00 95.50 364 ALA A CA 1
ATOM 2820 C C . ALA A 1 364 ? -16.621 12.070 11.493 1.00 95.50 364 ALA A C 1
ATOM 2822 O O . ALA A 1 364 ? -16.850 12.566 12.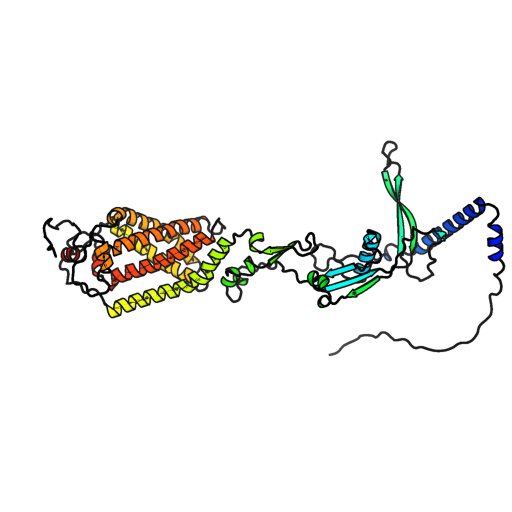600 1.00 95.50 364 ALA A O 1
ATOM 2823 N N . SER A 1 365 ? -15.893 10.956 11.363 1.00 96.38 365 SER A N 1
ATOM 2824 C CA . SER A 1 365 ? -15.356 10.208 12.506 1.00 96.38 365 SER A CA 1
ATOM 2825 C C . SER A 1 365 ? -14.352 11.018 13.328 1.00 96.38 365 SER A C 1
ATOM 2827 O O . SER A 1 365 ? -14.349 10.907 14.555 1.00 96.38 365 SER A O 1
ATOM 2829 N N . ILE A 1 366 ? -13.574 11.902 12.685 1.00 96.12 366 ILE A N 1
ATOM 2830 C CA . ILE A 1 366 ? -12.586 12.769 13.347 1.00 96.12 366 ILE A CA 1
ATOM 2831 C C . ILE A 1 366 ? -13.261 13.618 14.430 1.00 96.12 366 ILE A C 1
ATOM 2833 O O . ILE A 1 366 ? -12.745 13.728 15.542 1.00 96.12 366 ILE A O 1
ATOM 2837 N N . VAL A 1 367 ? -14.455 14.152 14.152 1.00 94.75 367 VAL A N 1
ATOM 2838 C CA . VAL A 1 367 ? -15.229 14.947 15.119 1.00 94.75 367 VAL A CA 1
ATOM 2839 C C . VAL A 1 367 ? -15.617 14.106 16.340 1.00 94.75 367 VAL A C 1
ATOM 2841 O O . VAL A 1 367 ? -15.449 14.548 17.478 1.00 94.75 367 VAL A O 1
ATOM 2844 N N . GLY A 1 368 ? -16.092 12.875 16.120 1.00 94.19 368 GLY A N 1
ATOM 2845 C CA . GLY A 1 368 ? -16.441 11.945 17.198 1.00 94.19 368 GLY A CA 1
ATOM 2846 C C . GLY A 1 368 ? -15.233 11.551 18.053 1.00 94.19 368 GLY A C 1
ATOM 2847 O O . GLY A 1 368 ? -15.310 11.565 19.282 1.00 94.19 368 GLY A O 1
ATOM 2848 N N . ILE A 1 369 ? -14.097 11.262 17.413 1.00 94.56 369 ILE A N 1
ATOM 2849 C CA . ILE A 1 369 ? -12.841 10.897 18.081 1.00 94.56 369 ILE A CA 1
ATOM 2850 C C . ILE A 1 369 ? -12.330 12.054 18.947 1.00 94.56 369 ILE A C 1
ATOM 2852 O O . ILE A 1 369 ? -11.998 11.837 20.113 1.00 94.56 369 ILE A O 1
ATOM 2856 N N . ILE A 1 370 ? -12.328 13.288 18.427 1.00 96.00 370 ILE A N 1
ATOM 2857 C CA . ILE A 1 370 ? -11.935 14.482 19.191 1.00 96.00 370 ILE A CA 1
ATOM 2858 C C . ILE A 1 370 ? -12.868 14.682 20.391 1.00 96.00 370 ILE A C 1
ATOM 2860 O O . ILE A 1 370 ? -12.393 14.913 21.504 1.00 96.00 370 ILE A O 1
ATOM 2864 N N . ALA A 1 371 ? -14.184 14.543 20.202 1.00 94.81 371 ALA A N 1
ATOM 2865 C CA . ALA A 1 371 ? -15.154 14.687 21.286 1.00 94.81 371 ALA A CA 1
ATOM 2866 C C . ALA A 1 371 ? -14.918 13.669 22.417 1.00 94.81 371 ALA A C 1
ATOM 2868 O O . ALA A 1 371 ? -14.936 14.043 23.594 1.00 94.81 371 ALA A O 1
ATOM 2869 N N . ILE A 1 372 ? -14.653 12.401 22.081 1.00 94.56 372 ILE A N 1
ATOM 2870 C CA . ILE A 1 372 ? -14.304 11.356 23.058 1.00 94.56 372 ILE A CA 1
ATOM 2871 C C . ILE A 1 372 ? -12.982 11.675 23.757 1.00 94.56 372 ILE A C 1
ATOM 2873 O O . ILE A 1 372 ? -12.902 11.590 24.984 1.00 94.56 372 ILE A O 1
ATOM 2877 N N . PHE A 1 373 ? -11.952 12.046 22.992 1.00 96.06 373 PHE A N 1
ATOM 2878 C CA . PHE A 1 373 ? -10.627 12.334 23.527 1.00 96.06 373 PHE A CA 1
ATOM 2879 C C . PHE A 1 373 ? -10.684 13.459 24.561 1.00 96.06 373 PHE A C 1
ATOM 2881 O O . PHE A 1 373 ? -10.289 13.258 25.708 1.00 96.06 373 PHE A O 1
ATOM 2888 N N . LEU A 1 374 ? -11.264 14.606 24.197 1.00 95.94 374 LEU A N 1
ATOM 2889 C CA . LEU A 1 374 ? -11.390 15.756 25.094 1.00 95.94 374 LEU A CA 1
ATOM 2890 C C . LEU A 1 374 ? -12.245 15.443 26.327 1.00 95.94 374 LEU A C 1
ATOM 2892 O O . LEU A 1 374 ? -11.961 15.936 27.416 1.00 95.94 374 LEU A O 1
ATOM 2896 N N . SER A 1 375 ? -13.265 14.594 26.176 1.00 93.62 375 SER A N 1
ATOM 2897 C CA . SER A 1 375 ? -14.133 14.203 27.289 1.00 93.62 375 SER A CA 1
ATOM 2898 C C . SER A 1 375 ? -13.424 13.321 28.317 1.00 93.62 375 SER A C 1
ATOM 2900 O O . SER A 1 375 ? -13.706 13.420 29.513 1.00 93.62 375 SER A O 1
ATOM 2902 N N . TRP A 1 376 ? -12.541 12.417 27.876 1.00 94.69 376 TRP A N 1
ATOM 2903 C CA . TRP A 1 376 ? -12.054 11.320 28.718 1.00 94.69 376 TRP A CA 1
ATOM 2904 C C . TRP A 1 376 ? -10.555 11.325 29.003 1.00 94.69 376 TRP A C 1
ATOM 2906 O O . TRP A 1 376 ? -10.161 10.674 29.969 1.00 94.69 376 TRP A O 1
ATOM 2916 N N . VAL A 1 377 ? -9.725 12.061 28.255 1.00 95.38 377 VAL A N 1
ATOM 2917 C CA . VAL A 1 377 ? -8.251 11.985 28.339 1.00 95.38 377 VAL A CA 1
ATOM 2918 C C . VAL A 1 377 ? -7.717 12.074 29.772 1.00 95.38 377 VAL A C 1
ATOM 2920 O O . VAL A 1 377 ? -6.939 11.221 30.196 1.00 95.38 377 VAL A O 1
ATOM 2923 N N . CYS A 1 378 ? -8.212 13.021 30.574 1.00 92.88 378 CYS A N 1
ATOM 2924 C CA . CYS A 1 378 ? -7.769 13.201 31.959 1.00 92.88 378 CYS A CA 1
ATOM 2925 C C . CYS A 1 378 ? -8.073 11.985 32.853 1.00 92.88 378 CYS A C 1
ATOM 292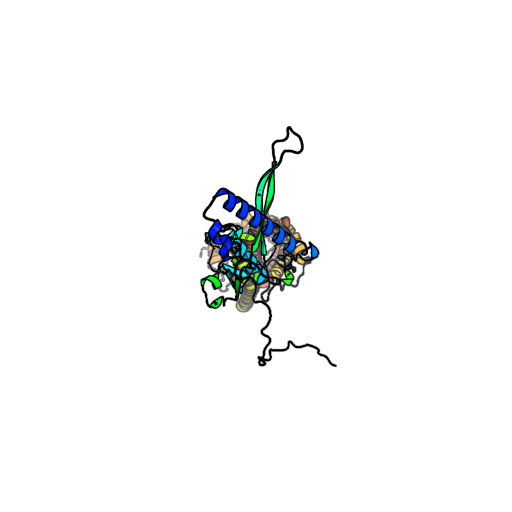7 O O . CYS A 1 378 ? -7.335 11.703 33.792 1.00 92.88 378 CYS A O 1
ATOM 2929 N N . ALA A 1 379 ? -9.150 11.248 32.568 1.00 90.19 379 ALA A N 1
ATOM 2930 C CA . ALA A 1 379 ? -9.557 10.063 33.322 1.00 90.19 379 ALA A CA 1
ATOM 2931 C C . ALA A 1 379 ? -8.887 8.763 32.830 1.00 90.19 379 ALA A C 1
ATOM 2933 O O . ALA A 1 379 ? -9.045 7.719 33.469 1.00 90.19 379 ALA A O 1
ATOM 2934 N N . MET A 1 380 ? -8.156 8.817 31.710 1.00 93.69 380 MET A N 1
ATOM 2935 C CA . MET A 1 380 ? -7.561 7.652 31.044 1.00 93.69 380 MET A CA 1
ATOM 2936 C C . MET A 1 380 ? -6.091 7.414 31.396 1.00 93.69 380 MET A C 1
ATOM 2938 O O . MET A 1 380 ? -5.507 6.421 30.960 1.00 93.69 380 MET A O 1
ATOM 2942 N N . PHE A 1 381 ? -5.485 8.274 32.217 1.00 93.75 381 PHE A N 1
ATOM 2943 C CA . PHE A 1 381 ? -4.131 8.045 32.713 1.00 93.75 381 PHE A CA 1
ATOM 2944 C C . PHE A 1 381 ? -4.058 6.843 33.680 1.00 93.75 381 PHE A C 1
ATOM 2946 O O . PHE A 1 381 ? -5.028 6.551 34.402 1.00 93.75 381 PHE A O 1
ATOM 2953 N N . PRO A 1 382 ? -2.914 6.131 33.720 1.00 90.25 382 PRO A N 1
ATOM 2954 C CA . PRO A 1 382 ? -2.687 5.054 34.677 1.00 90.25 382 PRO A CA 1
ATOM 2955 C C . PRO A 1 382 ? -2.898 5.520 36.123 1.00 90.25 382 PRO A C 1
ATOM 2957 O O . PRO A 1 382 ? -2.443 6.588 36.524 1.00 90.25 382 PRO A O 1
ATOM 2960 N N . ALA A 1 383 ? -3.597 4.711 36.913 1.00 88.62 383 ALA A N 1
ATOM 2961 C CA . ALA A 1 383 ? -3.904 4.976 38.312 1.00 88.62 383 ALA A CA 1
ATOM 2962 C C . ALA A 1 383 ? -3.348 3.878 39.226 1.00 88.62 383 ALA A C 1
ATOM 2964 O O . ALA A 1 383 ? -3.096 2.740 38.816 1.00 88.62 383 ALA A O 1
ATOM 2965 N N . ARG A 1 384 ? -3.204 4.209 40.514 1.00 82.00 384 ARG A N 1
ATOM 2966 C CA . ARG A 1 384 ? -2.814 3.243 41.548 1.00 82.00 384 ARG A CA 1
ATOM 2967 C C . ARG A 1 384 ? -3.849 2.111 41.601 1.00 82.00 384 ARG A C 1
ATOM 2969 O O . ARG A 1 384 ? -5.021 2.355 41.870 1.00 82.00 384 ARG A O 1
ATOM 2976 N N . GLY A 1 385 ? -3.408 0.879 41.349 1.00 82.19 385 GLY A N 1
ATOM 2977 C CA . GLY A 1 385 ? -4.265 -0.313 41.295 1.00 82.19 385 GLY A CA 1
ATOM 2978 C C . GLY A 1 385 ? -4.426 -0.919 39.899 1.00 82.19 385 GLY A C 1
ATOM 2979 O O . GLY A 1 385 ? -4.699 -2.114 39.818 1.00 82.19 385 GLY A O 1
ATOM 2980 N N . ASP A 1 386 ? -4.148 -0.171 38.825 1.00 89.19 386 ASP A N 1
ATOM 2981 C CA . ASP A 1 386 ? -4.286 -0.686 37.454 1.00 89.19 386 ASP A CA 1
ATOM 2982 C C . ASP A 1 386 ? -3.384 -1.905 37.203 1.00 89.19 386 ASP A C 1
ATOM 2984 O O . ASP A 1 386 ? -3.821 -2.882 36.603 1.00 89.19 386 ASP A O 1
ATOM 2988 N N . LEU A 1 387 ? -2.161 -1.914 37.747 1.00 88.31 387 LEU A N 1
ATOM 2989 C CA . LEU A 1 387 ? -1.256 -3.064 37.637 1.00 88.31 387 LEU A CA 1
ATOM 2990 C C . LEU A 1 387 ? -1.832 -4.328 38.297 1.00 88.31 387 LEU A C 1
ATOM 2992 O O . LEU A 1 387 ? -1.762 -5.409 37.721 1.00 88.31 387 LEU A O 1
ATOM 2996 N N . ARG A 1 388 ? -2.455 -4.199 39.477 1.00 86.50 388 ARG A N 1
ATOM 2997 C CA . ARG A 1 388 ? -3.120 -5.330 40.151 1.00 86.50 388 ARG A CA 1
ATOM 2998 C C . ARG A 1 388 ? -4.311 -5.838 39.343 1.00 86.50 388 ARG A C 1
ATOM 3000 O O . ARG A 1 388 ? -4.508 -7.046 39.248 1.00 86.50 388 ARG A O 1
ATOM 3007 N N . TRP A 1 389 ? -5.067 -4.930 38.727 1.00 89.44 389 TRP A N 1
ATOM 3008 C CA . TRP A 1 389 ? -6.157 -5.287 37.821 1.00 89.44 389 TRP A CA 1
ATOM 3009 C C . TRP A 1 389 ? -5.642 -6.070 36.600 1.00 89.44 389 TRP A C 1
ATOM 3011 O O . TRP A 1 389 ? -6.232 -7.087 36.229 1.00 89.44 389 TRP A O 1
ATOM 3021 N N . LEU A 1 390 ? -4.517 -5.641 36.010 1.00 88.56 390 LEU A N 1
ATOM 3022 C CA . LEU A 1 390 ? -3.890 -6.289 34.850 1.00 88.56 390 LEU A CA 1
ATOM 3023 C C . LEU A 1 390 ? -3.315 -7.667 35.177 1.00 88.56 390 LEU A C 1
ATOM 3025 O O . LEU A 1 390 ? -3.545 -8.603 34.418 1.00 88.56 390 LEU A O 1
ATOM 3029 N N . LEU A 1 391 ? -2.651 -7.824 36.326 1.00 87.12 391 LEU A N 1
ATOM 3030 C CA . LEU A 1 391 ? -2.126 -9.118 36.792 1.00 87.12 391 LEU A CA 1
ATOM 3031 C C . LEU A 1 391 ? -3.222 -10.181 36.967 1.00 87.12 391 LEU A C 1
ATOM 3033 O O . LEU A 1 391 ? -2.945 -11.375 36.931 1.00 87.12 391 LEU A O 1
ATOM 3037 N N . LYS A 1 392 ? -4.473 -9.753 37.156 1.00 86.31 392 LYS A N 1
ATOM 3038 C CA . LYS A 1 392 ? -5.653 -10.623 37.247 1.00 86.31 392 LYS A CA 1
ATOM 3039 C C . LYS A 1 392 ? -6.474 -10.649 35.951 1.00 86.31 392 LYS A C 1
ATOM 3041 O O . LYS A 1 392 ? -7.594 -11.158 35.961 1.00 86.31 392 LYS A O 1
ATOM 3046 N N . ALA A 1 393 ? -5.962 -10.070 34.861 1.00 83.25 393 ALA A N 1
ATOM 3047 C CA . ALA A 1 393 ? -6.616 -9.961 33.554 1.00 83.25 393 ALA A CA 1
ATOM 3048 C C . ALA A 1 393 ? -8.066 -9.434 33.627 1.00 83.25 393 ALA A C 1
ATOM 3050 O O . ALA A 1 393 ? -8.956 -9.909 32.919 1.00 83.25 393 ALA A O 1
ATOM 3051 N N . GLY A 1 394 ? -8.349 -8.509 34.553 1.00 77.12 394 GLY A N 1
ATOM 3052 C CA . GLY A 1 394 ? -9.704 -7.990 34.772 1.00 77.12 394 GLY A CA 1
ATOM 3053 C C . GLY A 1 394 ? -10.738 -9.024 35.230 1.00 77.12 394 GLY A C 1
ATOM 3054 O O . GLY A 1 394 ? -11.946 -8.781 35.145 1.00 77.12 394 GLY A O 1
ATOM 3055 N N . GLY A 1 395 ? -10.282 -10.202 35.670 1.00 77.81 395 GLY A N 1
ATOM 3056 C CA . GLY A 1 395 ? -11.127 -11.348 35.981 1.00 77.81 395 GLY A CA 1
ATOM 3057 C C . GLY A 1 395 ? -11.922 -11.840 34.770 1.00 77.81 395 GLY A C 1
ATOM 3058 O O . GLY A 1 395 ? -13.007 -12.387 34.953 1.00 77.81 395 GLY A O 1
ATOM 3059 N N . TYR A 1 396 ? -11.473 -11.560 33.540 1.00 77.25 396 TYR A N 1
ATOM 3060 C CA . TYR A 1 396 ? -12.138 -12.038 32.322 1.00 77.25 396 TYR A CA 1
ATOM 3061 C C . TYR A 1 396 ? -11.833 -13.509 32.032 1.00 77.25 396 TYR A C 1
ATOM 3063 O O . TYR A 1 396 ? -12.672 -14.182 31.460 1.00 77.25 396 TYR A O 1
ATOM 3071 N N . LEU A 1 397 ? -10.712 -14.034 32.534 1.00 77.69 397 LEU A N 1
ATOM 3072 C CA . LEU A 1 397 ? -10.317 -15.441 32.387 1.00 77.69 397 LEU A CA 1
ATOM 3073 C C . LEU A 1 397 ? -10.980 -16.393 33.409 1.00 77.69 397 LEU A C 1
ATOM 3075 O O . LEU A 1 397 ? -10.603 -17.556 33.506 1.00 77.69 397 LEU A O 1
ATOM 3079 N N . GLY A 1 398 ? -11.964 -15.913 34.178 1.00 67.19 398 GLY A N 1
ATOM 3080 C CA . GLY A 1 398 ? -12.614 -16.677 35.248 1.00 67.19 398 GLY A CA 1
ATOM 3081 C C . GLY A 1 398 ? -11.806 -16.740 36.555 1.00 67.19 398 GLY A C 1
ATOM 3082 O O . GLY A 1 398 ? -10.693 -16.231 36.657 1.00 67.19 398 GLY A O 1
ATOM 3083 N N . GLY A 1 399 ? -12.405 -17.315 37.604 1.00 63.94 399 GLY A N 1
ATOM 3084 C CA . GLY A 1 399 ? -11.711 -17.666 38.856 1.00 63.94 399 GLY A CA 1
ATOM 3085 C C . GLY A 1 399 ? -11.457 -16.542 39.874 1.00 63.94 399 GLY A C 1
ATOM 3086 O O . GLY A 1 399 ? -11.053 -16.834 40.997 1.00 63.94 399 GLY A O 1
ATOM 3087 N N . VAL A 1 400 ? -11.727 -15.274 39.549 1.00 70.56 400 VAL A N 1
ATOM 3088 C CA . VAL A 1 400 ? -11.533 -14.142 40.477 1.00 70.56 400 VAL A CA 1
ATOM 3089 C C . VAL A 1 400 ? -12.866 -13.743 41.114 1.00 70.56 400 VAL A C 1
ATOM 3091 O O . VAL A 1 400 ? -13.749 -13.231 40.430 1.00 70.56 400 VAL A O 1
ATOM 3094 N N . LYS A 1 401 ? -13.010 -13.983 42.426 1.00 63.38 401 LYS A N 1
ATOM 3095 C CA . LYS A 1 401 ? -14.201 -13.608 43.220 1.00 63.38 401 LYS A CA 1
ATOM 3096 C C . LYS A 1 401 ? -14.091 -12.233 43.896 1.00 63.38 401 LYS A C 1
ATOM 3098 O O . LYS A 1 401 ? -15.082 -11.736 44.414 1.00 63.38 401 LYS A O 1
ATOM 3103 N N . GLU A 1 402 ? -12.901 -11.639 43.906 1.00 73.50 402 GLU A N 1
ATOM 3104 C CA . GLU A 1 402 ? -12.623 -10.351 44.550 1.00 73.50 402 GLU A CA 1
ATOM 3105 C C . GLU A 1 402 ? -12.961 -9.162 43.633 1.00 73.50 402 GLU A C 1
ATOM 3107 O O . GLU A 1 402 ? -12.809 -9.238 42.408 1.00 73.50 402 GLU A O 1
ATOM 3112 N N . HIS A 1 403 ? -13.378 -8.040 44.226 1.00 76.31 403 HIS A N 1
ATOM 3113 C CA . HIS A 1 403 ? -13.551 -6.775 43.517 1.00 76.31 403 HIS A CA 1
ATOM 3114 C C . HIS A 1 403 ? -12.193 -6.176 43.146 1.00 76.31 403 HIS A C 1
ATOM 3116 O O . HIS A 1 403 ? -11.456 -5.672 43.990 1.00 76.31 403 HIS A O 1
ATOM 3122 N N . LEU A 1 404 ? -11.863 -6.204 41.855 1.00 83.62 404 LEU A N 1
ATOM 3123 C CA . LEU A 1 404 ? -10.603 -5.650 41.371 1.00 83.62 404 LEU A CA 1
ATOM 3124 C C . LEU A 1 404 ? -10.594 -4.114 41.478 1.00 83.62 404 LEU A C 1
ATOM 3126 O O . LEU A 1 404 ? -11.593 -3.468 41.148 1.00 83.62 404 LEU A O 1
ATOM 3130 N N . PRO A 1 405 ? -9.459 -3.502 41.865 1.00 85.06 405 PRO A N 1
ATOM 3131 C CA . PRO A 1 405 ? -9.358 -2.055 42.006 1.00 85.06 405 PRO A CA 1
ATOM 3132 C C . PRO A 1 405 ? -9.570 -1.368 40.651 1.00 85.06 405 PRO A C 1
ATOM 3134 O O . PRO A 1 405 ? -8.789 -1.554 39.719 1.00 85.06 405 PRO A O 1
ATOM 3137 N N . ALA A 1 406 ? -10.620 -0.554 40.545 1.00 87.31 406 ALA A N 1
ATOM 3138 C CA . ALA A 1 406 ? -10.935 0.208 39.340 1.00 87.31 406 ALA A CA 1
ATOM 3139 C C . ALA A 1 406 ? -11.594 1.550 39.691 1.00 87.31 406 ALA A C 1
ATOM 3141 O O . ALA A 1 406 ? -12.510 1.603 40.511 1.00 87.31 406 ALA A O 1
ATOM 3142 N N . GLY A 1 407 ? -11.113 2.636 39.072 1.00 88.12 407 GLY A N 1
ATOM 3143 C CA . GLY A 1 407 ? -11.729 3.971 39.142 1.00 88.12 407 GLY A CA 1
ATOM 3144 C C . GLY A 1 407 ? -12.925 4.088 38.191 1.00 88.12 407 GLY A C 1
ATOM 3145 O O . GLY A 1 407 ? -13.509 3.070 37.832 1.00 88.12 407 GLY A O 1
ATOM 3146 N N . LYS A 1 408 ? -13.277 5.301 37.715 1.00 88.44 408 LYS A N 1
ATOM 3147 C CA . LYS A 1 408 ? -14.359 5.482 36.708 1.00 88.44 408 LYS A CA 1
ATOM 3148 C C . LYS A 1 408 ? -14.165 4.541 35.510 1.00 88.44 408 LYS A C 1
ATOM 3150 O O . LYS A 1 408 ? -15.120 3.916 35.052 1.00 88.44 408 LYS A O 1
ATOM 3155 N N . PHE A 1 409 ? -12.917 4.388 35.070 1.00 91.88 409 PHE A N 1
ATOM 3156 C CA . PHE A 1 409 ? -12.490 3.422 34.062 1.00 91.88 409 PHE A CA 1
ATOM 3157 C C . PHE A 1 409 ? -11.505 2.415 34.664 1.00 91.88 409 PHE A C 1
ATOM 3159 O O . PHE A 1 409 ? -10.671 2.781 35.497 1.00 91.88 409 PHE A O 1
ATOM 3166 N N . ASN A 1 410 ? -11.615 1.150 34.256 1.00 91.94 410 ASN A N 1
ATOM 3167 C CA . ASN A 1 410 ? -10.667 0.099 34.639 1.00 91.94 410 ASN A CA 1
ATOM 3168 C C . ASN A 1 410 ? -9.419 0.102 33.735 1.00 91.94 410 ASN A C 1
ATOM 3170 O O . ASN A 1 410 ? -9.420 0.735 32.680 1.00 91.94 410 ASN A O 1
ATOM 3174 N N . ALA A 1 411 ? -8.363 -0.615 34.128 1.00 91.88 411 ALA A N 1
ATOM 3175 C CA . ALA A 1 411 ? -7.101 -0.623 33.383 1.00 91.88 411 ALA A CA 1
ATOM 3176 C C . ALA A 1 411 ? -7.261 -1.105 31.928 1.00 91.88 411 ALA A C 1
ATOM 3178 O O . ALA A 1 411 ? -6.683 -0.512 31.022 1.00 91.88 411 ALA A O 1
ATOM 3179 N N . GLY A 1 412 ? -8.101 -2.117 31.680 1.00 91.19 412 GLY A N 1
ATOM 3180 C CA . GLY A 1 412 ? -8.393 -2.591 30.324 1.00 91.19 412 GLY A CA 1
ATOM 3181 C C . GLY A 1 412 ? -9.070 -1.531 29.450 1.00 91.19 412 GLY A C 1
ATOM 3182 O O . GLY A 1 412 ? -8.682 -1.345 28.303 1.00 91.19 412 GLY A O 1
ATOM 3183 N N . GLN A 1 413 ? -10.027 -0.777 30.001 1.00 92.50 413 GLN A N 1
ATOM 3184 C CA . GLN A 1 413 ? -10.677 0.344 29.310 1.00 92.50 413 GLN A CA 1
ATOM 3185 C C . GLN A 1 413 ? -9.684 1.462 28.969 1.00 92.50 413 GLN A C 1
ATOM 3187 O O . GLN A 1 413 ? -9.785 2.043 27.893 1.00 92.50 413 GLN A O 1
ATOM 3192 N N . LYS A 1 414 ? -8.713 1.739 29.849 1.00 95.00 414 LYS A N 1
ATOM 3193 C CA . LYS A 1 414 ? -7.661 2.736 29.597 1.00 95.00 414 LYS A CA 1
ATOM 3194 C C . LYS A 1 414 ? -6.711 2.298 28.486 1.00 95.00 414 LYS A C 1
ATOM 3196 O O . LYS A 1 414 ? -6.411 3.090 27.601 1.00 95.00 414 LYS A O 1
ATOM 3201 N N . ILE A 1 415 ? -6.267 1.039 28.506 1.00 94.00 415 ILE A N 1
ATOM 3202 C CA . ILE A 1 415 ? -5.428 0.473 27.437 1.00 94.00 415 ILE A CA 1
ATOM 3203 C C . ILE A 1 415 ? -6.172 0.538 26.104 1.00 94.00 415 ILE A C 1
ATOM 3205 O O . ILE A 1 415 ? -5.629 1.038 25.123 1.00 94.00 415 ILE A O 1
ATOM 3209 N N . LEU A 1 416 ? -7.432 0.098 26.088 1.00 94.31 416 LEU A N 1
ATOM 3210 C CA . LEU A 1 416 ? -8.276 0.140 24.899 1.00 94.31 416 LEU A CA 1
ATOM 3211 C C . LEU A 1 416 ? -8.423 1.569 24.371 1.00 94.31 416 LEU A C 1
ATOM 3213 O O . LEU A 1 416 ? -8.267 1.781 23.174 1.00 94.31 416 LEU A O 1
ATOM 3217 N N . PHE A 1 417 ? -8.659 2.545 25.252 1.00 95.50 417 PHE A N 1
ATOM 3218 C CA . PHE A 1 417 ? -8.728 3.957 24.882 1.00 95.50 417 PHE A CA 1
ATOM 3219 C C . PHE A 1 417 ? -7.443 4.430 24.194 1.00 95.50 417 PHE A C 1
ATOM 3221 O O . PHE A 1 417 ? -7.523 5.010 23.118 1.00 95.50 417 PHE A O 1
ATOM 3228 N N . TRP A 1 418 ? -6.265 4.166 24.763 1.00 96.69 418 TRP A N 1
ATOM 3229 C CA . TRP A 1 418 ? -5.008 4.649 24.184 1.00 96.69 418 TRP A CA 1
ATOM 3230 C C . TRP A 1 418 ? -4.648 3.963 22.868 1.00 96.69 418 TRP A C 1
ATOM 3232 O O . TRP A 1 418 ? -4.224 4.649 21.940 1.00 96.69 418 TRP A O 1
ATOM 3242 N N . ILE A 1 419 ? -4.869 2.648 22.752 1.00 96.75 419 ILE A N 1
ATOM 3243 C CA . ILE A 1 419 ? -4.679 1.935 21.481 1.00 96.75 419 ILE A CA 1
ATOM 3244 C C . ILE A 1 419 ? -5.640 2.498 20.428 1.00 96.75 419 ILE A C 1
ATOM 3246 O O . ILE A 1 419 ? -5.212 2.812 19.318 1.00 96.75 419 ILE A O 1
ATOM 3250 N N . ALA A 1 420 ? -6.915 2.683 20.787 1.00 96.19 420 ALA A N 1
ATOM 3251 C CA . ALA A 1 420 ? -7.920 3.208 19.874 1.00 96.19 420 ALA A CA 1
ATOM 3252 C C . ALA A 1 420 ? -7.600 4.639 19.422 1.00 96.19 420 ALA A C 1
ATOM 3254 O O . ALA A 1 420 ? -7.644 4.925 18.233 1.00 96.19 420 ALA A O 1
ATOM 3255 N N . ILE A 1 421 ? -7.233 5.537 20.341 1.00 96.50 421 ILE A N 1
ATOM 3256 C CA . ILE A 1 421 ? -6.870 6.922 20.008 1.00 96.50 421 ILE A CA 1
ATOM 3257 C C . ILE A 1 421 ? -5.613 6.973 19.136 1.00 96.50 421 ILE A C 1
ATOM 3259 O O . ILE A 1 421 ? -5.590 7.731 18.170 1.00 96.50 421 ILE A O 1
ATOM 3263 N N . ALA A 1 422 ? -4.592 6.164 19.431 1.00 97.62 422 ALA A N 1
ATOM 3264 C CA . ALA A 1 422 ? -3.374 6.124 18.628 1.00 97.62 422 ALA A CA 1
ATOM 3265 C C . ALA A 1 422 ? -3.657 5.646 17.197 1.00 97.62 422 ALA A C 1
ATOM 3267 O O . ALA A 1 422 ? -3.273 6.313 16.236 1.00 97.62 422 ALA A O 1
ATOM 3268 N N . ALA A 1 423 ? -4.375 4.532 17.044 1.00 97.81 423 ALA A N 1
ATOM 3269 C CA . ALA A 1 423 ? -4.676 3.986 15.728 1.00 97.81 423 ALA A CA 1
ATOM 3270 C C . ALA A 1 423 ? -5.672 4.870 14.951 1.00 97.81 423 ALA A C 1
ATOM 3272 O O . ALA A 1 423 ? -5.439 5.146 13.778 1.00 97.81 423 ALA A O 1
ATOM 3273 N N . CYS A 1 424 ? -6.692 5.440 15.602 1.00 97.06 424 CYS A N 1
ATOM 3274 C CA . CYS A 1 424 ? -7.541 6.477 15.007 1.00 97.06 424 CYS A CA 1
ATOM 3275 C C . CYS A 1 424 ? -6.753 7.727 14.586 1.00 97.06 424 CYS A C 1
ATOM 3277 O O . CYS A 1 424 ? -7.069 8.320 13.561 1.00 97.06 424 CYS A O 1
ATOM 3279 N N . GLY A 1 425 ? -5.733 8.132 15.347 1.00 97.44 425 GLY A N 1
ATOM 3280 C CA . GLY A 1 425 ? -4.854 9.246 14.988 1.00 97.44 425 GLY A CA 1
ATOM 3281 C C . GLY A 1 425 ? -4.069 8.968 13.705 1.00 97.44 425 GLY A C 1
ATOM 3282 O O . GLY A 1 425 ? -4.045 9.810 12.807 1.00 97.44 425 GLY A O 1
ATOM 3283 N N . VAL A 1 426 ? -3.498 7.764 13.580 1.00 98.25 426 VAL A N 1
ATOM 3284 C CA . VAL A 1 426 ? -2.833 7.315 12.345 1.00 98.25 426 VAL A CA 1
ATOM 3285 C C . VAL A 1 426 ? -3.823 7.280 11.183 1.00 98.25 426 VAL A C 1
ATOM 3287 O O . VAL A 1 426 ? -3.520 7.836 10.128 1.00 98.25 426 VAL A O 1
ATOM 3290 N N . LEU A 1 427 ? -5.011 6.699 11.372 1.00 98.12 427 LEU A N 1
ATOM 3291 C CA . LEU A 1 427 ? -6.063 6.622 10.351 1.00 98.12 427 LEU A CA 1
ATOM 3292 C C . LEU A 1 427 ? -6.551 8.000 9.899 1.00 98.12 427 LEU A C 1
ATOM 3294 O O . LEU A 1 427 ? -6.728 8.217 8.706 1.00 98.12 427 LEU A O 1
ATOM 3298 N N . ALA A 1 428 ? -6.732 8.941 10.826 1.00 97.31 428 ALA A N 1
ATOM 3299 C CA . ALA A 1 428 ? -7.151 10.300 10.508 1.00 97.31 428 ALA A CA 1
ATOM 3300 C C . ALA A 1 428 ? -6.079 11.040 9.697 1.00 97.31 428 ALA A C 1
ATOM 3302 O O . ALA A 1 428 ? -6.397 11.647 8.678 1.00 97.31 428 ALA A O 1
ATOM 3303 N N . ALA A 1 429 ? -4.810 10.959 10.112 1.00 96.81 429 ALA A N 1
ATOM 3304 C CA . ALA A 1 429 ? -3.709 11.619 9.414 1.00 96.81 429 ALA A CA 1
ATOM 3305 C C . ALA A 1 429 ? -3.482 11.031 8.012 1.00 96.81 429 ALA A C 1
ATOM 3307 O O . ALA A 1 429 ? -3.428 11.766 7.027 1.00 96.81 429 ALA A O 1
ATOM 3308 N N . SER A 1 430 ? -3.391 9.703 7.914 1.00 97.06 430 SER A N 1
ATOM 3309 C CA . SER A 1 430 ? -3.194 9.009 6.635 1.00 97.06 430 SER A CA 1
ATOM 3310 C C . SER A 1 430 ? -4.416 9.121 5.721 1.00 97.06 430 SER A C 1
ATOM 3312 O O . SER A 1 430 ? -4.256 9.413 4.541 1.00 97.06 430 SER A O 1
ATOM 3314 N N . GLY A 1 431 ? -5.633 8.986 6.254 1.00 95.69 431 GLY A N 1
ATOM 3315 C CA . GLY A 1 431 ? -6.876 9.118 5.492 1.00 95.69 431 GLY A CA 1
ATOM 3316 C C . GLY A 1 431 ? -7.103 10.533 4.958 1.00 95.69 431 GLY A C 1
ATOM 3317 O O . GLY A 1 431 ? -7.519 10.690 3.812 1.00 95.69 431 GLY A O 1
ATOM 3318 N N . LEU A 1 432 ? -6.767 11.570 5.737 1.00 94.69 432 LEU A N 1
ATOM 3319 C CA . LEU A 1 432 ? -6.793 12.953 5.257 1.00 94.69 432 LEU A CA 1
ATOM 3320 C C . LEU A 1 432 ? -5.784 13.162 4.125 1.00 94.69 432 LEU A C 1
ATOM 3322 O O . LEU A 1 432 ? -6.126 13.757 3.108 1.00 94.69 432 LEU A O 1
ATOM 3326 N N . LEU A 1 433 ? -4.562 12.644 4.275 1.00 94.44 433 LEU A N 1
ATOM 3327 C CA . LEU A 1 433 ? -3.527 12.764 3.251 1.00 94.44 433 LEU A CA 1
ATOM 3328 C C . LEU A 1 433 ? -3.938 12.058 1.949 1.00 94.44 433 LEU A C 1
ATOM 3330 O O . LEU A 1 433 ? -3.882 12.658 0.881 1.00 94.44 433 LEU A O 1
ATOM 3334 N N . MET A 1 434 ? -4.437 10.824 2.045 1.00 93.94 434 MET A N 1
ATOM 3335 C CA . MET A 1 434 ? -4.964 10.065 0.905 1.00 93.94 434 MET A CA 1
ATOM 3336 C C . MET A 1 434 ? -6.165 10.757 0.246 1.00 93.94 434 MET A C 1
ATOM 3338 O O . MET A 1 434 ? -6.329 10.687 -0.968 1.00 93.94 434 MET A O 1
ATOM 3342 N N . GLY A 1 435 ? -7.008 11.431 1.033 1.00 92.31 435 GLY A N 1
ATOM 3343 C CA . GLY A 1 435 ? -8.138 12.203 0.525 1.00 92.31 435 GLY A CA 1
ATOM 3344 C C . GLY A 1 435 ? -7.732 13.491 -0.197 1.00 92.31 435 GLY A C 1
ATOM 3345 O O . GLY A 1 435 ? -8.346 13.824 -1.208 1.00 92.31 435 GLY A O 1
ATOM 3346 N N . LEU A 1 436 ? -6.709 14.200 0.298 1.00 91.75 436 LEU A N 1
ATOM 3347 C CA . LEU A 1 436 ? -6.190 15.441 -0.295 1.00 91.75 436 LEU A CA 1
ATOM 3348 C C . LEU A 1 436 ? -5.432 15.199 -1.604 1.00 91.75 436 LEU A C 1
ATOM 3350 O O . LEU A 1 436 ? -5.583 15.972 -2.543 1.00 91.75 436 LEU A O 1
ATOM 3354 N N . TYR A 1 437 ? -4.645 14.125 -1.668 1.00 91.75 437 TYR A N 1
ATOM 3355 C CA . TYR A 1 437 ? -3.872 13.731 -2.851 1.00 91.75 437 TYR A CA 1
ATOM 3356 C C . TYR A 1 437 ? -4.585 12.649 -3.667 1.00 91.75 437 TYR A C 1
ATOM 3358 O O . TYR A 1 437 ? -3.958 11.766 -4.252 1.00 91.75 437 TYR A O 1
ATOM 3366 N N . ARG A 1 438 ? -5.919 12.677 -3.685 1.00 86.50 438 ARG A N 1
ATOM 3367 C CA . ARG A 1 438 ? -6.684 11.737 -4.499 1.00 86.50 438 ARG A CA 1
ATOM 3368 C C . ARG A 1 438 ? -6.287 11.900 -5.970 1.00 86.50 438 ARG A C 1
ATOM 3370 O O . ARG A 1 438 ? -6.203 13.019 -6.464 1.00 86.50 438 ARG A O 1
ATOM 3377 N N . ASP A 1 439 ? -6.040 10.774 -6.632 1.00 83.38 439 ASP A N 1
ATOM 3378 C CA . ASP A 1 439 ? -5.652 10.671 -8.047 1.00 83.38 439 ASP A CA 1
ATOM 3379 C C . ASP A 1 439 ? -4.279 11.276 -8.408 1.00 83.38 439 ASP A C 1
ATOM 3381 O O . ASP A 1 439 ? -3.926 11.346 -9.583 1.00 83.38 439 ASP A O 1
ATOM 3385 N N . ILE A 1 440 ? -3.469 11.668 -7.417 1.00 86.62 440 ILE A N 1
ATOM 3386 C CA . ILE A 1 440 ? -2.142 12.262 -7.628 1.00 86.62 440 ILE A CA 1
ATOM 3387 C C . ILE A 1 440 ? -1.109 11.506 -6.789 1.00 86.62 440 ILE A C 1
ATOM 3389 O O . ILE A 1 440 ? -1.298 11.296 -5.592 1.00 86.62 440 ILE A O 1
ATOM 3393 N N . HIS A 1 441 ? 0.015 11.120 -7.400 1.00 84.00 441 HIS A N 1
ATOM 3394 C CA . HIS A 1 441 ? 1.125 10.526 -6.655 1.00 84.00 441 HIS A CA 1
ATOM 3395 C C . HIS A 1 441 ? 1.750 11.547 -5.695 1.00 84.00 441 HIS A C 1
ATOM 3397 O O . HIS A 1 441 ? 2.012 12.689 -6.074 1.00 84.00 441 HIS A O 1
ATOM 3403 N N . PHE A 1 442 ? 2.042 11.125 -4.465 1.00 88.31 442 PHE A N 1
ATOM 3404 C CA . PHE A 1 442 ? 2.685 11.970 -3.460 1.00 88.31 442 PHE A CA 1
ATOM 3405 C C . PHE A 1 442 ? 3.854 11.261 -2.755 1.00 88.31 442 PHE A C 1
ATOM 3407 O O . PHE A 1 442 ? 3.903 10.027 -2.704 1.00 88.31 442 PHE A O 1
ATOM 3414 N N . PRO A 1 443 ? 4.809 12.014 -2.172 1.00 85.56 443 PRO A N 1
ATOM 3415 C CA . PRO A 1 443 ? 5.981 11.427 -1.533 1.00 85.56 443 PRO A CA 1
ATOM 3416 C C . PRO A 1 443 ? 5.612 10.429 -0.431 1.00 85.56 443 PRO A C 1
ATOM 3418 O O . PRO A 1 443 ? 4.794 10.720 0.440 1.00 85.56 443 PRO A O 1
ATOM 3421 N N . ARG A 1 444 ? 6.276 9.264 -0.433 1.00 87.25 444 ARG A N 1
ATOM 3422 C CA . ARG A 1 444 ? 6.069 8.171 0.540 1.00 87.25 444 ARG A CA 1
ATOM 3423 C C . ARG A 1 444 ? 4.640 7.612 0.560 1.00 87.25 444 ARG A C 1
ATOM 3425 O O . ARG A 1 444 ? 4.198 7.102 1.590 1.00 87.25 444 ARG A O 1
ATOM 3432 N N . GLN A 1 445 ? 3.944 7.660 -0.576 1.00 90.88 445 GLN A N 1
ATOM 3433 C CA . GLN A 1 445 ? 2.608 7.091 -0.747 1.00 90.88 445 GLN A CA 1
ATOM 3434 C C . GLN A 1 445 ? 2.489 5.668 -0.175 1.00 90.88 445 GLN A C 1
ATOM 3436 O O . GLN A 1 445 ? 1.642 5.421 0.678 1.00 90.88 445 GLN A O 1
ATOM 3441 N N . GLU A 1 446 ? 3.380 4.753 -0.560 1.00 90.69 446 GLU A N 1
ATOM 3442 C CA . GLU A 1 446 ? 3.319 3.346 -0.129 1.00 90.69 446 GLU A CA 1
ATOM 3443 C C . GLU A 1 446 ? 3.369 3.176 1.395 1.00 90.69 446 GLU A C 1
ATOM 3445 O O . GLU A 1 446 ? 2.636 2.361 1.960 1.00 90.69 446 GLU A O 1
ATOM 3450 N N . LEU A 1 447 ? 4.165 3.999 2.086 1.00 93.31 447 LEU A N 1
ATOM 3451 C CA . LEU A 1 447 ? 4.226 4.007 3.547 1.00 93.31 447 LEU A CA 1
ATOM 3452 C C . LEU A 1 447 ? 2.898 4.455 4.159 1.00 93.31 447 LEU A C 1
ATOM 3454 O O . LEU A 1 447 ? 2.434 3.849 5.121 1.00 93.31 447 LEU A O 1
ATOM 3458 N N . VAL A 1 448 ? 2.288 5.506 3.612 1.00 95.75 448 VAL A N 1
ATOM 3459 C CA . VAL A 1 448 ? 1.038 6.075 4.133 1.00 95.75 448 VAL A CA 1
ATOM 3460 C C . VAL A 1 448 ? -0.103 5.079 4.011 1.00 95.75 448 VAL A C 1
ATOM 3462 O O . VAL A 1 448 ? -0.804 4.845 4.994 1.00 95.75 448 VAL A O 1
ATOM 3465 N N . TYR A 1 449 ? -0.258 4.452 2.845 1.00 94.06 449 TYR A N 1
ATOM 3466 C CA . TYR A 1 449 ? -1.303 3.451 2.667 1.00 94.06 449 TYR A CA 1
ATOM 3467 C C . TYR A 1 449 ? -1.046 2.205 3.529 1.00 94.06 449 TYR A C 1
ATOM 3469 O O . TYR A 1 449 ? -1.973 1.686 4.140 1.00 94.06 449 TYR A O 1
ATOM 3477 N N . THR A 1 450 ? 0.204 1.742 3.631 1.00 95.56 450 THR A N 1
ATOM 3478 C CA . THR A 1 450 ? 0.545 0.591 4.486 1.00 95.56 450 THR A CA 1
ATOM 3479 C C . THR A 1 450 ? 0.274 0.889 5.959 1.00 95.56 450 THR A C 1
ATOM 3481 O O . THR A 1 450 ? -0.306 0.065 6.663 1.00 95.56 450 THR A O 1
ATOM 3484 N N . ALA A 1 451 ? 0.641 2.080 6.438 1.00 97.25 451 ALA A N 1
ATOM 3485 C CA . ALA A 1 451 ? 0.351 2.507 7.803 1.00 97.25 451 ALA A CA 1
ATOM 3486 C C . ALA A 1 451 ? -1.160 2.618 8.061 1.00 97.25 451 ALA A C 1
ATOM 3488 O O . ALA A 1 451 ? -1.615 2.241 9.143 1.00 97.25 451 ALA A O 1
ATOM 3489 N N . HIS A 1 452 ? -1.930 3.090 7.074 1.00 97.62 452 HIS A N 1
ATOM 3490 C CA . HIS A 1 452 ? -3.389 3.127 7.143 1.00 97.62 452 HIS A CA 1
ATOM 3491 C C . HIS A 1 452 ? -3.971 1.716 7.287 1.00 97.62 452 HIS A C 1
ATOM 3493 O O . HIS A 1 452 ? -4.738 1.479 8.214 1.00 97.62 452 HIS A O 1
ATOM 3499 N N . ASP A 1 453 ? -3.548 0.765 6.450 1.00 96.75 453 ASP A N 1
ATOM 3500 C CA . ASP A 1 453 ? -4.035 -0.621 6.475 1.00 96.75 453 ASP A CA 1
ATOM 3501 C C . ASP A 1 453 ? -3.687 -1.332 7.797 1.00 96.75 453 ASP A C 1
ATOM 3503 O O . ASP A 1 453 ? -4.537 -2.001 8.389 1.00 96.75 453 ASP A O 1
ATOM 3507 N N . ILE A 1 454 ? -2.467 -1.141 8.320 1.00 97.31 454 ILE A N 1
ATOM 3508 C CA . ILE A 1 454 ? -2.058 -1.688 9.628 1.00 97.31 454 ILE A CA 1
ATOM 3509 C C . ILE A 1 454 ? -2.915 -1.093 10.750 1.00 97.31 454 ILE A C 1
ATOM 3511 O O . ILE A 1 454 ? -3.436 -1.827 11.595 1.00 97.31 454 ILE A O 1
ATOM 3515 N N . ALA A 1 455 ? -3.078 0.233 10.774 1.00 98.19 455 ALA A N 1
ATOM 3516 C CA . ALA A 1 455 ? -3.885 0.903 11.787 1.00 98.19 455 ALA A CA 1
ATOM 3517 C C . ALA A 1 455 ? -5.368 0.514 11.683 1.00 98.19 455 ALA A C 1
ATOM 3519 O O . ALA A 1 455 ? -6.027 0.348 12.711 1.00 98.19 455 ALA A O 1
ATOM 3520 N N . ALA A 1 456 ? -5.878 0.307 10.466 1.00 97.69 456 ALA A N 1
ATOM 3521 C CA . ALA A 1 456 ? -7.238 -0.147 10.209 1.00 97.69 456 ALA A CA 1
ATOM 3522 C C . ALA A 1 456 ? -7.445 -1.555 10.764 1.00 97.69 456 ALA A C 1
ATOM 3524 O O . ALA A 1 456 ? -8.399 -1.773 11.509 1.00 97.69 456 ALA A O 1
ATOM 3525 N N . LEU A 1 457 ? -6.524 -2.485 10.488 1.00 97.25 457 LEU A N 1
ATOM 3526 C CA . LEU A 1 457 ? -6.578 -3.837 11.038 1.00 97.25 457 LEU A CA 1
ATOM 3527 C C . LEU A 1 457 ? -6.561 -3.809 12.572 1.00 97.25 457 LEU A C 1
ATOM 3529 O O . LEU A 1 457 ? -7.428 -4.412 13.200 1.00 97.25 457 LEU A O 1
ATOM 3533 N N . ILE A 1 458 ? -5.644 -3.053 13.187 1.00 97.56 458 ILE A N 1
ATOM 3534 C CA . ILE A 1 458 ? -5.599 -2.889 14.650 1.00 97.56 458 ILE A CA 1
ATOM 3535 C C . ILE A 1 458 ? -6.936 -2.353 15.177 1.00 97.56 458 ILE A C 1
ATOM 3537 O O . ILE A 1 458 ? -7.479 -2.904 16.136 1.00 97.56 458 ILE A O 1
ATOM 3541 N N . MET A 1 459 ? -7.497 -1.317 14.549 1.00 97.31 459 MET A N 1
ATOM 3542 C CA . MET A 1 459 ? -8.779 -0.743 14.961 1.00 97.31 459 MET A CA 1
ATOM 3543 C C . MET A 1 459 ? -9.948 -1.704 14.805 1.00 97.31 459 MET A C 1
ATOM 3545 O O . MET A 1 459 ? -10.808 -1.731 15.682 1.00 97.31 459 MET A O 1
ATOM 3549 N N . ILE A 1 460 ? -9.983 -2.507 13.740 1.00 97.31 460 ILE A N 1
ATOM 3550 C CA . ILE A 1 460 ? -10.994 -3.551 13.545 1.00 97.31 460 ILE A CA 1
ATOM 3551 C C . ILE A 1 460 ? -10.926 -4.548 14.705 1.00 97.31 460 ILE A C 1
ATOM 3553 O O . ILE A 1 460 ? -11.939 -4.798 15.357 1.00 97.31 460 ILE A O 1
ATOM 3557 N N . LEU A 1 461 ? -9.733 -5.052 15.036 1.00 96.62 461 LEU A N 1
ATOM 3558 C CA . LEU A 1 461 ? -9.550 -6.007 16.135 1.00 96.62 461 LEU A CA 1
ATOM 3559 C C . LEU A 1 461 ? -9.930 -5.405 17.497 1.00 96.62 461 LEU A C 1
ATOM 3561 O O . LEU A 1 461 ? -10.609 -6.049 18.302 1.00 96.62 461 LEU A O 1
ATOM 3565 N N . VAL A 1 462 ? -9.541 -4.153 17.747 1.00 95.44 462 VAL A N 1
ATOM 3566 C CA . VAL A 1 462 ? -9.896 -3.415 18.968 1.00 95.44 462 VAL A CA 1
ATOM 3567 C C . VAL A 1 462 ? -11.403 -3.188 19.057 1.00 95.44 462 VAL A C 1
ATOM 3569 O O . VAL A 1 462 ? -11.985 -3.407 20.119 1.00 95.44 462 VAL A O 1
ATOM 3572 N N . LEU A 1 463 ? -12.050 -2.787 17.961 1.00 95.81 463 LEU A N 1
ATOM 3573 C CA . LEU A 1 463 ? -13.494 -2.582 17.896 1.00 95.81 463 LEU A CA 1
ATOM 3574 C C . LEU A 1 463 ? -14.243 -3.889 18.154 1.00 95.81 463 LEU A C 1
ATOM 3576 O O . LEU A 1 463 ? -15.187 -3.903 18.941 1.00 95.81 463 LEU A O 1
ATOM 3580 N N . MET A 1 464 ? -13.800 -4.994 17.553 1.00 95.50 464 MET A N 1
ATOM 3581 C CA . MET A 1 464 ? -14.383 -6.313 17.790 1.00 95.50 464 MET A CA 1
ATOM 3582 C C . MET A 1 464 ? -14.279 -6.704 19.263 1.00 95.50 464 MET A C 1
ATOM 3584 O O . MET A 1 464 ? -15.284 -7.080 19.862 1.00 95.50 464 MET A O 1
ATOM 3588 N N . ALA A 1 465 ? -13.103 -6.546 19.879 1.00 93.25 465 ALA A N 1
ATOM 3589 C CA . ALA A 1 465 ? -12.920 -6.819 21.304 1.00 93.25 465 ALA A CA 1
ATOM 3590 C C . ALA A 1 465 ? -13.782 -5.903 22.182 1.00 93.25 465 ALA A C 1
ATOM 3592 O O . ALA A 1 465 ? -14.399 -6.364 23.143 1.00 93.25 465 ALA A O 1
ATOM 3593 N N . HIS A 1 466 ? -13.874 -4.620 21.833 1.00 93.19 466 HIS A N 1
ATOM 3594 C CA . HIS A 1 466 ? -14.695 -3.643 22.535 1.00 93.19 466 HIS A CA 1
ATOM 3595 C C . HIS A 1 466 ? -16.182 -4.021 22.512 1.00 93.19 466 HIS A C 1
ATOM 3597 O O . HIS A 1 466 ? -16.814 -4.123 23.566 1.00 93.19 466 HIS A O 1
ATOM 3603 N N . VAL A 1 467 ? -16.726 -4.270 21.317 1.00 92.75 467 VAL A N 1
ATOM 3604 C CA . VAL A 1 467 ? -18.130 -4.644 21.108 1.00 92.75 467 VAL A CA 1
ATOM 3605 C C . VAL A 1 467 ? -18.422 -5.995 21.753 1.00 92.75 467 VAL A C 1
ATOM 3607 O O . VAL A 1 467 ? -19.440 -6.137 22.426 1.00 92.75 467 VAL A O 1
ATOM 3610 N N . TYR A 1 468 ? -17.513 -6.963 21.626 1.00 92.50 468 TYR A N 1
ATOM 3611 C CA . TYR A 1 468 ? -17.642 -8.274 22.253 1.00 92.50 468 TYR A CA 1
ATOM 3612 C C . TYR A 1 468 ? -17.789 -8.170 23.778 1.00 92.50 468 TYR A C 1
ATOM 3614 O O . TYR A 1 468 ? -18.747 -8.686 24.364 1.00 92.50 468 TYR A O 1
ATOM 3622 N N . LEU A 1 469 ? -16.873 -7.444 24.426 1.00 88.94 469 LEU A N 1
ATOM 3623 C CA . LEU A 1 469 ? -16.901 -7.248 25.873 1.00 88.94 469 LEU A CA 1
ATOM 3624 C C . LEU A 1 469 ? -18.147 -6.473 26.320 1.00 88.94 469 LEU A C 1
ATOM 3626 O O . LEU A 1 469 ? -18.753 -6.829 27.332 1.00 88.94 469 LEU A O 1
ATOM 3630 N N . ALA A 1 470 ? -18.544 -5.440 25.575 1.00 87.06 470 ALA A N 1
ATOM 3631 C CA . ALA A 1 470 ? -19.691 -4.606 25.914 1.00 87.06 470 ALA A CA 1
ATOM 3632 C C . ALA A 1 470 ? -21.031 -5.335 25.733 1.00 87.06 470 ALA A C 1
ATOM 3634 O O . ALA A 1 470 ? -21.889 -5.244 26.608 1.00 87.06 470 ALA A O 1
ATOM 3635 N N . ALA A 1 471 ? -21.217 -6.067 24.632 1.00 86.81 471 ALA A N 1
ATOM 3636 C CA . ALA A 1 471 ? -22.497 -6.677 24.276 1.00 86.81 471 ALA A CA 1
ATOM 3637 C C . ALA A 1 471 ? -22.694 -8.079 24.871 1.00 86.81 471 ALA A C 1
ATOM 3639 O O . ALA A 1 471 ? -23.799 -8.408 25.303 1.00 86.81 471 ALA A O 1
ATOM 3640 N N . PHE A 1 472 ? -21.643 -8.903 24.929 1.00 86.00 472 PHE A N 1
ATOM 3641 C CA . PHE A 1 472 ? -21.773 -10.319 25.298 1.00 86.00 472 PHE A CA 1
ATOM 3642 C C . PHE A 1 472 ? -21.262 -10.622 26.707 1.00 86.00 472 PHE A C 1
ATOM 3644 O O . PHE A 1 472 ? -21.891 -11.394 27.432 1.00 86.00 472 PHE A O 1
ATOM 3651 N N . VAL A 1 473 ? -20.159 -9.994 27.130 1.00 84.00 473 VAL A N 1
ATOM 3652 C CA . VAL A 1 473 ? -19.540 -10.288 28.435 1.00 84.00 473 VAL A CA 1
ATOM 3653 C C . VAL A 1 473 ? -20.131 -9.431 29.556 1.00 84.00 473 VAL A C 1
ATOM 3655 O O . VAL A 1 473 ? -20.491 -9.973 30.601 1.00 84.00 473 VAL A O 1
ATOM 3658 N N . VAL A 1 474 ? -20.272 -8.114 29.346 1.00 82.25 474 VAL A N 1
ATOM 3659 C CA . VAL A 1 474 ? -20.770 -7.141 30.344 1.00 82.25 474 VAL A CA 1
ATOM 3660 C C . VAL A 1 474 ? -21.931 -6.277 29.795 1.00 82.25 474 VAL A C 1
ATOM 3662 O O . VAL A 1 474 ? -21.858 -5.045 29.799 1.00 82.25 474 VAL A O 1
ATOM 3665 N N . PRO A 1 475 ? -23.060 -6.880 29.383 1.00 76.94 475 PRO A N 1
ATOM 3666 C CA . PRO A 1 475 ? -24.181 -6.182 28.728 1.00 76.94 475 PRO A CA 1
ATOM 3667 C C . PRO A 1 475 ? -24.868 -5.115 29.577 1.00 76.94 475 PRO A C 1
ATOM 3669 O O . PRO A 1 475 ? -25.484 -4.200 29.039 1.00 76.94 475 PRO A O 1
ATOM 3672 N N . HIS A 1 476 ? -24.739 -5.172 30.906 1.00 76.94 476 HIS A N 1
ATOM 3673 C CA . HIS A 1 476 ? -25.288 -4.132 31.782 1.00 76.94 476 HIS A CA 1
ATOM 3674 C C . HIS A 1 476 ? -24.636 -2.756 31.547 1.00 76.94 476 HIS A C 1
ATOM 3676 O O . HIS A 1 476 ? -25.221 -1.724 31.873 1.00 76.94 476 HIS A O 1
ATOM 3682 N N . SER A 1 477 ? -23.446 -2.733 30.938 1.00 77.06 477 SER A N 1
ATOM 3683 C CA . SER A 1 477 ? -22.765 -1.502 30.537 1.00 77.06 477 SER A CA 1
ATOM 3684 C C . SER A 1 477 ? -23.500 -0.737 29.425 1.00 77.06 477 SER A C 1
ATOM 3686 O O . SER A 1 477 ? -23.366 0.485 29.358 1.00 77.06 477 SER A O 1
ATOM 3688 N N . LEU A 1 478 ? -24.352 -1.392 28.623 1.00 80.81 478 LEU A N 1
ATOM 3689 C CA . LEU A 1 478 ? -25.128 -0.748 27.552 1.00 80.81 478 LEU A CA 1
ATOM 3690 C C . LEU A 1 478 ? -26.132 0.283 28.089 1.00 80.81 478 LEU A C 1
ATOM 3692 O O . LEU A 1 478 ? -26.343 1.325 27.468 1.00 80.81 478 LEU A O 1
ATOM 3696 N N . ASN A 1 479 ? -26.677 0.060 29.290 1.00 81.94 479 ASN A N 1
ATOM 3697 C CA . ASN A 1 479 ? -27.545 1.033 29.964 1.00 81.94 479 ASN A CA 1
ATOM 3698 C C . ASN A 1 479 ? -26.813 2.356 30.227 1.00 81.94 479 ASN A C 1
ATOM 3700 O O . ASN A 1 479 ? -27.396 3.436 30.118 1.00 81.94 479 ASN A O 1
ATOM 3704 N N . SER A 1 480 ? -25.510 2.281 30.508 1.00 83.00 480 SER A N 1
ATOM 3705 C CA . SER A 1 480 ? -24.681 3.469 30.693 1.00 83.00 480 SER A CA 1
ATOM 3706 C C . SER A 1 480 ? -24.411 4.203 29.383 1.00 83.00 480 SER A C 1
ATOM 3708 O O . SER A 1 480 ? -24.299 5.427 29.392 1.00 83.00 480 SER A O 1
ATOM 3710 N N . LEU A 1 481 ? -24.369 3.483 28.260 1.00 85.75 481 LEU A N 1
ATOM 3711 C CA . LEU A 1 481 ? -24.122 4.066 26.948 1.00 85.75 481 LEU A CA 1
ATOM 3712 C C . LEU A 1 481 ? -25.335 4.848 26.431 1.00 85.75 481 LEU A C 1
ATOM 3714 O O . LEU A 1 481 ? -25.185 5.993 26.017 1.00 85.75 481 LEU A O 1
ATOM 3718 N N . PHE A 1 482 ? -26.531 4.257 26.484 1.00 85.50 482 PHE A N 1
ATOM 3719 C CA . PHE A 1 482 ? -27.744 4.889 25.949 1.00 85.50 482 PHE A CA 1
ATOM 3720 C C . PHE A 1 482 ? -28.450 5.776 26.982 1.00 85.50 482 PHE A C 1
ATOM 3722 O O . PHE A 1 482 ? -28.862 6.893 26.672 1.00 85.50 482 PHE A O 1
ATOM 3729 N N . GLY A 1 483 ? -28.541 5.316 28.233 1.00 85.00 483 GLY A N 1
ATOM 3730 C CA . GLY A 1 483 ? -29.222 6.029 29.320 1.00 85.00 483 GLY A CA 1
ATOM 3731 C C . GLY A 1 483 ? -28.311 6.909 30.179 1.00 85.00 483 GLY A C 1
ATOM 3732 O O . GLY A 1 483 ? -28.795 7.743 30.943 1.00 85.00 483 GLY A O 1
ATOM 3733 N N . GLY A 1 484 ? -26.987 6.740 30.097 1.00 89.19 484 GLY A N 1
ATOM 3734 C CA . GLY A 1 484 ? -26.017 7.498 30.898 1.00 89.19 484 GLY A CA 1
ATOM 3735 C C . GLY A 1 484 ? -25.902 7.089 32.359 1.00 89.19 484 GLY A C 1
ATOM 3736 O O . GLY A 1 484 ? -25.009 7.584 33.048 1.00 89.19 484 GLY A O 1
ATOM 3737 N N . LYS A 1 485 ? -26.776 6.203 32.844 1.00 90.44 485 LYS A N 1
ATOM 3738 C CA . LYS A 1 485 ? -26.874 5.824 34.255 1.00 90.44 485 LYS A CA 1
ATOM 3739 C C . LYS A 1 485 ? -26.511 4.360 34.485 1.00 90.44 485 LYS A C 1
ATOM 3741 O O . LYS A 1 485 ? -26.695 3.516 33.611 1.00 90.44 485 LYS A O 1
ATOM 3746 N N . VAL A 1 486 ? -26.005 4.075 35.678 1.00 89.19 486 VAL A N 1
ATOM 3747 C CA . VAL A 1 486 ? -25.727 2.732 36.202 1.00 89.19 486 VAL A CA 1
ATOM 3748 C C . VAL A 1 486 ? -26.285 2.615 37.614 1.00 89.19 486 VAL A C 1
ATOM 3750 O O . VAL A 1 486 ? -26.571 3.625 38.249 1.00 89.19 486 VAL A O 1
ATOM 3753 N N . SER A 1 487 ? -26.433 1.388 38.107 1.00 88.69 487 SER A N 1
ATOM 3754 C CA . SER A 1 487 ? -26.751 1.159 39.516 1.00 88.69 487 SER A CA 1
ATOM 3755 C C . SER A 1 487 ? -25.527 1.391 40.400 1.00 88.69 487 SER A C 1
ATOM 3757 O O . SER A 1 487 ? -24.430 0.951 40.053 1.00 88.69 487 SER A O 1
ATOM 3759 N N . SER A 1 488 ? -25.721 1.997 41.566 1.00 87.50 488 SER A N 1
ATOM 3760 C CA . SER A 1 488 ? -24.745 2.112 42.657 1.00 87.50 488 SER A CA 1
ATOM 3761 C C . SER A 1 488 ? -24.092 0.769 42.997 1.00 87.50 488 SER A C 1
ATOM 3763 O O . SER A 1 488 ? -22.869 0.654 42.966 1.00 87.50 488 SER A O 1
ATOM 3765 N N . LYS A 1 489 ? -24.883 -0.303 43.145 1.00 86.00 489 LYS A N 1
ATOM 3766 C CA . LYS A 1 489 ? -24.364 -1.671 43.357 1.00 86.00 489 LYS A CA 1
ATOM 3767 C C . LYS A 1 489 ? -23.458 -2.161 42.224 1.00 86.00 489 LYS A C 1
ATOM 3769 O O . LYS A 1 489 ? -22.497 -2.885 42.469 1.00 86.00 489 LYS A O 1
ATOM 3774 N N . TRP A 1 490 ? -23.760 -1.801 40.976 1.00 86.19 490 TRP A N 1
ATOM 3775 C CA . TRP A 1 490 ? -22.892 -2.142 39.845 1.00 86.19 490 TRP A CA 1
ATOM 3776 C C . TRP A 1 490 ? -21.596 -1.329 39.892 1.00 86.19 490 TRP A C 1
ATOM 3778 O O . TRP A 1 490 ? -20.521 -1.891 39.672 1.00 86.19 490 TRP A O 1
ATOM 3788 N N . ALA A 1 491 ? -21.703 -0.033 40.204 1.00 87.44 491 ALA A N 1
ATOM 3789 C CA . ALA A 1 491 ? -20.571 0.874 40.331 1.00 87.44 491 ALA A CA 1
ATOM 3790 C C . ALA A 1 491 ? -19.606 0.402 41.422 1.00 87.44 491 ALA A C 1
ATOM 3792 O O . ALA A 1 491 ? -18.412 0.328 41.165 1.00 87.44 491 ALA A O 1
ATOM 3793 N N . ASP A 1 492 ? -20.103 -0.008 42.585 1.00 86.19 492 ASP A N 1
ATOM 3794 C CA . ASP A 1 492 ? -19.248 -0.501 43.666 1.00 86.19 492 ASP A CA 1
ATOM 3795 C C . ASP A 1 492 ? -18.638 -1.873 43.346 1.00 86.19 492 ASP A C 1
ATOM 3797 O O . ASP A 1 492 ? -17.464 -2.100 43.627 1.00 86.19 492 ASP A O 1
ATOM 3801 N N . ALA A 1 493 ? -19.375 -2.754 42.660 1.00 84.12 493 ALA A N 1
ATOM 3802 C CA . ALA A 1 493 ? -18.871 -4.077 42.295 1.00 84.12 493 ALA A CA 1
ATOM 3803 C C . ALA A 1 493 ? -17.799 -4.064 41.185 1.00 84.12 493 ALA A C 1
ATOM 3805 O O . ALA A 1 493 ? -16.882 -4.886 41.203 1.00 84.12 493 ALA A O 1
ATOM 3806 N N . HIS A 1 494 ? -17.925 -3.177 40.194 1.00 84.19 494 HIS A N 1
ATOM 3807 C CA . HIS A 1 494 ? -17.040 -3.148 39.016 1.00 84.19 494 HIS A CA 1
ATOM 3808 C C . HIS A 1 494 ? -16.026 -2.001 39.043 1.00 84.19 494 HIS A C 1
ATOM 3810 O O . HIS A 1 494 ? -15.022 -2.049 38.331 1.00 84.19 494 HIS A O 1
ATOM 3816 N N . HIS A 1 495 ? -16.299 -0.963 39.831 1.00 88.50 495 HIS A N 1
ATOM 3817 C CA . HIS A 1 495 ? -15.525 0.270 39.916 1.00 88.50 495 HIS A CA 1
ATOM 3818 C C . HIS A 1 495 ? -15.398 0.734 41.382 1.00 88.50 495 HIS A C 1
ATOM 3820 O O . HIS A 1 495 ? -15.791 1.858 41.712 1.00 88.50 495 HIS A O 1
ATOM 3826 N N . PRO A 1 496 ? -14.842 -0.101 42.285 1.00 87.31 496 PRO A N 1
ATOM 3827 C CA . PRO A 1 496 ? -14.849 0.163 43.728 1.00 87.31 496 PRO A CA 1
ATOM 3828 C C . PRO A 1 496 ? -14.170 1.488 44.106 1.00 87.31 496 PRO A C 1
ATOM 3830 O O . PRO A 1 496 ? -14.616 2.168 45.030 1.00 87.31 496 PRO A O 1
ATOM 3833 N N . ASN A 1 497 ? -13.165 1.923 43.337 1.00 88.31 497 ASN A N 1
ATOM 3834 C CA . ASN A 1 497 ? -12.421 3.163 43.580 1.00 88.31 497 ASN A CA 1
ATOM 3835 C C . ASN A 1 497 ? -13.052 4.388 42.893 1.00 88.31 497 ASN A C 1
ATOM 3837 O O . ASN A 1 497 ? -12.505 5.489 42.968 1.00 88.31 497 ASN A O 1
ATOM 3841 N N . TRP A 1 498 ? -14.170 4.229 42.181 1.00 89.75 498 TRP A N 1
ATOM 3842 C CA . TRP A 1 498 ? -14.873 5.349 41.567 1.00 89.75 498 TRP A CA 1
ATOM 3843 C C . TRP A 1 498 ? -15.690 6.110 42.613 1.00 89.75 498 TRP A C 1
ATOM 3845 O O . TRP A 1 498 ? -16.575 5.545 43.257 1.00 89.75 498 TRP A O 1
ATOM 3855 N N . GLN A 1 499 ? -15.389 7.401 42.759 1.00 87.94 499 GLN A N 1
ATOM 3856 C CA . GLN A 1 499 ? -16.166 8.348 43.555 1.00 87.94 499 GLN A CA 1
ATOM 3857 C C . GLN A 1 499 ? -17.278 8.950 42.685 1.00 87.94 499 GLN A C 1
ATOM 3859 O O . GLN A 1 499 ? -16.996 9.537 41.636 1.00 87.94 499 GLN A O 1
ATOM 3864 N N . TYR A 1 500 ? -18.534 8.787 43.104 1.00 86.12 500 TYR A N 1
ATOM 3865 C CA . TYR A 1 500 ? -19.718 9.284 42.401 1.00 86.12 500 TYR A CA 1
ATOM 3866 C C . TYR A 1 500 ? -20.701 9.946 43.375 1.00 86.12 500 TYR A C 1
ATOM 3868 O O . TYR A 1 500 ? -20.657 9.713 44.581 1.00 86.12 500 TYR A O 1
ATOM 3876 N N . THR A 1 501 ? -21.591 10.795 42.858 1.00 78.00 501 THR A N 1
ATOM 3877 C CA . THR A 1 501 ? -22.585 11.512 43.668 1.00 78.00 501 THR A CA 1
ATOM 3878 C C . THR A 1 501 ? -23.506 10.524 44.384 1.00 78.00 501 THR A C 1
ATOM 3880 O O . THR A 1 501 ? -24.183 9.740 43.727 1.00 78.00 501 THR A O 1
ATOM 3883 N N . GLY A 1 502 ? -23.522 10.559 45.718 1.00 73.31 502 GLY A N 1
ATOM 3884 C CA . GLY A 1 502 ? -24.261 9.605 46.556 1.00 73.31 502 GLY A CA 1
ATOM 3885 C C . GLY A 1 502 ? -23.394 8.507 47.182 1.00 73.31 502 GLY A C 1
ATOM 3886 O O . GLY A 1 502 ? -23.854 7.838 48.102 1.00 73.31 502 GLY A O 1
ATOM 3887 N N . LYS A 1 503 ? -22.127 8.359 46.767 1.00 78.56 503 LYS A N 1
ATOM 3888 C CA . LYS A 1 503 ? -21.161 7.500 47.460 1.00 78.56 503 LYS A CA 1
ATOM 3889 C C . LYS A 1 503 ? -20.670 8.213 48.719 1.00 78.56 503 LYS A C 1
ATOM 3891 O O . LYS A 1 503 ? -20.012 9.249 48.634 1.00 78.56 503 LYS A O 1
ATOM 3896 N N . THR A 1 504 ? -21.006 7.690 49.895 1.00 62.88 504 THR A N 1
ATOM 3897 C CA . THR A 1 504 ? -20.494 8.221 51.164 1.00 62.88 504 THR A CA 1
ATOM 3898 C C . THR A 1 504 ? -18.983 8.017 51.224 1.00 62.88 504 THR A C 1
ATOM 3900 O O . THR A 1 504 ? -18.504 6.900 51.025 1.00 62.88 504 THR A O 1
ATOM 3903 N N . ALA A 1 505 ? -18.228 9.078 51.520 1.00 51.94 505 ALA A N 1
ATOM 3904 C CA . ALA A 1 505 ? -16.784 9.030 51.746 1.00 51.94 505 ALA A CA 1
ATOM 3905 C C . ALA A 1 505 ? -16.466 8.347 53.090 1.00 51.94 505 ALA A C 1
ATOM 3907 O O . ALA A 1 505 ? -16.003 8.992 54.018 1.00 51.94 505 ALA A O 1
ATOM 3908 N N . ASN A 1 506 ? -16.834 7.072 53.221 1.00 42.47 506 ASN A N 1
ATOM 3909 C CA . ASN A 1 506 ? -16.418 6.119 54.247 1.00 42.47 506 ASN A CA 1
ATOM 3910 C C . ASN A 1 506 ? -17.269 4.857 54.095 1.00 42.47 506 ASN A C 1
ATOM 3912 O O . ASN A 1 506 ? -18.316 4.696 54.715 1.00 42.47 506 ASN A O 1
ATOM 3916 N N . THR A 1 507 ? -16.795 3.928 53.281 1.00 38.22 507 THR A N 1
ATOM 3917 C CA . THR A 1 507 ? -17.015 2.513 53.567 1.00 38.22 507 THR A CA 1
ATOM 3918 C C . THR A 1 507 ? -15.619 1.911 53.548 1.00 38.22 507 THR A C 1
ATOM 3920 O O . THR A 1 507 ? -15.026 1.820 52.472 1.00 38.22 507 THR A O 1
ATOM 3923 N N . PRO A 1 508 ? -15.009 1.648 54.716 1.00 35.91 508 PRO A N 1
ATOM 3924 C CA . PRO A 1 508 ? -13.723 0.977 54.760 1.00 35.91 508 PRO A CA 1
ATOM 3925 C C . PRO A 1 508 ? -13.950 -0.425 54.193 1.00 35.91 508 PRO A C 1
ATOM 3927 O O . PRO A 1 508 ? -14.552 -1.264 54.850 1.00 35.91 508 PRO A O 1
ATOM 3930 N N . HIS A 1 509 ? -13.543 -0.660 52.947 1.00 38.81 509 HIS A N 1
ATOM 3931 C CA . HIS A 1 509 ? -13.382 -2.026 52.474 1.00 38.81 509 HIS A CA 1
ATOM 3932 C C . HIS A 1 509 ? -12.063 -2.537 53.041 1.00 38.81 509 HIS A C 1
ATOM 3934 O O . HIS A 1 509 ? -11.018 -1.906 52.875 1.00 38.81 509 HIS A O 1
ATOM 3940 N N . ASP A 1 510 ? -12.193 -3.619 53.798 1.00 34.75 510 ASP A N 1
ATOM 3941 C CA . ASP A 1 510 ? -11.200 -4.218 54.669 1.00 34.75 510 ASP A CA 1
ATOM 3942 C C . ASP A 1 510 ? -9.786 -4.278 54.096 1.00 34.75 510 ASP A C 1
ATOM 3944 O O . ASP A 1 510 ? -9.538 -4.600 52.935 1.00 34.75 510 ASP A O 1
ATOM 3948 N N . LYS A 1 511 ? -8.846 -4.009 55.001 1.00 31.94 511 LYS A N 1
ATOM 3949 C CA . LYS A 1 511 ? -7.447 -4.397 54.891 1.00 31.94 511 LYS A CA 1
ATOM 3950 C C . LYS A 1 511 ? -7.376 -5.928 54.832 1.00 31.94 511 LYS A C 1
ATOM 3952 O O . LYS A 1 511 ? -7.340 -6.522 55.899 1.00 31.94 511 LYS A O 1
ATOM 3957 N N . HIS A 1 512 ? -7.307 -6.548 53.658 1.00 30.67 512 HIS A N 1
ATOM 3958 C CA . HIS A 1 512 ? -6.734 -7.890 53.495 1.00 30.67 512 HIS A CA 1
ATOM 3959 C C . HIS A 1 512 ? -6.102 -8.056 52.117 1.00 30.67 512 HIS A C 1
ATOM 3961 O O . HIS A 1 512 ? -6.719 -7.608 51.126 1.00 30.67 512 HIS A O 1
#

pLDDT: mean 78.89, std 18.0, range [23.72, 98.25]

Foldseek 3Di:
DDDDDDDDDDDDDDDDDDDDDDDDDDPDPPPPVVVVVCCVPDPPVVVVVVVVVLVVVQVVVCVVCVVCDPVNDDDPFQDDPPPPPDRHQDDPVSVQVVLVVCCVVPVVCPQHWDWDADALWIKTKGWPDDDDQVVDDSVPADDADDPADWDKDWDWDFDFDQPPDNPDGTDTDTDGDDIGIGHDTDMDIGIDDCVVDVVSVQLNHHAPAQPPDDCDDLVVVQPPPGPCCCLALPRCNFQNWHFPDCQPPPGHTDTDGNVVVVVHDNVLSPLLNCLVVPLLVCLVVVVVVLVVVLVVLCVPVNAPDDDPFDDFDFQLDDPLLLVLCVQLVVLLVLLLVLLNLVSNPVRRPPDDVSLVVNLVSLVSNVSSLVSNCVVCVVVLDDDPQLVVCVVCPVCSNPDDPDQRAAESHHNVRSVLNVLLSVLSVLLSVLSVVCVVQPPHDDPSNSVSVSSNSVSSSSNSSSVCVVCSCCVIHPVQCVCCSPVSTHHPVVCCRHHVNYDTPPDPPDDPPDDD